Protein AF-0000000087426478 (afdb_homodimer)

Radius of gyration: 27.62 Å; Cα contacts (8 Å, |Δi|>4): 1137; chains: 2; bounding box: 92×74×56 Å

Solvent-accessible surface area (backbone atoms only — not comparable to full-atom values): 37936 Å² total; per-residue (Å²): 139,85,80,77,82,77,89,66,87,79,81,76,72,74,78,74,69,76,79,68,71,66,73,77,70,80,71,76,90,65,69,78,80,51,79,80,67,25,34,33,33,37,32,38,37,57,67,78,36,45,47,64,57,52,42,51,11,50,38,48,40,42,10,75,71,69,31,39,22,38,36,34,39,38,71,60,81,71,55,62,21,60,28,55,73,42,69,84,46,38,80,54,80,41,77,57,48,79,47,27,29,32,27,30,45,33,49,68,56,20,41,63,56,40,37,43,63,66,58,65,39,60,79,56,36,58,63,37,55,70,29,60,64,47,39,49,48,50,63,62,37,83,53,45,47,43,48,32,43,51,47,46,53,46,46,58,58,64,36,58,42,95,85,66,44,57,69,43,58,28,32,34,35,27,52,44,58,38,45,40,44,61,50,56,75,38,37,33,57,53,45,46,69,74,34,88,63,60,68,68,24,54,52,23,46,52,50,42,52,47,58,46,31,70,72,42,23,28,33,30,38,31,21,31,46,38,70,56,38,41,53,49,46,54,50,45,52,50,46,32,36,75,74,63,52,28,65,73,52,34,37,36,37,28,56,38,69,71,83,67,64,54,72,69,52,50,54,49,42,54,53,46,50,74,64,50,57,87,82,38,51,68,63,45,29,36,36,48,28,38,48,50,51,50,53,51,48,53,50,24,49,54,38,46,49,47,48,62,70,73,43,97,52,56,58,40,50,37,41,53,70,96,56,96,65,75,35,45,69,55,37,51,50,49,12,50,52,50,49,30,35,72,72,58,78,32,73,61,32,78,69,59,43,107,140,84,82,75,84,74,88,66,86,78,79,76,71,73,77,74,69,76,78,69,69,68,73,77,70,78,71,72,91,64,71,78,80,50,77,80,68,25,33,32,33,37,31,36,37,55,62,78,36,46,47,62,57,50,41,49,12,51,38,50,41,43,10,74,72,68,31,39,22,37,35,34,40,39,71,60,80,72,55,64,23,58,29,54,73,41,69,82,46,38,80,52,78,41,77,60,47,80,48,24,28,32,29,31,45,33,48,69,56,19,41,61,55,38,38,45,63,66,58,66,40,60,79,56,37,61,62,36,56,70,29,60,64,46,38,50,47,50,65,62,37,85,54,45,47,42,46,32,43,50,46,46,53,46,46,58,58,64,37,58,41,96,85,66,46,58,70,42,59,28,32,34,34,27,51,43,44,49,42,41,44,62,52,58,75,37,38,32,57,53,44,47,71,74,34,88,63,60,68,67,25,54,52,23,46,52,50,41,52,47,58,46,31,73,72,41,23,26,34,29,39,33,22,31,45,38,69,56,40,41,52,50,47,53,50,45,51,50,46,35,36,74,75,62,52,27,66,72,55,33,36,36,37,28,58,37,71,72,83,67,62,54,71,69,51,49,54,47,41,53,54,48,51,74,65,50,57,88,82,39,51,68,62,45,30,35,36,49,27,37,48,49,52,50,52,50,48,52,50,24,48,52,39,46,48,48,49,62,71,73,43,97,54,57,59,41,50,37,40,51,70,96,57,97,64,75,34,43,70,54,37,51,51,50,12,52,51,51,49,30,36,72,72,57,78,33,71,59,32,77,69,60,44,108

Secondary structure (DSSP, 8-state):
----------------------------S-----GGG-SEEEEEESTTS-HHHHHHHHHHHHHHTT--EEEEEESS---HHHHHTPSP--SS-EEEETTEEEEEE-HHHHIIIIIHHHS--SHHHHHHHSSHHHHHHHHTSTTHHHHHHHHHHHHHHH-B-TTSSBS-SEEEEE----BTHHHHHHHHHHHHHH--SSHHHHHHHHHHHHHH-TTTEEEEEEE-SSHHHHHHHHHHHHHHHHHH-PPEEEEEEEEEPPP-S-HHHHHHHHHHHHHS-TT-HHHHHHHHHHHHHHHHHHHHHHHHHHHHHH--S-EEEEE----SS--HHHHHHHHHHHHHHHHTSS---SSTT-/----------------------------S-----GGG-SEEEEEESTTS-HHHHHHHHHHHHHHTT--EEEEEESS---HHHHHTPSP--SS-EEEETTEEEEEE-HHHHIIIIIHHHS---TTHHHHHSSHHHHHHHHTSTTHHHHHHHHHHHHHHH-B-TTSSBS-SEEEEE----BTHHHHHHHHHHHHHH--SSHHHHHHHHHHHHHH-TTTEEEEEEE-SSHHHHHHHHHHHHHHHHHH-PPEEEEEEEEEPPP-S-HHHHHHHHHHHHHS-TT-HHHHHHHHHHHHHHHHHHHHHHHHHHHHHH--S-EEEEE----SS--HHHHHHHHHHHHHHHHTSS---SSTT-

Organism: Persicimonas caeni (NCBI:txid2292766)

Sequence (708 aa):
MCACFHVSQGLNFAPGGPFVLSPVVSSSEANPLSLQDQRFVLFSGKGGVGKTVISSAYALSCARRGERTLLMELNVKDKVSSFFGSSSVGSDIVEVEDNLFAVNVTPDAALEEYGLMILKVKLIYKAVFENRIISSFLRSIPGLNDLLMLGKAYFHATEVATDGSYVWDKVVVDAPATGHGLFFLQIPSVITGFISSGHMYEEAKRIQDLLQDPAKTALNLVTLPEEMPVNETLMMRDELQERMGLATTSIIANGVYPPLFSQEQYDWIDEARDAVAPDSELLGGFLDAASFRGQRVDLQNEYLERLENEVDLPLYYVPYHFTDRVTFPVISKIADQLAAQISGEQEPTALSAQMCACFHVSQGLNFAPGGPFVLSPVVSSSEANPLSLQDQRFVLFSGKGGVGKTVISSAYALSCARRGERTLLMELNVKDKVSSFFGSSSVGSDIVEVEDNLFAVNVTPDAALEEYGLMILKVKLIYKAVFENRIISSFLRSIPGLNDLLMLGKAYFHATEVATDGSYVWDKVVVDAPATGHGLFFLQIPSVITGFISSGHMYEEAKRIQDLLQDPAKTALNLVTLPEEMPVNETLMMRDELQERMGLATTSIIANGVYPPLFSQEQYDWIDEARDAVAPDSELLGGFLDAASFRGQRVDLQNEYLERLENEVDLPLYYVPYHFTDRVTFPVISKIADQLAAQISGEQEPTALSAQ

Structure (mmCIF, N/CA/C/O backbone):
data_AF-0000000087426478-model_v1
#
loop_
_entity.id
_entity.type
_entity.pdbx_description
1 polymer 'ArsA family ATPase'
#
loop_
_atom_site.group_PDB
_atom_site.id
_atom_site.type_symbol
_atom_site.label_atom_id
_atom_site.label_alt_id
_atom_site.label_comp_id
_atom_site.label_asym_id
_atom_site.label_entity_id
_atom_site.label_seq_id
_atom_site.pdbx_PDB_ins_code
_atom_site.Cartn_x
_atom_site.Cartn_y
_atom_site.Cartn_z
_atom_site.occupancy
_atom_site.B_iso_or_equiv
_atom_site.auth_seq_id
_atom_site.auth_comp_id
_atom_site.auth_asym_id
_atom_site.auth_atom_id
_atom_site.pdbx_PDB_model_num
ATOM 1 N N . MET A 1 1 ? -55.094 11.289 20.953 1 19.33 1 MET A N 1
ATOM 2 C CA . MET A 1 1 ? -54.438 10.469 21.969 1 19.33 1 MET A CA 1
ATOM 3 C C . MET A 1 1 ? -53.438 9.523 21.328 1 19.33 1 MET A C 1
ATOM 5 O O . MET A 1 1 ? -53.688 8.914 20.297 1 19.33 1 MET A O 1
ATOM 9 N N . CYS A 1 2 ? -51.938 9.789 21.5 1 19.84 2 CYS A N 1
ATOM 10 C CA . CYS A 1 2 ? -50.562 9.633 21.109 1 19.84 2 CYS A CA 1
ATOM 11 C C . CYS A 1 2 ? -50.062 8.227 21.406 1 19.84 2 CYS A C 1
ATOM 13 O O . CYS A 1 2 ? -49.906 7.855 22.578 1 19.84 2 CYS A O 1
ATOM 15 N N . ALA A 1 3 ? -50.656 7.266 20.75 1 19.83 3 ALA A N 1
ATOM 16 C CA . ALA A 1 3 ? -50.625 5.879 21.203 1 19.83 3 ALA A CA 1
ATOM 17 C C . ALA A 1 3 ? -49.188 5.359 21.266 1 19.83 3 ALA A C 1
ATOM 19 O O . ALA A 1 3 ? -48.438 5.484 20.297 1 19.83 3 ALA A O 1
ATOM 20 N N . CYS A 1 4 ? -48.594 5.031 22.375 1 20.02 4 CYS A N 1
ATOM 21 C CA . CYS A 1 4 ? -47.312 4.699 23.031 1 20.02 4 CYS A CA 1
ATOM 22 C C . CYS A 1 4 ? -46.906 3.258 22.75 1 20.02 4 CYS A C 1
ATOM 24 O O . CYS A 1 4 ? -47.656 2.328 23.062 1 20.02 4 CYS A O 1
ATOM 26 N N . PHE A 1 5 ? -46.406 2.982 21.484 1 20.64 5 PHE A N 1
ATOM 27 C CA . PHE A 1 5 ? -46.062 1.654 21 1 20.64 5 PHE A CA 1
ATOM 28 C C . PHE A 1 5 ? -45.219 0.908 22.031 1 20.64 5 PHE A C 1
ATOM 30 O O . PHE A 1 5 ? -44.188 1.399 22.484 1 20.64 5 PHE A O 1
ATOM 37 N N . HIS A 1 6 ? -45.75 0.123 22.797 1 20.84 6 HIS A N 1
ATOM 38 C CA . HIS A 1 6 ? -45.188 -0.621 23.922 1 20.84 6 HIS A CA 1
ATOM 39 C C . HIS A 1 6 ? -44.281 -1.742 23.438 1 20.84 6 HIS A C 1
ATOM 41 O O . HIS A 1 6 ? -44.688 -2.592 22.641 1 20.84 6 HIS A O 1
ATOM 47 N N . VAL A 1 7 ? -42.938 -1.614 23.359 1 22.2 7 VAL A N 1
ATOM 48 C CA . VAL A 1 7 ? -41.719 -2.414 23.141 1 22.2 7 VAL A CA 1
ATOM 49 C C . VAL A 1 7 ? -41.75 -3.639 24.062 1 22.2 7 VAL A C 1
ATOM 51 O O . VAL A 1 7 ? -41.125 -3.637 25.125 1 22.2 7 VAL A O 1
ATOM 54 N N . SER A 1 8 ? -42.844 -4.25 24.25 1 20.66 8 SER A N 1
ATOM 55 C CA . SER A 1 8 ? -42.938 -5.176 25.375 1 20.66 8 SER A CA 1
ATOM 56 C C . SER A 1 8 ? -42.062 -6.406 25.156 1 20.66 8 SER A C 1
ATOM 58 O O . SER A 1 8 ? -41.312 -6.816 26.047 1 20.66 8 SER A O 1
ATOM 60 N N . GLN A 1 9 ? -42.469 -7.426 24.344 1 22.66 9 GLN A N 1
ATOM 61 C CA . GLN A 1 9 ? -42.281 -8.805 24.781 1 22.66 9 GLN A CA 1
ATOM 62 C C . GLN A 1 9 ? -40.844 -9.258 24.5 1 22.66 9 GLN A C 1
ATOM 64 O O . GLN A 1 9 ? -40.219 -8.828 23.516 1 22.66 9 GLN A O 1
ATOM 69 N N . GLY A 1 10 ? -40.062 -10.031 25.391 1 22.94 10 GLY A N 1
ATOM 70 C CA . GLY A 1 10 ? -38.719 -10.469 25.766 1 22.94 10 GLY A CA 1
ATOM 71 C C . GLY A 1 10 ? -38.156 -11.5 24.797 1 22.94 10 GLY A C 1
ATOM 72 O O . GLY A 1 10 ? -38.688 -12.609 24.688 1 22.94 10 GLY A O 1
ATOM 73 N N . LEU A 1 11 ? -37.938 -11.242 23.562 1 22.27 11 LEU A N 1
ATOM 74 C CA . LEU A 1 11 ? -37.438 -12.25 22.641 1 22.27 11 LEU A CA 1
ATOM 75 C C . LEU A 1 11 ? -36.344 -13.086 23.297 1 22.27 11 LEU A C 1
ATOM 77 O O . LEU A 1 11 ? -35.344 -12.555 23.734 1 22.27 11 LEU A O 1
ATOM 81 N N . ASN A 1 12 ? -36.594 -14.148 23.922 1 21.72 12 ASN A N 1
ATOM 82 C CA . ASN A 1 12 ? -35.75 -15.156 24.578 1 21.72 12 ASN A CA 1
ATOM 83 C C . ASN A 1 12 ? -34.688 -15.711 23.656 1 21.72 12 ASN A C 1
ATOM 85 O O . ASN A 1 12 ? -35 -16.422 22.688 1 21.72 12 ASN A O 1
ATOM 89 N N . PHE A 1 13 ? -33.812 -14.992 23.297 1 22.34 13 PHE A N 1
ATOM 90 C CA . PHE A 1 13 ? -32.688 -15.469 22.531 1 22.34 13 PHE A CA 1
ATOM 91 C C . PHE A 1 13 ? -32.031 -16.656 23.219 1 22.34 13 PHE A C 1
ATOM 93 O O . PHE A 1 13 ? -31.578 -16.547 24.359 1 22.34 13 PHE A O 1
ATOM 100 N N . ALA A 1 14 ? -32.438 -17.875 22.984 1 24.55 14 ALA A N 1
ATOM 101 C CA . ALA A 1 14 ? -31.734 -19.031 23.547 1 24.55 14 ALA A CA 1
ATOM 102 C C . ALA A 1 14 ? -30.219 -18.875 23.422 1 24.55 14 ALA A C 1
ATOM 104 O O . ALA A 1 14 ? -29.719 -18.375 22.406 1 24.55 14 ALA A O 1
ATOM 105 N N . PRO A 1 15 ? -29.391 -19.016 24.453 1 25.98 15 PRO A N 1
ATOM 106 C CA . PRO A 1 15 ? -27.938 -18.906 24.609 1 25.98 15 PRO A CA 1
ATOM 107 C C . PRO A 1 15 ? -27.172 -19.766 23.625 1 25.98 15 PRO A C 1
ATOM 109 O O . PRO A 1 15 ? -27.25 -21 23.672 1 25.98 15 PRO A O 1
ATOM 112 N N . GLY A 1 16 ? -27.406 -19.734 22.391 1 25.06 16 GLY A N 1
ATOM 113 C CA . GLY A 1 16 ? -26.734 -20.75 21.609 1 25.06 16 GLY A CA 1
ATOM 114 C C . GLY A 1 16 ? -25.297 -20.984 22.031 1 25.06 16 GLY A C 1
ATOM 115 O O . GLY A 1 16 ? -24.609 -20.062 22.469 1 25.06 16 GLY A O 1
ATOM 116 N N . GLY A 1 17 ? -24.922 -22.188 22.547 1 26.33 17 GLY A N 1
ATOM 117 C CA . GLY A 1 17 ? -23.688 -22.703 23.125 1 26.33 17 GLY A CA 1
ATOM 118 C C . GLY A 1 17 ? -22.438 -22.25 22.375 1 26.33 17 GLY A C 1
ATOM 119 O O . GLY A 1 17 ? -22.547 -21.734 21.25 1 26.33 17 GLY A O 1
ATOM 120 N N . PRO A 1 18 ? -21.359 -22.141 23.109 1 27.11 18 PRO A N 1
ATOM 121 C CA . PRO A 1 18 ? -20.047 -21.75 22.594 1 27.11 18 PRO A CA 1
ATOM 122 C C . PRO A 1 18 ? -19.688 -22.453 21.297 1 27.11 18 PRO A C 1
ATOM 124 O O . PRO A 1 18 ? -19.969 -23.641 21.125 1 27.11 18 PRO A O 1
ATOM 127 N N . PHE A 1 19 ? -19.922 -21.891 20.25 1 25.75 19 PHE A N 1
ATOM 128 C CA . PHE A 1 19 ? -19.438 -22.625 19.094 1 25.75 19 PHE A CA 1
ATOM 129 C C . PHE A 1 19 ? -18.078 -23.234 19.375 1 25.75 19 PHE A C 1
ATOM 131 O O . PHE A 1 19 ? -17.078 -22.516 19.531 1 25.75 19 PHE A O 1
ATOM 138 N N . VAL A 1 20 ? -18.047 -24.156 20.234 1 25.95 20 VAL A N 1
ATOM 139 C CA . VAL A 1 20 ? -16.812 -24.922 20.422 1 25.95 20 VAL A CA 1
ATOM 140 C C . VAL A 1 20 ? -16.266 -25.359 19.078 1 25.95 20 VAL A C 1
ATOM 142 O O . VAL A 1 20 ? -16.906 -26.125 18.344 1 25.95 20 VAL A O 1
ATOM 145 N N . LEU A 1 21 ? -15.516 -24.422 18.516 1 26.66 21 LEU A N 1
ATOM 146 C CA . LEU A 1 21 ? -14.773 -24.875 17.344 1 26.66 21 LEU A CA 1
ATOM 147 C C . LEU A 1 21 ? -14.164 -26.25 17.578 1 26.66 21 LEU A C 1
ATOM 149 O O . LEU A 1 21 ? -13.578 -26.5 18.641 1 26.66 21 LEU A O 1
ATOM 153 N N . SER A 1 22 ? -14.812 -27.203 17.141 1 27.89 22 SER A N 1
ATOM 154 C CA . SER A 1 22 ? -14.203 -28.531 17.203 1 27.89 22 SER A CA 1
ATOM 155 C C . SER A 1 22 ? -12.695 -28.453 17 1 27.89 22 SER A C 1
ATOM 157 O O . SER A 1 22 ? -12.211 -27.578 16.281 1 27.89 22 SER A O 1
ATOM 159 N N . PRO A 1 23 ? -11.984 -28.953 17.938 1 27.92 23 PRO A N 1
ATOM 160 C CA . PRO A 1 23 ? -10.539 -29.016 17.719 1 27.92 23 PRO A CA 1
ATOM 161 C C . PRO A 1 23 ? -10.172 -29.438 16.297 1 27.92 23 PRO A C 1
ATOM 163 O O . PRO A 1 23 ? -10.766 -30.359 15.75 1 27.92 23 PRO A O 1
ATOM 166 N N . VAL A 1 24 ? -9.906 -28.547 15.492 1 29.12 24 VAL A N 1
ATOM 167 C CA . VAL A 1 24 ? -9.289 -29.031 14.266 1 29.12 24 VAL A CA 1
ATOM 168 C C . VAL A 1 24 ? -8.398 -30.234 14.57 1 29.12 24 VAL A C 1
ATOM 170 O O . VAL A 1 24 ? -7.527 -30.156 15.438 1 29.12 24 VAL A O 1
ATOM 173 N N . VAL A 1 25 ? -8.883 -31.375 14.453 1 28.28 25 VAL A N 1
ATOM 174 C CA . VAL A 1 25 ? -8.148 -32.625 14.477 1 28.28 25 VAL A CA 1
ATOM 175 C C . VAL A 1 25 ? -6.773 -32.438 13.844 1 28.28 25 VAL A C 1
ATOM 177 O O . VAL A 1 25 ? -6.652 -31.812 12.789 1 28.28 25 VAL A O 1
ATOM 180 N N . SER A 1 26 ? -5.676 -32.438 14.609 1 31.12 26 SER A N 1
ATOM 181 C CA . SER A 1 26 ? -4.293 -32.625 14.172 1 31.12 26 SER A CA 1
ATOM 182 C C . SER A 1 26 ? -4.203 -33.594 13 1 31.12 26 SER A C 1
ATOM 184 O O . SER A 1 26 ? -4.398 -34.781 13.156 1 31.12 26 SER A O 1
ATOM 186 N N . SER A 1 27 ? -4.988 -33.469 11.984 1 30.62 27 SER A N 1
ATOM 187 C CA . SER A 1 27 ? -4.828 -34.5 10.961 1 30.62 27 SER A CA 1
ATOM 188 C C . SER A 1 27 ? -3.377 -34.938 10.852 1 30.62 27 SER A C 1
ATOM 190 O O . SER A 1 27 ? -2.457 -34.156 11.109 1 30.62 27 SER A O 1
ATOM 192 N N . SER A 1 28 ? -3.121 -36.281 10.773 1 31.25 28 SER A N 1
ATOM 193 C CA . SER A 1 28 ? -1.991 -37.188 10.617 1 31.25 28 SER A CA 1
ATOM 194 C C . SER A 1 28 ? -0.921 -36.594 9.711 1 31.25 28 SER A C 1
ATOM 196 O O . SER A 1 28 ? -1.139 -35.531 9.086 1 31.25 28 SER A O 1
ATOM 198 N N . GLU A 1 29 ? -0.05 -37.562 9.086 1 33.91 29 GLU A N 1
ATOM 199 C CA . GLU A 1 29 ? 1.194 -37.656 8.328 1 33.91 29 GLU A CA 1
ATOM 200 C C . GLU A 1 29 ? 1.076 -36.969 6.98 1 33.91 29 GLU A C 1
ATOM 202 O O . GLU A 1 29 ? 1.709 -37.375 6.004 1 33.91 29 GLU A O 1
ATOM 207 N N . ALA A 1 30 ? 0.054 -36.188 6.773 1 37.5 30 ALA A N 1
ATOM 208 C CA . ALA A 1 30 ? -0.17 -35.688 5.426 1 37.5 30 ALA A CA 1
ATOM 209 C C . ALA A 1 30 ? 1.008 -34.812 4.965 1 37.5 30 ALA A C 1
ATOM 211 O O . ALA A 1 30 ? 1.554 -34.031 5.742 1 37.5 30 ALA A O 1
ATOM 212 N N . ASN A 1 31 ? 1.762 -35.219 4.023 1 39.78 31 ASN A N 1
ATOM 213 C CA . ASN A 1 31 ? 2.818 -34.469 3.346 1 39.78 31 ASN A CA 1
ATOM 214 C C . ASN A 1 31 ? 2.477 -32.969 3.236 1 39.78 31 ASN A C 1
ATOM 216 O O . ASN A 1 31 ? 1.395 -32.625 2.77 1 39.78 31 ASN A O 1
ATOM 220 N N . PRO A 1 32 ? 2.982 -32.094 4.109 1 46.62 32 PRO A N 1
ATOM 221 C CA . PRO A 1 32 ? 2.68 -30.672 4.023 1 46.62 32 PRO A CA 1
ATOM 222 C C . PRO A 1 32 ? 2.363 -30.219 2.6 1 46.62 32 PRO A C 1
ATOM 224 O O . PRO A 1 32 ? 3.088 -30.562 1.663 1 46.62 32 PRO A O 1
ATOM 227 N N . LEU A 1 33 ? 1.107 -30.156 2.244 1 53.66 33 LEU A N 1
ATOM 228 C CA . LEU A 1 33 ? 0.654 -29.688 0.939 1 53.66 33 LEU A CA 1
ATOM 229 C C . LEU A 1 33 ? 1.519 -28.531 0.447 1 53.66 33 LEU A C 1
ATOM 231 O O . LEU A 1 33 ? 1.812 -27.594 1.204 1 53.66 33 LEU A O 1
ATOM 235 N N . SER A 1 34 ? 2.326 -28.859 -0.586 1 66.38 34 SER A N 1
ATOM 236 C CA . SER A 1 34 ? 3.107 -27.859 -1.303 1 66.38 34 SER A CA 1
ATOM 237 C C . SER A 1 34 ? 2.229 -27.031 -2.242 1 66.38 34 SER A C 1
ATOM 239 O O . SER A 1 34 ? 1.141 -27.469 -2.621 1 66.38 34 SER A O 1
ATOM 241 N N . LEU A 1 35 ? 2.48 -25.797 -2.443 1 81.38 35 LEU A N 1
ATOM 242 C CA . LEU A 1 35 ? 1.822 -24.875 -3.363 1 81.38 35 LEU A CA 1
ATOM 243 C C . LEU A 1 35 ? 1.52 -25.547 -4.691 1 81.38 35 LEU A C 1
ATOM 245 O O . LEU A 1 35 ? 0.56 -25.188 -5.379 1 81.38 35 LEU A O 1
ATOM 249 N N . GLN A 1 36 ? 2.15 -26.656 -4.902 1 82 36 GLN A N 1
ATOM 250 C CA . GLN A 1 36 ? 2.051 -27.297 -6.211 1 82 36 GLN A CA 1
ATOM 251 C C . GLN A 1 36 ? 0.862 -28.25 -6.266 1 82 36 GLN A C 1
ATOM 253 O O . GLN A 1 36 ? 0.411 -28.625 -7.348 1 82 36 GLN A O 1
ATOM 258 N N . ASP A 1 37 ? 0.302 -28.578 -5.176 1 86 37 ASP A N 1
ATOM 259 C CA . ASP A 1 37 ? -0.717 -29.625 -5.129 1 86 37 ASP A CA 1
ATOM 260 C C . ASP A 1 37 ? -2.115 -29.031 -5.309 1 86 37 ASP A C 1
ATOM 262 O O . ASP A 1 37 ? -3.062 -29.75 -5.617 1 86 37 ASP A O 1
ATOM 266 N N . GLN A 1 38 ? -2.195 -27.812 -5.156 1 93.5 38 GLN A N 1
ATOM 267 C CA . GLN A 1 38 ? -3.504 -27.172 -5.215 1 93.5 38 GLN A CA 1
ATOM 268 C C . GLN A 1 38 ? -3.801 -26.656 -6.621 1 93.5 38 GLN A C 1
ATOM 270 O O . GLN A 1 38 ? -2.896 -26.188 -7.32 1 93.5 38 GLN A O 1
ATOM 275 N N . ARG A 1 39 ? -4.996 -26.75 -6.93 1 95.25 39 ARG A N 1
ATOM 276 C CA . ARG A 1 39 ? -5.398 -26.344 -8.273 1 95.25 39 ARG A CA 1
ATOM 277 C C . ARG A 1 39 ? -5.773 -24.875 -8.32 1 95.25 39 ARG A C 1
ATOM 279 O O . ARG A 1 39 ? -5.641 -24.219 -9.359 1 95.25 39 ARG A O 1
ATOM 286 N N . PHE A 1 40 ? -6.312 -24.344 -7.27 1 97 40 PHE A N 1
ATOM 287 C CA . PHE A 1 40 ? -6.715 -22.953 -7.145 1 97 40 PHE A CA 1
ATOM 288 C C . PHE A 1 40 ? -5.711 -22.172 -6.305 1 97 40 PHE A C 1
ATOM 290 O O . PHE A 1 40 ? -5.652 -22.344 -5.086 1 97 40 PHE A O 1
ATOM 297 N N . VAL A 1 41 ? -4.914 -21.344 -6.969 1 97.31 41 VAL A N 1
ATOM 298 C CA . VAL A 1 41 ? -3.785 -20.703 -6.301 1 97.31 41 VAL A CA 1
ATOM 299 C C . VAL A 1 41 ? -3.945 -19.188 -6.348 1 97.31 41 VAL A C 1
ATOM 301 O O . VAL A 1 41 ? -4.008 -18.594 -7.426 1 97.31 41 VAL A O 1
ATOM 304 N N . LEU A 1 42 ? -3.992 -18.594 -5.195 1 95.75 42 LEU A N 1
ATOM 305 C CA . LEU A 1 42 ? -4.168 -17.141 -5.109 1 95.75 42 LEU A CA 1
ATOM 306 C C . LEU A 1 42 ? -2.908 -16.469 -4.566 1 95.75 42 LEU A C 1
ATOM 308 O O . LEU A 1 42 ? -2.283 -16.984 -3.635 1 95.75 42 LEU A O 1
ATOM 312 N N . PHE A 1 43 ? -2.582 -15.359 -5.188 1 94.88 43 PHE A N 1
ATOM 313 C CA . PHE A 1 43 ? -1.511 -14.5 -4.699 1 94.88 43 PHE A CA 1
ATOM 314 C C . PHE A 1 43 ? -2.064 -13.156 -4.234 1 94.88 43 PHE A C 1
ATOM 316 O O . PHE A 1 43 ? -2.725 -12.453 -5.004 1 94.88 43 PHE A O 1
ATOM 323 N N . SER A 1 44 ? -1.834 -12.852 -2.982 1 91.56 44 SER A N 1
ATOM 324 C CA . SER A 1 44 ? -2.291 -11.594 -2.389 1 91.56 44 SER A CA 1
ATOM 325 C C . SER A 1 44 ? -1.149 -10.867 -1.685 1 91.56 44 SER A C 1
ATOM 327 O O . SER A 1 44 ? -0.06 -11.422 -1.523 1 91.56 44 SER A O 1
ATOM 329 N N . GLY A 1 45 ? -1.36 -9.664 -1.367 1 89.12 45 GLY A N 1
ATOM 330 C CA . GLY A 1 45 ? -0.372 -8.82 -0.717 1 89.12 45 GLY A CA 1
ATOM 331 C C . GLY A 1 45 ? -0.627 -7.336 -0.917 1 89.12 45 GLY A C 1
ATOM 332 O O . GLY A 1 45 ? -1.521 -6.953 -1.675 1 89.12 45 GLY A O 1
ATOM 333 N N . LYS A 1 46 ? 0.24 -6.648 -0.272 1 83.69 46 LYS A N 1
ATOM 334 C CA . LYS A 1 46 ? 0.147 -5.195 -0.398 1 83.69 46 LYS A CA 1
ATOM 335 C C . LYS A 1 46 ? 0.339 -4.758 -1.846 1 83.69 46 LYS A C 1
ATOM 337 O O . LYS A 1 46 ? 0.999 -5.445 -2.627 1 83.69 46 LYS A O 1
ATOM 342 N N . GLY A 1 47 ? -0.277 -3.617 -2.139 1 81.06 47 GLY A N 1
ATOM 343 C CA . GLY A 1 47 ? -0.053 -3.072 -3.469 1 81.06 47 GLY A CA 1
ATOM 344 C C . GLY A 1 47 ? 1.402 -2.742 -3.74 1 81.06 47 GLY A C 1
ATOM 345 O O . GLY A 1 47 ? 2.094 -2.199 -2.875 1 81.06 47 GLY A O 1
ATOM 346 N N . GLY A 1 48 ? 1.886 -3.195 -4.883 1 83.44 48 GLY A N 1
ATOM 347 C CA . GLY A 1 48 ? 3.215 -2.809 -5.328 1 83.44 48 GLY A CA 1
ATOM 348 C C . GLY A 1 48 ? 4.293 -3.793 -4.914 1 83.44 48 GLY A C 1
ATOM 349 O O . GLY A 1 48 ? 5.477 -3.568 -5.172 1 83.44 48 GLY A O 1
ATOM 350 N N . VAL A 1 49 ? 3.938 -4.832 -4.363 1 90.31 49 VAL A N 1
ATOM 351 C CA . VAL A 1 49 ? 4.949 -5.738 -3.83 1 90.31 49 VAL A CA 1
ATOM 352 C C . VAL A 1 49 ? 5.383 -6.723 -4.914 1 90.31 49 VAL A C 1
ATOM 354 O O . VAL A 1 49 ? 6.254 -7.562 -4.684 1 90.31 49 VAL A O 1
ATOM 357 N N . GLY A 1 50 ? 4.727 -6.715 -6.07 1 91.31 50 GLY A N 1
ATOM 358 C CA . GLY A 1 50 ? 5.129 -7.566 -7.18 1 91.31 50 GLY A CA 1
ATOM 359 C C . GLY A 1 50 ? 4.246 -8.789 -7.34 1 91.31 50 GLY A C 1
ATOM 360 O O . GLY A 1 50 ? 4.691 -9.82 -7.848 1 91.31 50 GLY A O 1
ATOM 361 N N . LYS A 1 51 ? 3.029 -8.727 -6.934 1 92.06 51 LYS A N 1
ATOM 362 C CA . LYS A 1 51 ? 2.096 -9.844 -7.02 1 92.06 51 LYS A CA 1
ATOM 363 C C . LYS A 1 51 ? 1.968 -10.352 -8.453 1 92.06 51 LYS A C 1
ATOM 365 O O . LYS A 1 51 ? 2 -11.555 -8.695 1 92.06 51 LYS A O 1
ATOM 370 N N . THR A 1 52 ? 1.863 -9.422 -9.367 1 92.25 52 THR A N 1
ATOM 371 C CA . THR A 1 52 ? 1.656 -9.789 -10.758 1 92.25 52 THR A CA 1
ATOM 372 C C . THR A 1 52 ? 2.879 -10.516 -11.32 1 92.25 52 THR A C 1
ATOM 374 O O . THR A 1 52 ? 2.746 -11.492 -12.055 1 92.25 52 THR A O 1
ATOM 377 N N . VAL A 1 53 ? 4.008 -10.039 -10.938 1 93.88 53 VAL A N 1
ATOM 378 C CA . VAL A 1 53 ? 5.246 -10.672 -11.375 1 93.88 53 VAL A CA 1
ATOM 379 C C . VAL A 1 53 ? 5.32 -12.094 -10.812 1 93.88 53 VAL A C 1
ATOM 381 O O . VAL A 1 53 ? 5.578 -13.047 -11.547 1 93.88 53 VAL A O 1
ATOM 384 N N . ILE A 1 54 ? 4.996 -12.234 -9.555 1 96.25 54 ILE A N 1
ATOM 385 C CA . ILE A 1 54 ? 5.137 -13.508 -8.859 1 96.25 54 ILE A CA 1
ATOM 386 C C . ILE A 1 54 ? 4.078 -14.484 -9.359 1 96.25 54 ILE A C 1
ATOM 388 O O . ILE A 1 54 ? 4.379 -15.648 -9.633 1 96.25 54 ILE A O 1
ATOM 392 N N . SER A 1 55 ? 2.85 -14.039 -9.484 1 96.94 55 SER A N 1
ATOM 393 C CA . SER A 1 55 ? 1.786 -14.914 -9.969 1 96.94 55 SER A CA 1
ATOM 394 C C . SER A 1 55 ? 2.055 -15.375 -11.398 1 96.94 55 SER A C 1
ATOM 396 O O . SER A 1 55 ? 1.837 -16.547 -11.727 1 96.94 55 SER A O 1
ATOM 398 N N . SER A 1 56 ? 2.557 -14.469 -12.211 1 96.88 56 SER A N 1
ATOM 399 C CA . SER A 1 56 ? 2.881 -14.812 -13.594 1 96.88 56 SER A CA 1
ATOM 400 C C . SER A 1 56 ? 4.02 -15.82 -13.656 1 96.88 56 SER A C 1
ATOM 402 O O . SER A 1 56 ? 3.965 -16.781 -14.438 1 96.88 56 SER A O 1
ATOM 404 N N . ALA A 1 57 ? 4.988 -15.609 -12.852 1 97.44 57 ALA A N 1
ATOM 405 C CA . ALA A 1 57 ? 6.129 -16.516 -12.82 1 97.44 57 ALA A CA 1
ATOM 406 C C . ALA A 1 57 ? 5.711 -17.906 -12.352 1 97.44 57 ALA A C 1
ATOM 408 O O . ALA A 1 57 ? 6.125 -18.922 -12.922 1 97.44 57 ALA A O 1
ATOM 409 N N . TYR A 1 58 ? 4.906 -17.938 -11.359 1 97.56 58 TYR A N 1
ATOM 410 C CA . TYR A 1 58 ? 4.422 -19.219 -10.867 1 97.56 58 TYR A CA 1
ATOM 411 C C . TYR A 1 58 ? 3.594 -19.938 -11.922 1 97.56 58 TYR A C 1
ATOM 413 O O . TYR A 1 58 ? 3.777 -21.141 -12.156 1 97.56 58 TYR A O 1
ATOM 421 N N . ALA A 1 59 ? 2.713 -19.172 -12.539 1 98.06 59 ALA A N 1
ATOM 422 C CA . ALA A 1 59 ? 1.879 -19.734 -13.594 1 98.06 59 ALA A CA 1
ATOM 423 C C . ALA A 1 59 ? 2.734 -20.312 -14.719 1 98.06 59 ALA A C 1
ATOM 425 O O . ALA A 1 59 ? 2.449 -21.406 -15.227 1 98.06 59 ALA A O 1
ATOM 426 N N . LEU A 1 60 ? 3.729 -19.609 -15.062 1 97.88 60 LEU A N 1
ATOM 427 C CA . LEU A 1 60 ? 4.645 -20.094 -16.094 1 97.88 60 LEU A CA 1
ATOM 428 C C . LEU A 1 60 ? 5.324 -21.375 -15.656 1 97.88 60 LEU A C 1
ATOM 430 O O . LEU A 1 60 ? 5.477 -22.312 -16.453 1 97.88 60 LEU A O 1
ATOM 434 N N . SER A 1 61 ? 5.742 -21.422 -14.445 1 97.31 61 SER A N 1
ATOM 435 C CA . SER A 1 61 ? 6.387 -22.625 -13.938 1 97.31 61 SER A CA 1
ATOM 436 C C . SER A 1 61 ? 5.453 -23.828 -14.008 1 97.31 61 SER A C 1
ATOM 438 O O . SER A 1 61 ? 5.887 -24.938 -14.305 1 97.31 61 SER A O 1
ATOM 440 N N . CYS A 1 62 ? 4.191 -23.656 -13.742 1 97.31 62 CYS A N 1
ATOM 441 C CA . CYS A 1 62 ? 3.195 -24.719 -13.859 1 97.31 62 CYS A CA 1
ATOM 442 C C . CYS A 1 62 ? 3.037 -25.172 -15.312 1 97.31 62 CYS A C 1
ATOM 444 O O . CYS A 1 62 ? 3.039 -26.359 -15.602 1 97.31 62 CYS A O 1
ATOM 446 N N . ALA A 1 63 ? 2.939 -24.188 -16.141 1 97.75 63 ALA A N 1
ATOM 447 C CA . ALA A 1 63 ? 2.783 -24.484 -17.562 1 97.75 63 ALA A CA 1
ATOM 448 C C . ALA A 1 63 ? 3.963 -25.297 -18.094 1 97.75 63 ALA A C 1
ATOM 450 O O . ALA A 1 63 ? 3.779 -26.25 -18.859 1 97.75 63 ALA A O 1
ATOM 451 N N . ARG A 1 64 ? 5.086 -24.969 -17.672 1 96.75 64 ARG A N 1
ATOM 452 C CA . ARG A 1 64 ? 6.309 -25.641 -18.109 1 96.75 64 ARG A CA 1
ATOM 453 C C . ARG A 1 64 ? 6.348 -27.078 -17.625 1 96.75 64 ARG A C 1
ATOM 455 O O . ARG A 1 64 ? 7.039 -27.922 -18.203 1 96.75 64 ARG A O 1
ATOM 462 N N . ARG A 1 65 ? 5.652 -27.344 -16.641 1 95.38 65 ARG A N 1
ATOM 463 C CA . ARG A 1 65 ? 5.559 -28.703 -16.125 1 95.38 65 ARG A CA 1
ATOM 464 C C . ARG A 1 65 ? 4.453 -29.484 -16.828 1 95.38 65 ARG A C 1
ATOM 466 O O . ARG A 1 65 ? 4.121 -30.609 -16.422 1 95.38 65 ARG A O 1
ATOM 473 N N . GLY A 1 66 ? 3.748 -28.828 -17.719 1 96.38 66 GLY A N 1
ATOM 474 C CA . GLY A 1 66 ? 2.742 -29.5 -18.516 1 96.38 66 GLY A CA 1
ATOM 475 C C . GLY A 1 66 ? 1.33 -29.297 -18 1 96.38 66 GLY A C 1
ATOM 476 O O . GLY A 1 66 ? 0.392 -29.938 -18.469 1 96.38 66 GLY A O 1
ATOM 477 N N . GLU A 1 67 ? 1.186 -28.484 -17.078 1 97.31 67 GLU A N 1
ATOM 478 C CA . GLU A 1 67 ? -0.14 -28.203 -16.531 1 97.31 67 GLU A CA 1
ATOM 479 C C . GLU A 1 67 ? -0.839 -27.094 -17.328 1 97.31 67 GLU A C 1
ATOM 481 O O . GLU A 1 67 ? -0.293 -26 -17.5 1 97.31 67 GLU A O 1
ATOM 486 N N . ARG A 1 68 ? -1.991 -27.453 -17.812 1 98.12 68 ARG A N 1
ATOM 487 C CA . ARG A 1 68 ? -2.795 -26.406 -18.438 1 98.12 68 ARG A CA 1
ATOM 488 C C . ARG A 1 68 ? -3.207 -25.344 -17.422 1 98.12 68 ARG A C 1
ATOM 490 O O . ARG A 1 68 ? -4.074 -25.594 -16.578 1 98.12 68 ARG A O 1
ATOM 497 N N . THR A 1 69 ? -2.607 -24.156 -17.562 1 98.25 69 THR A N 1
ATOM 498 C CA . THR A 1 69 ? -2.686 -23.156 -16.5 1 98.25 69 THR A CA 1
ATOM 499 C C . THR A 1 69 ? -3.387 -21.891 -16.969 1 98.25 69 THR A C 1
ATOM 501 O O . THR A 1 69 ? -3.086 -21.391 -18.062 1 98.25 69 THR A O 1
ATOM 504 N N . LEU A 1 70 ? -4.355 -21.422 -16.156 1 98.25 70 LEU A N 1
ATOM 505 C CA . LEU A 1 70 ? -5.02 -20.156 -16.406 1 98.25 70 LEU A CA 1
ATOM 506 C C . LEU A 1 70 ? -4.578 -19.109 -15.391 1 98.25 70 LEU A C 1
ATOM 508 O O . LEU A 1 70 ? -4.77 -19.281 -14.188 1 98.25 70 LEU A O 1
ATOM 512 N N . LEU A 1 71 ? -3.941 -18.078 -15.906 1 97.75 71 LEU A N 1
ATOM 513 C CA . LEU A 1 71 ? -3.566 -16.922 -15.094 1 97.75 71 LEU A CA 1
ATOM 514 C C . LEU A 1 71 ? -4.637 -15.844 -15.156 1 97.75 71 LEU A C 1
ATOM 516 O O . LEU A 1 71 ? -4.957 -15.344 -16.234 1 97.75 71 LEU A O 1
ATOM 520 N N . MET A 1 72 ? -5.152 -15.492 -13.977 1 96.06 72 MET A N 1
ATOM 521 C CA . MET A 1 72 ? -6.238 -14.516 -13.922 1 96.06 72 MET A CA 1
ATOM 522 C C . MET A 1 72 ? -5.785 -13.242 -13.219 1 96.06 72 MET A C 1
ATOM 524 O O . MET A 1 72 ? -5.43 -13.273 -12.039 1 96.06 72 MET A O 1
ATOM 528 N N . GLU A 1 73 ? -5.816 -12.156 -13.93 1 92.06 73 GLU A N 1
ATOM 529 C CA . GLU A 1 73 ? -5.664 -10.836 -13.328 1 92.06 73 GLU A CA 1
ATOM 530 C C . GLU A 1 73 ? -7.02 -10.242 -12.953 1 92.06 73 GLU A C 1
ATOM 532 O O . GLU A 1 73 ? -8 -10.406 -13.68 1 92.06 73 GLU A O 1
ATOM 537 N N . LEU A 1 74 ? -7.008 -9.609 -11.812 1 86 74 LEU A N 1
ATOM 538 C CA . LEU A 1 74 ? -8.281 -9.055 -11.367 1 86 74 LEU A CA 1
ATOM 539 C C . LEU A 1 74 ? -8.219 -7.535 -11.312 1 86 74 LEU A C 1
ATOM 541 O O . LEU A 1 74 ? -7.551 -6.969 -10.445 1 86 74 LEU A O 1
ATOM 545 N N . ASN A 1 75 ? -8.938 -6.855 -12.164 1 67.19 75 ASN A N 1
ATOM 546 C CA . ASN A 1 75 ? -9.242 -5.43 -12.18 1 67.19 75 ASN A CA 1
ATOM 547 C C . ASN A 1 75 ? -7.977 -4.582 -12.172 1 67.19 75 ASN A C 1
ATOM 549 O O . ASN A 1 75 ? -7.855 -3.646 -11.375 1 67.19 75 ASN A O 1
ATOM 553 N N . VAL A 1 76 ? -7.035 -4.973 -12.906 1 64.75 76 VAL A N 1
ATOM 554 C CA . VAL A 1 76 ? -5.793 -4.211 -13.008 1 64.75 76 VAL A CA 1
ATOM 555 C C . VAL A 1 76 ? -5.457 -3.955 -14.477 1 64.75 76 VAL A C 1
ATOM 557 O O . VAL A 1 76 ? -6.059 -4.555 -15.367 1 64.75 76 VAL A O 1
ATOM 560 N N . LYS A 1 77 ? -4.719 -2.943 -14.555 1 71.56 77 LYS A N 1
ATOM 561 C CA . LYS A 1 77 ? -4.141 -2.748 -15.883 1 71.56 77 LYS A CA 1
ATOM 562 C C . LYS A 1 77 ? -3.357 -3.98 -16.328 1 71.56 77 LYS A C 1
ATOM 564 O O . LYS A 1 77 ? -2.646 -4.594 -15.531 1 71.56 77 LYS A O 1
ATOM 569 N N . ASP A 1 78 ? -3.623 -4.305 -17.531 1 81.19 78 ASP A N 1
ATOM 570 C CA . ASP A 1 78 ? -2.951 -5.469 -18.109 1 81.19 78 ASP A CA 1
ATOM 571 C C . ASP A 1 78 ? -1.434 -5.332 -18 1 81.19 78 ASP A C 1
ATOM 573 O O . ASP A 1 78 ? -0.833 -4.492 -18.672 1 81.19 78 ASP A O 1
ATOM 577 N N . LYS A 1 79 ? -0.842 -6.152 -17.219 1 84.12 79 LYS A N 1
ATOM 578 C CA . LYS A 1 79 ? 0.612 -6.215 -17.109 1 84.12 79 LYS A CA 1
ATOM 579 C C . LYS A 1 79 ? 1.151 -7.512 -17.719 1 84.12 79 LYS A C 1
ATOM 581 O O . LYS A 1 79 ? 2.312 -7.578 -18.125 1 84.12 79 LYS A O 1
ATOM 586 N N . VAL A 1 80 ? 0.343 -8.414 -17.766 1 89.69 80 VAL A N 1
ATOM 587 C CA . VAL A 1 80 ? 0.736 -9.766 -18.156 1 89.69 80 VAL A CA 1
ATOM 588 C C . VAL A 1 80 ? 1.179 -9.773 -19.625 1 89.69 80 VAL A C 1
ATOM 590 O O . VAL A 1 80 ? 2.152 -10.445 -19.969 1 89.69 80 VAL A O 1
ATOM 593 N N . SER A 1 81 ? 0.448 -9.008 -20.422 1 89.44 81 SER A N 1
ATOM 594 C CA . SER A 1 81 ? 0.79 -9 -21.828 1 89.44 81 SER A CA 1
ATOM 595 C C . SER A 1 81 ? 2.229 -8.547 -22.047 1 89.44 81 SER A C 1
ATOM 597 O O . SER A 1 81 ? 2.93 -9.078 -22.922 1 89.44 81 SER A O 1
ATOM 599 N N . SER A 1 82 ? 2.639 -7.598 -21.297 1 87.62 82 SER A N 1
ATOM 600 C CA . SER A 1 82 ? 3.992 -7.07 -21.438 1 87.62 82 SER A CA 1
ATOM 601 C C . SER A 1 82 ? 5.035 -8.086 -20.984 1 87.62 82 SER A C 1
ATOM 603 O O . SER A 1 82 ? 6.152 -8.109 -21.5 1 87.62 82 SER A O 1
ATOM 605 N N . PHE A 1 83 ? 4.688 -8.93 -20.078 1 91 83 PHE A N 1
ATOM 606 C CA . PHE A 1 83 ? 5.609 -9.938 -19.562 1 91 83 PHE A CA 1
ATOM 607 C C . PHE A 1 83 ? 5.879 -11.008 -20.609 1 91 83 PHE A C 1
ATOM 609 O O . PHE A 1 83 ? 6.996 -11.516 -20.719 1 91 83 PHE A O 1
ATOM 616 N N . PHE A 1 84 ? 4.891 -11.289 -21.422 1 91.81 84 PHE A N 1
ATOM 617 C CA . PHE A 1 84 ? 4.98 -12.445 -22.297 1 91.81 84 PHE A CA 1
ATOM 618 C C . PHE A 1 84 ? 5.07 -12.008 -23.766 1 91.81 84 PHE A C 1
ATOM 620 O O . PHE A 1 84 ? 5.188 -12.844 -24.656 1 91.81 84 PHE A O 1
ATOM 627 N N . GLY A 1 85 ? 5.074 -10.703 -23.969 1 85.19 85 GLY A N 1
ATOM 628 C CA . GLY A 1 85 ? 5.141 -10.188 -25.328 1 85.19 85 GLY A CA 1
ATOM 629 C C . GLY A 1 85 ? 3.938 -10.562 -26.156 1 85.19 85 GLY A C 1
ATOM 630 O O . GLY A 1 85 ? 4.062 -10.805 -27.359 1 85.19 85 GLY A O 1
ATOM 631 N N . SER A 1 86 ? 2.869 -10.742 -25.516 1 81.62 86 SER A N 1
ATOM 632 C CA . SER A 1 86 ? 1.646 -11.164 -26.203 1 81.62 86 SER A CA 1
ATOM 633 C C . SER A 1 86 ? 0.733 -9.969 -26.484 1 81.62 86 SER A C 1
ATOM 635 O O . SER A 1 86 ? 1.041 -8.844 -26.094 1 81.62 86 SER A O 1
ATOM 637 N N . SER A 1 87 ? -0.315 -10.289 -27.219 1 80.69 87 SER A N 1
ATOM 638 C CA . SER A 1 87 ? -1.367 -9.289 -27.375 1 80.69 87 SER A CA 1
ATOM 639 C C . SER A 1 87 ? -2.021 -8.945 -26.047 1 80.69 87 SER A C 1
ATOM 641 O O . SER A 1 87 ? -1.865 -9.672 -25.062 1 80.69 87 SER A O 1
ATOM 643 N N . SER A 1 88 ? -2.742 -7.945 -26.078 1 84.19 88 SER A N 1
ATOM 644 C CA . SER A 1 88 ? -3.379 -7.445 -24.875 1 84.19 88 SER A CA 1
ATOM 645 C C . SER A 1 88 ? -4.254 -8.516 -24.219 1 84.19 88 SER A C 1
ATOM 647 O O . SER A 1 88 ? -4.953 -9.258 -24.922 1 84.19 88 SER A O 1
ATOM 649 N N . VAL A 1 89 ? -4.066 -8.688 -23 1 83.69 89 VAL A N 1
ATOM 650 C CA . VAL A 1 89 ? -4.887 -9.602 -22.203 1 83.69 89 VAL A CA 1
ATOM 651 C C . VAL A 1 89 ? -6.113 -8.867 -21.672 1 83.69 89 VAL A C 1
ATOM 653 O O . VAL A 1 89 ? -5.988 -7.918 -20.891 1 83.69 89 VAL A O 1
ATOM 656 N N . GLY A 1 90 ? -7.277 -9.172 -22.141 1 86 90 GLY A N 1
ATOM 657 C CA . GLY A 1 90 ? -8.547 -8.586 -21.734 1 86 90 GLY A CA 1
ATOM 658 C C . GLY A 1 90 ? -9.5 -9.609 -21.141 1 86 90 GLY A C 1
ATOM 659 O O . GLY A 1 90 ? -9.086 -10.516 -20.422 1 86 90 GLY A O 1
ATOM 660 N N . SER A 1 91 ? -10.758 -9.461 -21.484 1 85.5 91 SER A N 1
ATOM 661 C CA . SER A 1 91 ? -11.812 -10.281 -20.891 1 85.5 91 SER A CA 1
ATOM 662 C C . SER A 1 91 ? -11.875 -11.656 -21.547 1 85.5 91 SER A C 1
ATOM 664 O O . SER A 1 91 ? -12.5 -12.578 -21 1 85.5 91 SER A O 1
ATOM 666 N N . ASP A 1 92 ? -11.211 -11.758 -22.641 1 88.94 92 ASP A N 1
ATOM 667 C CA . ASP A 1 92 ? -11.156 -13.055 -23.297 1 88.94 92 ASP A CA 1
ATOM 668 C C . ASP A 1 92 ? -9.891 -13.82 -22.906 1 88.94 92 ASP A C 1
ATOM 670 O O . ASP A 1 92 ? -8.82 -13.227 -22.75 1 88.94 92 ASP A O 1
ATOM 674 N N . ILE A 1 93 ? -10.062 -15.102 -22.828 1 93.56 93 ILE A N 1
ATOM 675 C CA . ILE A 1 93 ? -8.922 -15.945 -22.5 1 93.56 93 ILE A CA 1
ATOM 676 C C . ILE A 1 93 ? -8 -16.062 -23.703 1 93.56 93 ILE A C 1
ATOM 678 O O . ILE A 1 93 ? -8.453 -16.375 -24.812 1 93.56 93 ILE A O 1
ATOM 682 N N . VAL A 1 94 ? -6.75 -15.789 -23.5 1 94.75 94 VAL A N 1
ATOM 683 C CA . VAL A 1 94 ? -5.773 -15.883 -24.578 1 94.75 94 VAL A CA 1
ATOM 684 C C . VAL A 1 94 ? -4.582 -16.734 -24.125 1 94.75 94 VAL A C 1
ATOM 686 O O . VAL A 1 94 ? -4.16 -16.656 -22.969 1 94.75 94 VAL A O 1
ATOM 689 N N . GLU A 1 95 ? -4.074 -17.531 -25.078 1 96.12 95 GLU A N 1
ATOM 690 C CA . GLU A 1 95 ? -2.854 -18.266 -24.781 1 96.12 95 GLU A CA 1
ATOM 691 C C . GLU A 1 95 ? -1.62 -17.375 -24.891 1 96.12 95 GLU A C 1
ATOM 693 O O . GLU A 1 95 ? -1.376 -16.781 -25.938 1 96.12 95 GLU A O 1
ATOM 698 N N . VAL A 1 96 ? -0.818 -17.297 -23.875 1 95.75 96 VAL A N 1
ATOM 699 C CA . VAL A 1 96 ? 0.32 -16.375 -23.875 1 95.75 96 VAL A CA 1
ATOM 700 C C . VAL A 1 96 ? 1.619 -17.172 -24 1 95.75 96 VAL A C 1
ATOM 702 O O . VAL A 1 96 ? 2.643 -16.641 -24.438 1 95.75 96 VAL A O 1
ATOM 705 N N . GLU A 1 97 ? 1.696 -18.375 -23.578 1 96.06 97 GLU A N 1
ATOM 706 C CA . GLU A 1 97 ? 2.756 -19.375 -23.719 1 96.06 97 GLU A CA 1
ATOM 707 C C . GLU A 1 97 ? 2.18 -20.781 -23.812 1 96.06 97 GLU A C 1
ATOM 709 O O . GLU A 1 97 ? 0.987 -21 -23.578 1 96.06 97 GLU A O 1
ATOM 714 N N . ASP A 1 98 ? 2.996 -21.656 -24.219 1 96.38 98 ASP A N 1
ATOM 715 C CA . ASP A 1 98 ? 2.533 -23.047 -24.266 1 96.38 98 ASP A CA 1
ATOM 716 C C . ASP A 1 98 ? 1.945 -23.484 -22.938 1 96.38 98 ASP A C 1
ATOM 718 O O . ASP A 1 98 ? 2.611 -23.406 -21.906 1 96.38 98 ASP A O 1
ATOM 722 N N . ASN A 1 99 ? 0.654 -23.844 -22.922 1 97.56 99 ASN A N 1
ATOM 723 C CA . ASN A 1 99 ? -0.087 -24.359 -21.781 1 97.56 99 ASN A CA 1
ATOM 724 C C . ASN A 1 99 ? -0.412 -23.234 -20.781 1 97.56 99 ASN A C 1
ATOM 726 O O . ASN A 1 99 ? -0.868 -23.516 -19.672 1 97.56 99 ASN A O 1
ATOM 730 N N . LEU A 1 100 ? -0.062 -22.016 -21.109 1 98 100 LEU A N 1
ATOM 731 C CA . LEU A 1 100 ? -0.352 -20.891 -20.234 1 98 100 LEU A CA 1
ATOM 732 C C . LEU A 1 100 ? -1.341 -19.922 -20.891 1 98 100 LEU A C 1
ATOM 734 O O . LEU A 1 100 ? -1.066 -19.391 -21.969 1 98 100 LEU A O 1
ATOM 738 N N . PHE A 1 101 ? -2.42 -19.797 -20.234 1 97.56 101 PHE A N 1
ATOM 739 C CA . PHE A 1 101 ? -3.479 -18.906 -20.688 1 97.56 101 PHE A CA 1
ATOM 740 C C . PHE A 1 101 ? -3.695 -17.766 -19.688 1 97.56 101 PHE A C 1
ATOM 742 O O . PHE A 1 101 ? -3.404 -17.906 -18.5 1 97.56 101 PHE A O 1
ATOM 749 N N . ALA A 1 102 ? -4.145 -16.625 -20.203 1 96.44 102 ALA A N 1
ATOM 750 C CA . ALA A 1 102 ? -4.352 -15.477 -19.328 1 96.44 102 ALA A CA 1
ATOM 751 C C . ALA A 1 102 ? -5.684 -14.789 -19.625 1 96.44 102 ALA A C 1
ATOM 753 O O . ALA A 1 102 ? -6.172 -14.844 -20.766 1 96.44 102 ALA A O 1
ATOM 754 N N . VAL A 1 103 ? -6.219 -14.219 -18.594 1 94.25 103 VAL A N 1
ATOM 755 C CA . VAL A 1 103 ? -7.449 -13.445 -18.719 1 94.25 103 VAL A CA 1
ATOM 756 C C . VAL A 1 103 ? -7.465 -12.312 -17.688 1 94.25 103 VAL A C 1
ATOM 758 O O . VAL A 1 103 ? -6.93 -12.469 -16.594 1 94.25 103 VAL A O 1
ATOM 761 N N . ASN A 1 104 ? -7.93 -11.211 -18.062 1 92 104 ASN A N 1
ATOM 762 C CA . ASN A 1 104 ? -8.164 -10.102 -17.156 1 92 104 ASN A CA 1
ATOM 763 C C . ASN A 1 104 ? -9.648 -9.945 -16.828 1 92 104 ASN A C 1
ATOM 765 O O . ASN A 1 104 ? -10.461 -9.688 -17.719 1 92 104 ASN A O 1
ATOM 769 N N . VAL A 1 105 ? -9.945 -10.07 -15.586 1 87.88 105 VAL A N 1
ATOM 770 C CA . VAL A 1 105 ? -11.344 -10.039 -15.164 1 87.88 105 VAL A CA 1
ATOM 771 C C . VAL A 1 105 ? -11.68 -8.672 -14.578 1 87.88 105 VAL A C 1
ATOM 773 O O . VAL A 1 105 ? -11.062 -8.234 -13.602 1 87.88 105 VAL A O 1
ATOM 776 N N . THR A 1 106 ? -12.586 -8.008 -15.18 1 82.19 106 THR A N 1
ATOM 777 C CA . THR A 1 106 ? -13.109 -6.75 -14.672 1 82.19 106 THR A CA 1
ATOM 778 C C . THR A 1 106 ? -14.523 -6.934 -14.117 1 82.19 106 THR A C 1
ATOM 780 O O . THR A 1 106 ? -15.219 -7.879 -14.492 1 82.19 106 THR A O 1
ATOM 783 N N . PRO A 1 107 ? -14.852 -6.055 -13.188 1 74.75 107 PRO A N 1
ATOM 784 C CA . PRO A 1 107 ? -16.203 -6.18 -12.641 1 74.75 107 PRO A CA 1
ATOM 785 C C . PRO A 1 107 ? -17.281 -6.184 -13.727 1 74.75 107 PRO A C 1
ATOM 787 O O . PRO A 1 107 ? -18.234 -6.961 -13.656 1 74.75 107 PRO A O 1
ATOM 790 N N . ASP A 1 108 ? -17.109 -5.363 -14.688 1 71.06 108 ASP A N 1
ATOM 791 C CA . ASP A 1 108 ? -18.094 -5.27 -15.758 1 71.06 108 ASP A CA 1
ATOM 792 C C . ASP A 1 108 ? -18.172 -6.574 -16.547 1 71.06 108 ASP A C 1
ATOM 794 O O . ASP A 1 108 ? -19.266 -7.066 -16.828 1 71.06 108 ASP A O 1
ATOM 798 N N . ALA A 1 109 ? -17.047 -7.078 -16.828 1 73.56 109 ALA A N 1
ATOM 799 C CA . ALA A 1 109 ? -17.016 -8.336 -17.578 1 73.56 109 ALA A CA 1
ATOM 800 C C . ALA A 1 109 ? -17.547 -9.492 -16.734 1 73.56 109 ALA A C 1
ATOM 802 O O . ALA A 1 109 ? -18.219 -10.375 -17.25 1 73.56 109 ALA A O 1
ATOM 803 N N . ALA A 1 110 ? -17.219 -9.422 -15.477 1 73.31 110 ALA A N 1
ATOM 804 C CA . ALA A 1 110 ? -17.672 -10.477 -14.578 1 73.31 110 ALA A CA 1
ATOM 805 C C . ALA A 1 110 ? -19.203 -10.445 -14.422 1 73.31 110 ALA A C 1
ATOM 807 O O . ALA A 1 110 ? -19.844 -11.5 -14.344 1 73.31 110 ALA A O 1
ATOM 808 N N . LEU A 1 111 ? -19.688 -9.258 -14.297 1 69.12 111 LEU A N 1
ATOM 809 C CA . LEU A 1 111 ? -21.125 -9.094 -14.195 1 69.12 111 LEU A CA 1
ATOM 810 C C . LEU A 1 111 ? -21.828 -9.656 -15.43 1 69.12 111 LEU A C 1
ATOM 812 O O . LEU A 1 111 ? -22.844 -10.344 -15.312 1 69.12 111 LEU A O 1
ATOM 816 N N . GLU A 1 112 ? -21.344 -9.328 -16.5 1 67.5 112 GLU A N 1
ATOM 817 C CA . GLU A 1 112 ? -21.938 -9.781 -17.766 1 67.5 112 GLU A CA 1
ATOM 818 C C . GLU A 1 112 ? -21.875 -11.305 -17.875 1 67.5 112 GLU A C 1
ATOM 820 O O . GLU A 1 112 ? -22.859 -11.938 -18.266 1 67.5 112 GLU A O 1
ATOM 825 N N . GLU A 1 113 ? -20.828 -11.844 -17.547 1 66.5 113 GLU A N 1
ATOM 826 C CA . GLU A 1 113 ? -20.625 -13.273 -17.766 1 66.5 113 GLU A CA 1
ATOM 827 C C . GLU A 1 113 ? -21.188 -14.086 -16.594 1 66.5 113 GLU A C 1
ATOM 829 O O . GLU A 1 113 ? -21.875 -15.086 -16.812 1 66.5 113 GLU A O 1
ATOM 834 N N . TYR A 1 114 ? -20.75 -13.672 -15.406 1 59.53 114 TYR A N 1
ATOM 835 C CA . TYR A 1 114 ? -21.109 -14.43 -14.219 1 59.53 114 TYR A CA 1
ATOM 836 C C . TYR A 1 114 ? -22.5 -14.047 -13.727 1 59.53 114 TYR A C 1
ATOM 838 O O . TYR A 1 114 ? -23.219 -14.875 -13.172 1 59.53 114 TYR A O 1
ATOM 846 N N . GLY A 1 115 ? -22.703 -12.75 -13.773 1 56.53 115 GLY A N 1
ATOM 847 C CA . GLY A 1 115 ? -24.062 -12.336 -13.453 1 56.53 115 GLY A CA 1
ATOM 848 C C . GLY A 1 115 ? -25.125 -13.109 -14.227 1 56.53 115 GLY A C 1
ATOM 849 O O . GLY A 1 115 ? -26.141 -13.5 -13.656 1 56.53 115 GLY A O 1
ATOM 850 N N . LEU A 1 116 ? -24.781 -13.375 -15.477 1 51.03 116 LEU A N 1
ATOM 851 C CA . LEU A 1 116 ? -25.672 -14.156 -16.328 1 51.03 116 LEU A CA 1
ATOM 852 C C . LEU A 1 116 ? -25.75 -15.602 -15.852 1 51.03 116 LEU A C 1
ATOM 854 O O . LEU A 1 116 ? -26.812 -16.234 -15.938 1 51.03 116 LEU A O 1
ATOM 858 N N . MET A 1 117 ? -24.672 -15.992 -15.43 1 49.69 117 MET A N 1
ATOM 859 C CA . MET A 1 117 ? -24.594 -17.406 -15.062 1 49.69 117 MET A CA 1
ATOM 860 C C . MET A 1 117 ? -25.266 -17.656 -13.719 1 49.69 117 MET A C 1
ATOM 862 O O . MET A 1 117 ? -26 -18.641 -13.562 1 49.69 117 MET A O 1
ATOM 866 N N . ILE A 1 118 ? -24.891 -16.828 -12.773 1 48.66 118 ILE A N 1
ATOM 867 C CA . ILE A 1 118 ? -25.266 -17.125 -11.398 1 48.66 118 ILE A CA 1
ATOM 868 C C . ILE A 1 118 ? -26.641 -16.531 -11.102 1 48.66 118 ILE A C 1
ATOM 870 O O . ILE A 1 118 ? -27.453 -17.156 -10.422 1 48.66 118 ILE A O 1
ATOM 874 N N . LEU A 1 119 ? -26.766 -15.281 -11.406 1 48.09 119 LEU A N 1
ATOM 875 C CA . LEU A 1 119 ? -28.016 -14.688 -10.977 1 48.09 119 LEU A CA 1
ATOM 876 C C . LEU A 1 119 ? -29.188 -15.18 -11.836 1 48.09 119 LEU A C 1
ATOM 878 O O . LEU A 1 119 ? -30.344 -14.883 -11.547 1 48.09 119 LEU A O 1
ATOM 882 N N . LYS A 1 120 ? -28.984 -16.297 -12.484 1 44.5 120 LYS A N 1
ATOM 883 C CA . LYS A 1 120 ? -30.094 -16.734 -13.336 1 44.5 120 LYS A CA 1
ATOM 884 C C . LYS A 1 120 ? -30.953 -15.539 -13.758 1 44.5 120 LYS A C 1
ATOM 886 O O . LYS A 1 120 ? -32.156 -15.695 -14.023 1 44.5 120 LYS A O 1
ATOM 891 N N . VAL A 1 121 ? -30.594 -14.344 -13.477 1 40.09 121 VAL A N 1
ATOM 892 C CA . VAL A 1 121 ? -31.406 -13.172 -13.797 1 40.09 121 VAL A CA 1
ATOM 893 C C . VAL A 1 121 ? -31.281 -12.852 -15.281 1 40.09 121 VAL A C 1
ATOM 895 O O . VAL A 1 121 ? -30.5 -11.969 -15.664 1 40.09 121 VAL A O 1
ATOM 898 N N . LYS A 1 122 ? -31.281 -13.719 -16.094 1 39.81 122 LYS A N 1
ATOM 899 C CA . LYS A 1 122 ? -31.328 -13.5 -17.547 1 39.81 122 LYS A CA 1
ATOM 900 C C . LYS A 1 122 ? -32.281 -12.359 -17.891 1 39.81 122 LYS A C 1
ATOM 902 O O . LYS A 1 122 ? -32 -11.539 -18.766 1 39.81 122 LYS A O 1
ATOM 907 N N . LEU A 1 123 ? -33.438 -12.5 -17.422 1 38.22 123 LEU A N 1
ATOM 908 C CA . LEU A 1 123 ? -34.5 -11.633 -17.891 1 38.22 123 LEU A CA 1
ATOM 909 C C . LEU A 1 123 ? -34.281 -10.195 -17.406 1 38.22 123 LEU A C 1
ATOM 911 O O . LEU A 1 123 ? -34.625 -9.25 -18.125 1 38.22 123 LEU A O 1
ATOM 915 N N . ILE A 1 124 ? -33.938 -9.938 -16.188 1 38.25 124 ILE A N 1
ATOM 916 C CA . ILE A 1 124 ? -33.906 -8.594 -15.609 1 38.25 124 ILE A CA 1
ATOM 917 C C . ILE A 1 124 ? -32.562 -7.949 -15.883 1 38.25 124 ILE A C 1
ATOM 919 O O . ILE A 1 124 ? -32.344 -6.777 -15.562 1 38.25 124 ILE A O 1
ATOM 923 N N . TYR A 1 125 ? -31.656 -8.641 -16.266 1 43.22 125 TYR A N 1
ATOM 924 C CA . TYR A 1 125 ? -30.281 -8.219 -16.453 1 43.22 125 TYR A CA 1
ATOM 925 C C . TYR A 1 125 ? -30.172 -7.16 -17.547 1 43.22 125 TYR A C 1
ATOM 927 O O . TYR A 1 125 ? -29.5 -6.137 -17.359 1 43.22 125 TYR A O 1
ATOM 935 N N . LYS A 1 126 ? -30.719 -7.637 -18.656 1 43.94 126 LYS A N 1
ATOM 936 C CA . LYS A 1 126 ? -30.656 -6.656 -19.75 1 43.94 126 LYS A CA 1
ATOM 937 C C . LYS A 1 126 ? -31.266 -5.324 -19.312 1 43.94 126 LYS A C 1
ATOM 939 O O . LYS A 1 126 ? -30.719 -4.262 -19.641 1 43.94 126 LYS A O 1
ATOM 944 N N . ALA A 1 127 ? -32.281 -5.402 -18.719 1 41.25 127 ALA A N 1
ATOM 945 C CA . ALA A 1 127 ? -33 -4.188 -18.312 1 41.25 127 ALA A CA 1
ATOM 946 C C . ALA A 1 127 ? -32.25 -3.477 -17.188 1 41.25 127 ALA A C 1
ATOM 948 O O . ALA A 1 127 ? -32.188 -2.244 -17.172 1 41.25 127 ALA A O 1
ATOM 949 N N . VAL A 1 128 ? -31.703 -4.16 -16.297 1 44.81 128 VAL A N 1
ATOM 950 C CA . VAL A 1 128 ? -31.047 -3.582 -15.133 1 44.81 128 VAL A CA 1
ATOM 951 C C . VAL A 1 128 ? -29.656 -3.086 -15.523 1 44.81 128 VAL A C 1
ATOM 953 O O . VAL A 1 128 ? -29.25 -1.995 -15.117 1 44.81 128 VAL A O 1
ATOM 956 N N . PHE A 1 129 ? -29.016 -3.883 -16.281 1 47.34 129 PHE A N 1
ATOM 957 C CA . PHE A 1 129 ? -27.625 -3.547 -16.562 1 47.34 129 PHE A CA 1
ATOM 958 C C . PHE A 1 129 ? -27.531 -2.566 -17.719 1 47.34 129 PHE A C 1
ATOM 960 O O . PHE A 1 129 ? -26.531 -1.871 -17.875 1 47.34 129 PHE A O 1
ATOM 967 N N . GLU A 1 130 ? -28.578 -2.754 -18.562 1 47.12 130 GLU A N 1
ATOM 968 C CA . GLU A 1 130 ? -28.594 -1.73 -19.609 1 47.12 130 GLU A CA 1
ATOM 969 C C . GLU A 1 130 ? -28.922 -0.356 -19.016 1 47.12 130 GLU A C 1
ATOM 971 O O . GLU A 1 130 ? -28.641 0.669 -19.641 1 47.12 130 GLU A O 1
ATOM 976 N N . ASN A 1 131 ? -29.391 -0.484 -17.844 1 43.38 131 ASN A N 1
ATOM 977 C CA . ASN A 1 131 ? -29.672 0.791 -17.188 1 43.38 131 ASN A CA 1
ATOM 978 C C . ASN A 1 131 ? -28.5 1.248 -16.344 1 43.38 131 ASN A C 1
ATOM 980 O O . ASN A 1 131 ? -28.156 0.61 -15.336 1 43.38 131 ASN A O 1
ATOM 984 N N . ARG A 1 132 ? -27.828 2.061 -16.75 1 49.56 132 ARG A N 1
ATOM 985 C CA . ARG A 1 132 ? -26.625 2.658 -16.188 1 49.56 132 ARG A CA 1
ATOM 986 C C . ARG A 1 132 ? -26.812 2.986 -14.711 1 49.56 132 ARG A C 1
ATOM 988 O O . ARG A 1 132 ? -25.875 2.908 -13.93 1 49.56 132 ARG A O 1
ATOM 995 N N . ILE A 1 133 ? -28.062 3.287 -14.477 1 42.81 133 ILE A N 1
ATOM 996 C CA . ILE A 1 133 ? -28.344 3.684 -13.102 1 42.81 133 ILE A CA 1
ATOM 997 C C . ILE A 1 133 ? -28.281 2.463 -12.188 1 42.81 133 ILE A C 1
ATOM 999 O O . ILE A 1 133 ? -27.672 2.518 -11.109 1 42.81 133 ILE A O 1
ATOM 1003 N N . ILE A 1 134 ? -28.875 1.39 -12.703 1 47.56 134 ILE A N 1
ATOM 1004 C CA . ILE A 1 134 ? -28.859 0.195 -11.859 1 47.56 134 ILE A CA 1
ATOM 1005 C C . ILE A 1 134 ? -27.438 -0.351 -11.742 1 47.56 134 ILE A C 1
ATOM 1007 O O . ILE A 1 134 ? -27.016 -0.742 -10.656 1 47.56 134 ILE A O 1
ATOM 1011 N N . SER A 1 135 ? -26.859 -0.346 -12.875 1 48.62 135 SER A N 1
ATOM 1012 C CA . SER A 1 135 ? -25.484 -0.835 -12.859 1 48.62 135 SER A CA 1
ATOM 1013 C C . SER A 1 135 ? -24.609 -0.017 -11.914 1 48.62 135 SER A C 1
ATOM 1015 O O . SER A 1 135 ? -23.797 -0.574 -11.172 1 48.62 135 SER A O 1
ATOM 1017 N N . SER A 1 136 ? -24.844 1.194 -12.016 1 48.59 136 SER A N 1
ATOM 1018 C CA . SER A 1 136 ? -24.094 2.076 -11.125 1 48.59 136 SER A CA 1
ATOM 1019 C C . SER A 1 136 ? -24.453 1.816 -9.6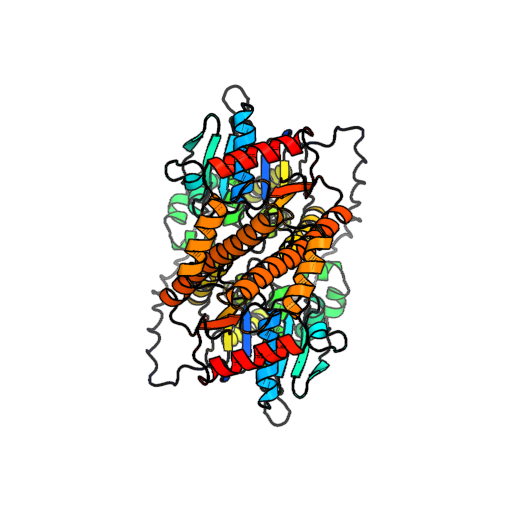64 1 48.59 136 SER A C 1
ATOM 1021 O O . SER A 1 136 ? -23.578 1.842 -8.797 1 48.59 136 SER A O 1
ATOM 1023 N N . PHE A 1 137 ? -25.688 1.535 -9.516 1 45.44 137 PHE A N 1
ATOM 1024 C CA . PHE A 1 137 ? -26.141 1.253 -8.164 1 45.44 137 PHE A CA 1
ATOM 1025 C C . PHE A 1 137 ? -25.5 -0.017 -7.625 1 45.44 137 PHE A C 1
ATOM 1027 O O . PHE A 1 137 ? -25 -0.04 -6.492 1 45.44 137 PHE A O 1
ATOM 1034 N N . LEU A 1 138 ? -25.594 -0.966 -8.469 1 51.25 138 LEU A N 1
ATOM 1035 C CA . LEU A 1 138 ? -25.047 -2.242 -8.016 1 51.25 138 LEU A CA 1
ATOM 1036 C C . LEU A 1 138 ? -23.547 -2.127 -7.73 1 51.25 138 LEU A C 1
ATOM 1038 O O . LEU A 1 138 ? -23.047 -2.697 -6.758 1 51.25 138 LEU A O 1
ATOM 1042 N N . ARG A 1 139 ? -23 -1.318 -8.531 1 53.09 139 ARG A N 1
ATOM 1043 C CA . ARG A 1 139 ? -21.562 -1.131 -8.391 1 53.09 139 ARG A CA 1
ATOM 1044 C C . ARG A 1 139 ? -21.234 -0.399 -7.094 1 53.09 139 ARG A C 1
ATOM 1046 O O . ARG A 1 139 ? -20.109 -0.491 -6.59 1 53.09 139 ARG A O 1
ATOM 1053 N N . SER A 1 140 ? -22.344 0.184 -6.723 1 49.91 140 SER A N 1
ATOM 1054 C CA . SER A 1 140 ? -22.125 0.962 -5.508 1 49.91 140 SER A CA 1
ATOM 1055 C C . SER A 1 140 ? -22.219 0.082 -4.266 1 49.91 140 SER A C 1
ATOM 1057 O O . SER A 1 140 ? -21.844 0.507 -3.168 1 49.91 140 SER A O 1
ATOM 1059 N N . ILE A 1 141 ? -22.766 -1.151 -4.648 1 52.03 141 ILE A N 1
ATOM 1060 C CA . ILE A 1 141 ? -22.844 -2.084 -3.529 1 52.03 141 ILE A CA 1
ATOM 1061 C C . ILE A 1 141 ? -21.438 -2.506 -3.102 1 52.03 141 ILE A C 1
ATOM 1063 O O . ILE A 1 141 ? -20.703 -3.119 -3.877 1 52.03 141 ILE A O 1
ATOM 1067 N N . PRO A 1 142 ? -21.047 -2.111 -1.93 1 52.38 142 PRO A N 1
ATOM 1068 C CA . PRO A 1 142 ? -19.703 -2.48 -1.469 1 52.38 142 PRO A CA 1
ATOM 1069 C C . PRO A 1 142 ? -19.422 -3.979 -1.571 1 52.38 142 PRO A C 1
ATOM 1071 O O . PRO A 1 142 ? -20.234 -4.789 -1.106 1 52.38 142 PRO A O 1
ATOM 1074 N N . GLY A 1 143 ? -18.547 -4.395 -2.279 1 62.94 143 GLY A N 1
ATOM 1075 C CA . GLY A 1 143 ? -18.094 -5.773 -2.309 1 62.94 143 GLY A CA 1
ATOM 1076 C C . GLY A 1 143 ? -18.625 -6.559 -3.484 1 62.94 143 GLY A C 1
ATOM 1077 O O . GLY A 1 143 ? -18.156 -7.66 -3.773 1 62.94 143 GLY A O 1
ATOM 1078 N N . LEU A 1 144 ? -19.672 -6.02 -4.129 1 66.25 144 LEU A N 1
ATOM 1079 C CA . LEU A 1 144 ? -20.281 -6.781 -5.211 1 66.25 144 LEU A CA 1
ATOM 1080 C C . LEU A 1 144 ? -19.281 -7.059 -6.32 1 66.25 144 LEU A C 1
ATOM 1082 O O . LEU A 1 144 ? -19.219 -8.172 -6.844 1 66.25 144 LEU A O 1
ATOM 1086 N N . ASN A 1 145 ? -18.547 -6.078 -6.699 1 71.94 145 ASN A N 1
ATOM 1087 C CA . ASN A 1 145 ? -17.531 -6.262 -7.73 1 71.94 145 ASN A CA 1
ATOM 1088 C C . ASN A 1 145 ? -16.547 -7.359 -7.355 1 71.94 145 ASN A C 1
ATOM 1090 O O . ASN A 1 145 ? -16.188 -8.188 -8.188 1 71.94 145 ASN A O 1
ATOM 1094 N N . ASP A 1 146 ? -16.234 -7.359 -6.152 1 77.12 146 ASP A N 1
ATOM 1095 C CA . ASP A 1 146 ? -15.289 -8.359 -5.656 1 77.12 146 ASP A CA 1
ATOM 1096 C C . ASP A 1 146 ? -15.898 -9.758 -5.707 1 77.12 146 ASP A C 1
ATOM 1098 O O . ASP A 1 146 ? -15.219 -10.719 -6.078 1 77.12 146 ASP A O 1
ATOM 1102 N N . LEU A 1 147 ? -17.156 -9.82 -5.359 1 77.56 147 LEU A N 1
ATOM 1103 C CA . LEU A 1 147 ? -17.828 -11.117 -5.395 1 77.56 147 LEU A CA 1
ATOM 1104 C C . LEU A 1 147 ? -17.906 -11.648 -6.82 1 77.56 147 LEU A C 1
ATOM 1106 O O . LEU A 1 147 ? -17.703 -12.844 -7.051 1 77.56 147 LEU A O 1
ATOM 1110 N N . LEU A 1 148 ? -18.203 -10.758 -7.707 1 79.94 148 LEU A N 1
ATOM 1111 C CA . LEU A 1 148 ? -18.328 -11.164 -9.102 1 79.94 148 LEU A CA 1
ATOM 1112 C C . LEU A 1 148 ? -16.984 -11.664 -9.641 1 79.94 148 LEU A C 1
ATOM 1114 O O . LEU A 1 148 ? -16.938 -12.672 -10.344 1 79.94 148 LEU A O 1
ATOM 1118 N N . MET A 1 149 ? -15.953 -11.008 -9.305 1 86.81 149 MET A N 1
ATOM 1119 C CA . MET A 1 149 ? -14.625 -11.414 -9.766 1 86.81 149 MET A CA 1
ATOM 1120 C C . MET A 1 149 ? -14.211 -12.742 -9.148 1 86.81 149 MET A C 1
ATOM 1122 O O . MET A 1 149 ? -13.68 -13.609 -9.836 1 86.81 149 MET A O 1
ATOM 1126 N N . LEU A 1 150 ? -14.5 -12.859 -7.879 1 87.69 150 LEU A N 1
ATOM 1127 C CA . LEU A 1 150 ? -14.219 -14.125 -7.211 1 87.69 150 LEU A CA 1
ATOM 1128 C C . LEU A 1 150 ? -15.055 -15.25 -7.801 1 87.69 150 LEU A C 1
ATOM 1130 O O . LEU A 1 150 ? -14.586 -16.391 -7.914 1 87.69 150 LEU A O 1
ATOM 1134 N N . GLY A 1 151 ? -16.266 -14.875 -8.094 1 87 151 GLY A N 1
ATOM 1135 C CA . GLY A 1 151 ? -17.141 -15.852 -8.719 1 87 151 GLY A CA 1
ATOM 1136 C C . GLY A 1 151 ? -16.594 -16.375 -10.039 1 87 151 GLY A C 1
ATOM 1137 O O . GLY A 1 151 ? -16.672 -17.578 -10.312 1 87 151 GLY A O 1
ATOM 1138 N N . LYS A 1 152 ? -16.125 -15.531 -10.812 1 88.5 152 LYS A N 1
ATOM 1139 C CA . LYS A 1 152 ? -15.531 -15.938 -12.086 1 88.5 152 LYS A CA 1
ATOM 1140 C C . LYS A 1 152 ? -14.32 -16.828 -11.867 1 88.5 152 LYS A C 1
ATOM 1142 O O . LYS A 1 152 ? -14.133 -17.812 -12.586 1 88.5 152 LYS A O 1
ATOM 1147 N N . ALA A 1 153 ? -13.508 -16.469 -10.945 1 92.5 153 ALA A N 1
ATOM 1148 C CA . ALA A 1 153 ? -12.359 -17.312 -10.609 1 92.5 153 ALA A CA 1
ATOM 1149 C C . ALA A 1 153 ? -12.812 -18.688 -10.148 1 92.5 153 ALA A C 1
ATOM 1151 O O . ALA A 1 153 ? -12.227 -19.703 -10.539 1 92.5 153 ALA A O 1
ATOM 1152 N N . TYR A 1 154 ? -13.812 -18.703 -9.328 1 91.12 154 TYR A N 1
ATOM 1153 C CA . TYR A 1 154 ? -14.398 -19.953 -8.867 1 91.12 154 TYR A CA 1
ATOM 1154 C C . TYR A 1 154 ? -14.867 -20.797 -10.039 1 91.12 154 TYR A C 1
ATOM 1156 O O . TYR A 1 154 ? -14.617 -22.016 -10.086 1 91.12 154 TYR A O 1
ATOM 1164 N N . PHE A 1 155 ? -15.547 -20.172 -10.914 1 89.94 155 PHE A N 1
ATOM 1165 C CA . PHE A 1 155 ? -16.062 -20.859 -12.094 1 89.94 155 PHE A CA 1
ATOM 1166 C C . PHE A 1 155 ? -14.945 -21.578 -12.836 1 89.94 155 PHE A C 1
ATOM 1168 O O . PHE A 1 155 ? -15.039 -22.781 -13.109 1 89.94 155 PHE A O 1
ATOM 1175 N N . HIS A 1 156 ? -13.906 -20.891 -13.102 1 92.88 156 HIS A N 1
ATOM 1176 C CA . HIS A 1 156 ? -12.812 -21.484 -13.867 1 92.88 156 HIS A CA 1
ATOM 1177 C C . HIS A 1 156 ? -12.07 -22.531 -13.055 1 92.88 156 HIS A C 1
ATOM 1179 O O . HIS A 1 156 ? -11.547 -23.5 -13.609 1 92.88 156 HIS A O 1
ATOM 1185 N N . ALA A 1 157 ? -12.07 -22.359 -11.773 1 94.25 157 ALA A N 1
ATOM 1186 C CA . ALA A 1 157 ? -11.398 -23.328 -10.906 1 94.25 157 ALA A CA 1
ATOM 1187 C C . ALA A 1 157 ? -12.188 -24.641 -10.828 1 94.25 157 ALA A C 1
ATOM 1189 O O . ALA A 1 157 ? -11.633 -25.688 -10.5 1 94.25 157 ALA A O 1
ATOM 1190 N N . THR A 1 158 ? -13.523 -24.578 -11.172 1 93.44 158 THR A N 1
ATOM 1191 C CA . THR A 1 158 ? -14.359 -25.75 -10.938 1 93.44 158 THR A CA 1
ATOM 1192 C C . THR A 1 158 ? -14.961 -26.25 -12.25 1 93.44 158 THR A C 1
ATOM 1194 O O . THR A 1 158 ? -15.664 -27.25 -12.266 1 93.44 158 THR A O 1
ATOM 1197 N N . GLU A 1 159 ? -14.68 -25.531 -13.227 1 91.25 159 GLU A N 1
ATOM 1198 C CA . GLU A 1 159 ? -15.281 -25.922 -14.5 1 91.25 159 GLU A CA 1
ATOM 1199 C C . GLU A 1 159 ? -14.727 -27.266 -14.969 1 91.25 159 GLU A C 1
ATOM 1201 O O . GLU A 1 159 ? -13.531 -27.531 -14.836 1 91.25 159 GLU A O 1
ATOM 1206 N N . VAL A 1 160 ? -15.602 -28.062 -15.492 1 92.44 160 VAL A N 1
ATOM 1207 C CA . VAL A 1 160 ? -15.25 -29.422 -15.898 1 92.44 160 VAL A CA 1
ATOM 1208 C C . VAL A 1 160 ? -15.586 -29.625 -17.375 1 92.44 160 VAL A C 1
ATOM 1210 O O . VAL A 1 160 ? -16.578 -29.078 -17.875 1 92.44 160 VAL A O 1
ATOM 1213 N N . ALA A 1 161 ? -14.758 -30.359 -18 1 92.38 161 ALA A N 1
ATOM 1214 C CA . ALA A 1 161 ? -14.977 -30.734 -19.391 1 92.38 161 ALA A CA 1
ATOM 1215 C C . ALA A 1 161 ? -16.016 -31.859 -19.484 1 92.38 161 ALA A C 1
ATOM 1217 O O . ALA A 1 161 ? -16.547 -32.312 -18.469 1 92.38 161 ALA A O 1
ATOM 1218 N N . THR A 1 162 ? -16.328 -32.219 -20.703 1 91.94 162 THR A N 1
ATOM 1219 C CA . THR A 1 162 ? -17.344 -33.219 -20.984 1 91.94 162 THR A CA 1
ATOM 1220 C C . THR A 1 162 ? -16.953 -34.562 -20.391 1 91.94 162 THR A C 1
ATOM 1222 O O . THR A 1 162 ? -17.812 -35.375 -20 1 91.94 162 THR A O 1
ATOM 1225 N N . ASP A 1 163 ? -15.68 -34.781 -20.328 1 93.62 163 ASP A N 1
ATOM 1226 C CA . ASP A 1 163 ? -15.195 -36.062 -19.844 1 93.62 163 ASP A CA 1
ATOM 1227 C C . ASP A 1 163 ? -15.07 -36.062 -18.312 1 93.62 163 ASP A C 1
ATOM 1229 O O . ASP A 1 163 ? -14.609 -37.062 -17.734 1 93.62 163 ASP A O 1
ATOM 1233 N N . GLY A 1 164 ? -15.352 -34.969 -17.703 1 91.69 164 GLY A N 1
ATOM 1234 C CA . GLY A 1 164 ? -15.367 -34.906 -16.25 1 91.69 164 GLY A CA 1
ATOM 1235 C C . GLY A 1 164 ? -14.094 -34.344 -15.656 1 91.69 164 GLY A C 1
ATOM 1236 O O . GLY A 1 164 ? -14.023 -34.062 -14.453 1 91.69 164 GLY A O 1
ATOM 1237 N N . SER A 1 165 ? -13.109 -34.188 -16.5 1 93.06 165 SER A N 1
ATOM 1238 C CA . SER A 1 165 ? -11.867 -33.594 -16.016 1 93.06 165 SER A CA 1
ATOM 1239 C C . SER A 1 165 ? -11.969 -32.094 -15.922 1 93.06 165 SER A C 1
ATOM 1241 O O . SER A 1 165 ? -12.812 -31.469 -16.578 1 93.06 165 SER A O 1
ATOM 1243 N N . TYR A 1 166 ? -11.188 -31.609 -15.141 1 94.06 166 TYR A N 1
ATOM 1244 C CA . TYR A 1 166 ? -11.156 -30.141 -15.055 1 94.06 166 TYR A CA 1
ATOM 1245 C C . TYR A 1 166 ? -10.609 -29.531 -16.344 1 94.06 166 TYR A C 1
ATOM 1247 O O . TYR A 1 166 ? -9.664 -30.047 -16.922 1 94.06 166 TYR A O 1
ATOM 1255 N N . VAL A 1 167 ? -11.211 -28.453 -16.719 1 96.06 167 VAL A N 1
ATOM 1256 C CA . VAL A 1 167 ? -10.758 -27.734 -17.906 1 96.06 167 VAL A CA 1
ATOM 1257 C C . VAL A 1 167 ? -9.336 -27.234 -17.688 1 96.06 167 VAL A C 1
ATOM 1259 O O . VAL A 1 167 ? -8.5 -27.266 -18.594 1 96.06 167 VAL A O 1
ATOM 1262 N N . TRP A 1 168 ? -9.055 -26.766 -16.469 1 97.62 168 TRP A N 1
ATOM 1263 C CA . TRP A 1 168 ? -7.738 -26.266 -16.094 1 97.62 168 TRP A CA 1
ATOM 1264 C C . TRP A 1 168 ? -7.109 -27.141 -15.016 1 97.62 168 TRP A C 1
ATOM 1266 O O . TRP A 1 168 ? -7.785 -27.562 -14.07 1 97.62 168 TRP A O 1
ATOM 1276 N N . ASP A 1 169 ? -5.809 -27.391 -15.242 1 96.94 169 ASP A N 1
ATOM 1277 C CA . ASP A 1 169 ? -5.062 -28.062 -14.188 1 96.94 169 ASP A CA 1
ATOM 1278 C C . ASP A 1 169 ? -4.75 -27.125 -13.031 1 96.94 169 ASP A C 1
ATOM 1280 O O . ASP A 1 169 ? -4.688 -27.531 -11.875 1 96.94 169 ASP A O 1
ATOM 1284 N N . LYS A 1 170 ? -4.492 -25.859 -13.398 1 97.56 170 LYS A N 1
ATOM 1285 C CA . LYS A 1 170 ? -4.172 -24.812 -12.438 1 97.56 170 LYS A CA 1
ATOM 1286 C C . LYS A 1 170 ? -4.895 -23.516 -12.781 1 97.56 170 LYS A C 1
ATOM 1288 O O . LYS A 1 170 ? -4.957 -23.125 -13.953 1 97.56 170 LYS A O 1
ATOM 1293 N N . VAL A 1 171 ? -5.508 -22.922 -11.828 1 98.06 171 VAL A N 1
ATOM 1294 C CA . VAL A 1 171 ? -6.023 -21.562 -11.93 1 98.06 171 VAL A CA 1
ATOM 1295 C C . VAL A 1 171 ? -5.285 -20.641 -10.953 1 98.06 171 VAL A C 1
ATOM 1297 O O . VAL A 1 171 ? -5.402 -20.812 -9.734 1 98.06 171 VAL A O 1
ATOM 1300 N N . VAL A 1 172 ? -4.488 -19.719 -11.5 1 98 172 VAL A N 1
ATOM 1301 C CA . VAL A 1 172 ? -3.668 -18.812 -10.711 1 98 172 VAL A CA 1
ATOM 1302 C C . VAL A 1 172 ? -4.305 -17.422 -10.703 1 98 172 VAL A C 1
ATOM 1304 O O . VAL A 1 172 ? -4.531 -16.828 -11.758 1 98 172 VAL A O 1
ATOM 1307 N N . VAL A 1 173 ? -4.543 -16.922 -9.539 1 96.06 173 VAL A N 1
ATOM 1308 C CA . VAL A 1 173 ? -5.254 -15.648 -9.406 1 96.06 173 VAL A CA 1
ATOM 1309 C C . VAL A 1 173 ? -4.316 -14.586 -8.844 1 96.06 173 VAL A C 1
ATOM 1311 O O . VAL A 1 173 ? -3.771 -14.742 -7.75 1 96.06 173 VAL A O 1
ATOM 1314 N N . ASP A 1 174 ? -4.129 -13.57 -9.594 1 93.88 174 ASP A N 1
ATOM 1315 C CA . ASP A 1 174 ? -3.477 -12.344 -9.141 1 93.88 174 ASP A CA 1
ATOM 1316 C C . ASP A 1 174 ? -4.477 -11.406 -8.469 1 93.88 174 ASP A C 1
ATOM 1318 O O . ASP A 1 174 ? -5.141 -10.617 -9.148 1 93.88 174 ASP A O 1
ATOM 1322 N N . ALA A 1 175 ? -4.5 -11.492 -7.18 1 88.69 175 ALA A N 1
ATOM 1323 C CA . ALA A 1 175 ? -5.516 -10.766 -6.426 1 88.69 175 ALA A CA 1
ATOM 1324 C C . ALA A 1 175 ? -5.258 -9.258 -6.473 1 88.69 175 ALA A C 1
ATOM 1326 O O . ALA A 1 175 ? -4.113 -8.828 -6.617 1 88.69 175 ALA A O 1
ATOM 1327 N N . PRO A 1 176 ? -6.234 -8.43 -6.461 1 78 176 PRO A N 1
ATOM 1328 C CA . PRO A 1 176 ? -6.066 -6.977 -6.512 1 78 176 PRO A CA 1
ATOM 1329 C C . PRO A 1 176 ? -5.305 -6.43 -5.305 1 78 176 PRO A C 1
ATOM 1331 O O . PRO A 1 176 ? -5.254 -7.074 -4.258 1 78 176 PRO A O 1
ATOM 1334 N N . ALA A 1 177 ? -4.562 -5.133 -5.773 1 65.25 177 ALA A N 1
ATOM 1335 C CA . ALA A 1 177 ? -3.881 -4.387 -4.719 1 65.25 177 ALA A CA 1
ATOM 1336 C C . ALA A 1 177 ? -4.883 -3.684 -3.811 1 65.25 177 ALA A C 1
ATOM 1338 O O . ALA A 1 177 ? -5.723 -2.912 -4.281 1 65.25 177 ALA A O 1
ATOM 1339 N N . THR A 1 178 ? -5.812 -4.066 -3.381 1 53.5 178 THR A N 1
ATOM 1340 C CA . THR A 1 178 ? -6.77 -3.199 -2.705 1 53.5 178 THR A CA 1
ATOM 1341 C C . THR A 1 178 ? -6.516 -3.182 -1.201 1 53.5 178 THR A C 1
ATOM 1343 O O . THR A 1 178 ? -5.98 -4.141 -0.645 1 53.5 178 THR A O 1
ATOM 1346 N N . GLY A 1 179 ? -6.008 -1.811 -0.756 1 50.81 179 GLY A N 1
ATOM 1347 C CA . GLY A 1 179 ? -5.863 -1.508 0.659 1 50.81 179 GLY A CA 1
ATOM 1348 C C . GLY A 1 179 ? -6.367 -2.617 1.562 1 50.81 179 GLY A C 1
ATOM 1349 O O . GLY A 1 179 ? -5.93 -2.738 2.709 1 50.81 179 GLY A O 1
ATOM 1350 N N . HIS A 1 180 ? -7.484 -3.424 0.954 1 52.09 180 HIS A N 1
ATOM 1351 C CA . HIS A 1 180 ? -7.992 -4.434 1.876 1 52.09 180 HIS A CA 1
ATOM 1352 C C . HIS A 1 180 ? -8.039 -5.809 1.217 1 52.09 180 HIS A C 1
ATOM 1354 O O . HIS A 1 180 ? -9 -6.559 1.402 1 52.09 180 HIS A O 1
ATOM 1360 N N . GLY A 1 181 ? -6.957 -6.121 0.341 1 56.34 181 GLY A N 1
ATOM 1361 C CA . GLY A 1 181 ? -6.98 -7.488 -0.155 1 56.34 181 GLY A CA 1
ATOM 1362 C C . GLY A 1 181 ? -7.738 -8.438 0.753 1 56.34 181 GLY A C 1
ATOM 1363 O O . GLY A 1 181 ? -8.469 -9.305 0.278 1 56.34 181 GLY A O 1
ATOM 1364 N N . LEU A 1 182 ? -7.77 -8.062 1.927 1 62.44 182 LEU A N 1
ATOM 1365 C CA . LEU A 1 182 ? -8.5 -8.844 2.918 1 62.44 182 LEU A CA 1
ATOM 1366 C C . LEU A 1 182 ? -10 -8.789 2.654 1 62.44 182 LEU A C 1
ATOM 1368 O O . LEU A 1 182 ? -10.688 -9.812 2.727 1 62.44 182 LEU A O 1
ATOM 1372 N N . PHE A 1 183 ? -10.383 -7.641 2.201 1 61.69 183 PHE A N 1
ATOM 1373 C CA . PHE A 1 183 ? -11.805 -7.473 1.966 1 61.69 183 PHE A CA 1
ATOM 1374 C C . PHE A 1 183 ? -12.273 -8.344 0.801 1 61.69 183 PHE A C 1
ATOM 1376 O O . PHE A 1 183 ? -13.312 -8.992 0.881 1 61.69 183 PHE A O 1
ATOM 1383 N N . PHE A 1 184 ? -11.406 -8.398 -0.134 1 72.75 184 PHE A N 1
ATOM 1384 C CA . PHE A 1 184 ? -11.688 -9.195 -1.327 1 72.75 184 PHE A CA 1
ATOM 1385 C C . PHE A 1 184 ? -11.922 -10.656 -0.966 1 72.75 184 PHE A C 1
ATOM 1387 O O . PHE A 1 184 ? -12.906 -11.258 -1.406 1 72.75 184 PHE A O 1
ATOM 1394 N N . LEU A 1 185 ? -11.18 -11.156 -0.132 1 80.62 185 LEU A N 1
ATOM 1395 C CA . LEU A 1 185 ? -11.242 -12.57 0.237 1 80.62 185 LEU A CA 1
ATOM 1396 C C . LEU A 1 185 ? -12.328 -12.805 1.278 1 80.62 185 LEU A C 1
ATOM 1398 O O . LEU A 1 185 ? -12.781 -13.945 1.462 1 80.62 185 LEU A O 1
ATOM 1402 N N . GLN A 1 186 ? -12.789 -11.672 1.873 1 76.69 186 GLN A N 1
ATOM 1403 C CA . GLN A 1 186 ? -13.75 -11.781 2.967 1 76.69 186 GLN A CA 1
ATOM 1404 C C . GLN A 1 186 ? -15.188 -11.68 2.455 1 76.69 186 GLN A C 1
ATOM 1406 O O . GLN A 1 186 ? -16.125 -12.016 3.172 1 76.69 186 GLN A O 1
ATOM 1411 N N . ILE A 1 187 ? -15.328 -11.25 1.339 1 75.19 187 ILE A N 1
ATOM 1412 C CA . ILE A 1 187 ? -16.625 -10.852 0.828 1 75.19 187 ILE A CA 1
ATOM 1413 C C . ILE A 1 187 ? -17.594 -12.031 0.913 1 75.19 187 ILE A C 1
ATOM 1415 O O . ILE A 1 187 ? -18.734 -11.875 1.355 1 75.19 187 ILE A O 1
ATOM 1419 N N . PRO A 1 188 ? -17.219 -13.234 0.541 1 81.81 188 PRO A N 1
ATOM 1420 C CA . PRO A 1 188 ? -18.156 -14.359 0.658 1 81.81 188 PRO A CA 1
ATOM 1421 C C . PRO A 1 188 ? -18.641 -14.57 2.088 1 81.81 188 PRO A C 1
ATOM 1423 O O . PRO A 1 188 ? -19.828 -14.805 2.309 1 81.81 188 PRO A O 1
ATOM 1426 N N . SER A 1 189 ? -17.797 -14.406 3 1 76.12 189 SER A N 1
ATOM 1427 C CA . SER A 1 189 ? -18.156 -14.578 4.406 1 76.12 189 SER A CA 1
ATOM 1428 C C . SER A 1 189 ? -19.078 -13.469 4.883 1 76.12 189 SER A C 1
ATOM 1430 O O . SER A 1 189 ? -19.969 -13.703 5.703 1 76.12 189 SER A O 1
ATOM 1432 N N . VAL A 1 190 ? -18.797 -12.328 4.398 1 68.75 190 VAL A N 1
ATOM 1433 C CA . VAL A 1 190 ? -19.656 -11.203 4.758 1 68.75 190 VAL A CA 1
ATOM 1434 C C . VAL A 1 190 ? -21.078 -11.445 4.238 1 68.75 190 VAL A C 1
ATOM 1436 O O . VAL A 1 190 ? -22.047 -11.25 4.969 1 68.75 190 VAL A O 1
ATOM 1439 N N . ILE A 1 191 ? -21.219 -11.898 3.096 1 71.75 191 ILE A N 1
ATOM 1440 C CA . ILE A 1 191 ? -22.516 -12.148 2.482 1 71.75 191 ILE A CA 1
ATOM 1441 C C . ILE A 1 191 ? -23.234 -13.273 3.225 1 71.75 191 ILE A C 1
ATOM 1443 O O . ILE A 1 191 ? -24.406 -13.148 3.588 1 71.75 191 ILE A O 1
ATOM 1447 N N . THR A 1 192 ? -22.547 -14.312 3.451 1 75.75 192 THR A N 1
ATOM 1448 C CA . THR A 1 192 ? -23.156 -15.453 4.113 1 75.75 192 THR A CA 1
ATOM 1449 C C . THR A 1 192 ? -23.5 -15.117 5.562 1 75.75 192 THR A C 1
ATOM 1451 O O . THR A 1 192 ? -24.344 -15.781 6.176 1 75.75 192 THR A O 1
ATOM 1454 N N . GLY A 1 193 ? -22.859 -14.156 6.074 1 67.5 193 GLY A N 1
ATOM 1455 C CA . GLY A 1 193 ? -23.156 -13.703 7.418 1 67.5 193 GLY A CA 1
ATOM 1456 C C . GLY A 1 193 ? -24.422 -12.867 7.492 1 67.5 193 GLY A C 1
ATOM 1457 O O . GLY A 1 193 ? -25.094 -12.828 8.523 1 67.5 193 GLY A O 1
ATOM 1458 N N . PHE A 1 194 ? -24.734 -12.219 6.391 1 58.81 194 PHE A N 1
ATOM 1459 C CA . PHE A 1 194 ? -25.828 -11.258 6.422 1 58.81 194 PHE A CA 1
ATOM 1460 C C . PHE A 1 194 ? -27.047 -11.805 5.68 1 58.81 194 PHE A C 1
ATOM 1462 O O . PHE A 1 194 ? -28.172 -11.367 5.922 1 58.81 194 PHE A O 1
ATOM 1469 N N . ILE A 1 195 ? -26.75 -12.609 4.738 1 63.03 195 ILE A N 1
ATOM 1470 C CA . ILE A 1 195 ? -27.812 -13.219 3.936 1 63.03 195 ILE A CA 1
ATOM 1471 C C . ILE A 1 195 ? -27.906 -14.711 4.258 1 63.03 195 ILE A C 1
ATOM 1473 O O . ILE A 1 195 ? -26.906 -15.422 4.246 1 63.03 195 ILE A O 1
ATOM 1477 N N . SER A 1 196 ? -29.094 -15.094 4.66 1 66.56 196 SER A N 1
ATOM 1478 C CA . SER A 1 196 ? -29.188 -16.453 5.168 1 66.56 196 SER A CA 1
ATOM 1479 C C . SER A 1 196 ? -29.75 -17.406 4.113 1 66.56 196 SER A C 1
ATOM 1481 O O . SER A 1 196 ? -29.734 -18.625 4.285 1 66.56 196 SER A O 1
ATOM 1483 N N . SER A 1 197 ? -30.297 -16.812 3 1 72.12 197 SER A N 1
ATOM 1484 C CA . SER A 1 197 ? -30.828 -17.703 1.979 1 72.12 197 SER A CA 1
ATOM 1485 C C . SER A 1 197 ? -30.844 -17.031 0.61 1 72.12 197 SER A C 1
ATOM 1487 O O . SER A 1 197 ? -30.484 -15.859 0.485 1 72.12 197 SER A O 1
ATOM 1489 N N . GLY A 1 198 ? -31.031 -17.859 -0.451 1 73 198 GLY A N 1
ATOM 1490 C CA . GLY A 1 198 ? -31.125 -17.344 -1.809 1 73 198 GLY A CA 1
ATOM 1491 C C . GLY A 1 198 ? -29.891 -17.656 -2.643 1 73 198 GLY A C 1
ATOM 1492 O O . GLY A 1 198 ? -28.953 -18.297 -2.164 1 73 198 GLY A O 1
ATOM 1493 N N . HIS A 1 199 ? -30 -17.344 -3.867 1 73.5 199 HIS A N 1
ATOM 1494 C CA . HIS A 1 199 ? -28.969 -17.656 -4.84 1 73.5 199 HIS A CA 1
ATOM 1495 C C . HIS A 1 199 ? -27.641 -17 -4.469 1 73.5 199 HIS A C 1
ATOM 1497 O O . HIS A 1 199 ? -26.578 -17.594 -4.648 1 73.5 199 HIS A O 1
ATOM 1503 N N . MET A 1 200 ? -27.688 -15.836 -3.977 1 72.62 200 MET A N 1
ATOM 1504 C CA . MET A 1 200 ? -26.469 -15.125 -3.594 1 72.62 200 MET A CA 1
ATOM 1505 C C . MET A 1 200 ? -25.766 -15.836 -2.439 1 72.62 200 MET A C 1
ATOM 1507 O O . MET A 1 200 ? -24.547 -15.93 -2.418 1 72.62 200 MET A O 1
ATOM 1511 N N . TYR A 1 201 ? -26.562 -16.234 -1.563 1 75.25 201 TYR A N 1
ATOM 1512 C CA . TYR A 1 201 ? -26.016 -16.984 -0.435 1 75.25 201 TYR A CA 1
ATOM 1513 C C . TYR A 1 201 ? -25.328 -18.266 -0.908 1 75.25 201 TYR A C 1
ATOM 1515 O O . TYR A 1 201 ? -24.203 -18.547 -0.487 1 75.25 201 TYR A O 1
ATOM 1523 N N . GLU A 1 202 ? -26.047 -19 -1.721 1 82.38 202 GLU A N 1
ATOM 1524 C CA . GLU A 1 202 ? -25.5 -20.266 -2.207 1 82.38 202 GLU A CA 1
ATOM 1525 C C . GLU A 1 202 ? -24.188 -20.062 -2.945 1 82.38 202 GLU A C 1
ATOM 1527 O O . GLU A 1 202 ? -23.234 -20.828 -2.754 1 82.38 202 GLU A O 1
ATOM 1532 N N . GLU A 1 203 ? -24.156 -19.016 -3.734 1 81.5 203 GLU A N 1
ATOM 1533 C CA . GLU A 1 203 ? -22.938 -18.719 -4.484 1 81.5 203 GLU A CA 1
ATOM 1534 C C . GLU A 1 203 ? -21.797 -18.328 -3.551 1 81.5 203 GLU A C 1
ATOM 1536 O O . GLU A 1 203 ? -20.688 -18.828 -3.678 1 81.5 203 GLU A O 1
ATOM 1541 N N . ALA A 1 204 ? -22.109 -17.484 -2.668 1 83.25 204 ALA A N 1
ATOM 1542 C CA . ALA A 1 204 ? -21.109 -17.031 -1.707 1 83.25 204 ALA A CA 1
ATOM 1543 C C . ALA A 1 204 ? -20.578 -18.203 -0.884 1 83.25 204 ALA A C 1
ATOM 1545 O O . ALA A 1 204 ? -19.375 -18.281 -0.615 1 83.25 204 ALA A O 1
ATOM 1546 N N . LYS A 1 205 ? -21.484 -19.062 -0.565 1 89.19 205 LYS A N 1
ATOM 1547 C CA . LYS A 1 205 ? -21.109 -20.219 0.247 1 89.19 205 LYS A CA 1
ATOM 1548 C C . LYS A 1 205 ? -20.172 -21.156 -0.528 1 89.19 205 LYS A C 1
ATOM 1550 O O . LYS A 1 205 ? -19.203 -21.672 0.023 1 89.19 205 LYS A O 1
ATOM 1555 N N . ARG A 1 206 ? -20.453 -21.359 -1.765 1 91.19 206 ARG A N 1
ATOM 1556 C CA . ARG A 1 206 ? -19.609 -22.203 -2.607 1 91.19 206 ARG A CA 1
ATOM 1557 C C . ARG A 1 206 ? -18.203 -21.641 -2.725 1 91.19 206 ARG A C 1
ATOM 1559 O O . ARG A 1 206 ? -17.219 -22.375 -2.611 1 91.19 206 ARG A O 1
ATOM 1566 N N . ILE A 1 207 ? -18.141 -20.406 -2.945 1 92.31 207 ILE A N 1
ATOM 1567 C CA . ILE A 1 207 ? -16.844 -19.734 -3.066 1 92.31 207 ILE A CA 1
ATOM 1568 C C . ILE A 1 207 ? -16.078 -19.828 -1.746 1 92.31 207 ILE A C 1
ATOM 1570 O O . ILE A 1 207 ? -14.891 -20.156 -1.731 1 92.31 207 ILE A O 1
ATOM 1574 N N . GLN A 1 208 ? -16.781 -19.578 -0.719 1 91.25 208 GLN A N 1
ATOM 1575 C CA . GLN A 1 208 ? -16.188 -19.656 0.611 1 91.25 208 GLN A CA 1
ATOM 1576 C C . GLN A 1 208 ? -15.641 -21.047 0.892 1 91.25 208 GLN A C 1
ATOM 1578 O O . GLN A 1 208 ? -14.523 -21.188 1.392 1 91.25 208 GLN A O 1
ATOM 1583 N N . ASP A 1 209 ? -16.453 -22.031 0.561 1 94.19 209 ASP A N 1
ATOM 1584 C CA . ASP A 1 209 ? -16.047 -23.422 0.789 1 94.19 209 ASP A CA 1
ATOM 1585 C C . ASP A 1 209 ? -14.781 -23.75 0.011 1 94.19 209 ASP A C 1
ATOM 1587 O O . ASP A 1 209 ? -13.891 -24.438 0.529 1 94.19 209 ASP A O 1
ATOM 1591 N N . LEU A 1 210 ? -14.711 -23.312 -1.168 1 94.69 210 LEU A N 1
ATOM 1592 C CA . LEU A 1 210 ? -13.523 -23.562 -1.976 1 94.69 210 LEU A CA 1
ATOM 1593 C C . LEU A 1 210 ? -12.297 -22.875 -1.374 1 94.69 210 LEU A C 1
ATOM 1595 O O . LEU A 1 210 ? -11.234 -23.5 -1.251 1 94.69 210 LEU A O 1
ATOM 1599 N N . LEU A 1 211 ? -12.438 -21.641 -0.972 1 93.75 211 LEU A N 1
ATOM 1600 C CA . LEU A 1 211 ? -11.344 -20.859 -0.421 1 93.75 211 LEU A CA 1
ATOM 1601 C C . LEU A 1 211 ? -10.82 -21.469 0.87 1 93.75 211 LEU A C 1
ATOM 1603 O O . LEU A 1 211 ? -9.625 -21.391 1.169 1 93.75 211 LEU A O 1
ATOM 1607 N N . GLN A 1 212 ? -11.711 -22.109 1.563 1 93.81 212 GLN A N 1
ATOM 1608 C CA . GLN A 1 212 ? -11.359 -22.609 2.889 1 93.81 212 GLN A CA 1
ATOM 1609 C C . GLN A 1 212 ? -10.805 -24.031 2.811 1 93.81 212 GLN A C 1
ATOM 1611 O O . GLN A 1 212 ? -10.297 -24.562 3.803 1 93.81 212 GLN A O 1
ATOM 1616 N N . ASP A 1 213 ? -10.875 -24.641 1.677 1 93.88 213 ASP A N 1
ATOM 1617 C CA . ASP A 1 213 ? -10.375 -26 1.504 1 93.88 213 ASP A CA 1
ATOM 1618 C C . ASP A 1 213 ? -8.883 -26 1.174 1 93.88 213 ASP A C 1
ATOM 1620 O O . ASP A 1 213 ? -8.492 -25.719 0.039 1 93.88 213 ASP A O 1
ATOM 1624 N N . PRO A 1 214 ? -8.055 -26.375 2.076 1 91.81 214 PRO A N 1
ATOM 1625 C CA . PRO A 1 214 ? -6.605 -26.312 1.849 1 91.81 214 PRO A CA 1
ATOM 1626 C C . PRO A 1 214 ? -6.125 -27.344 0.835 1 91.81 214 PRO A C 1
ATOM 1628 O O . PRO A 1 214 ? -4.996 -27.266 0.347 1 91.81 214 PRO A O 1
ATOM 1631 N N . ALA A 1 215 ? -6.918 -28.312 0.53 1 93 215 ALA A N 1
ATOM 1632 C CA . ALA A 1 215 ? -6.551 -29.297 -0.476 1 93 215 ALA A CA 1
ATOM 1633 C C . ALA A 1 215 ? -6.75 -28.75 -1.886 1 93 215 ALA A C 1
ATOM 1635 O O . ALA A 1 215 ? -6.145 -29.25 -2.842 1 93 215 ALA A O 1
ATOM 1636 N N . LYS A 1 216 ? -7.574 -27.781 -1.975 1 95.12 216 LYS A N 1
ATOM 1637 C CA . LYS A 1 216 ? -7.918 -27.266 -3.297 1 95.12 216 LYS A CA 1
ATOM 1638 C C . LYS A 1 216 ? -7.324 -25.875 -3.512 1 95.12 216 LYS A C 1
ATOM 1640 O O . LYS A 1 216 ? -7.035 -25.484 -4.645 1 95.12 216 LYS A O 1
ATOM 1645 N N . THR A 1 217 ? -7.168 -25.172 -2.422 1 95.88 217 THR A N 1
ATOM 1646 C CA . THR A 1 217 ? -6.797 -23.766 -2.549 1 95.88 217 THR A CA 1
ATOM 1647 C C . THR A 1 217 ? -5.469 -23.484 -1.854 1 95.88 217 THR A C 1
ATOM 1649 O O . THR A 1 217 ? -5.242 -23.953 -0.731 1 95.88 217 THR A O 1
ATOM 1652 N N . ALA A 1 218 ? -4.594 -22.844 -2.58 1 95.88 218 ALA A N 1
ATOM 1653 C CA . ALA A 1 218 ? -3.369 -22.297 -2 1 95.88 218 ALA A CA 1
ATOM 1654 C C . ALA A 1 218 ? -3.422 -20.781 -1.948 1 95.88 218 ALA A C 1
ATOM 1656 O O . ALA A 1 218 ? -3.578 -20.125 -2.979 1 95.88 218 ALA A O 1
ATOM 1657 N N . LEU A 1 219 ? -3.318 -20.266 -0.752 1 94.69 219 LEU A N 1
ATOM 1658 C CA . LEU A 1 219 ? -3.262 -18.828 -0.565 1 94.69 219 LEU A CA 1
ATOM 1659 C C . LEU A 1 219 ? -1.843 -18.375 -0.235 1 94.69 219 LEU A C 1
ATOM 1661 O O . LEU A 1 219 ? -1.311 -18.703 0.825 1 94.69 219 LEU A O 1
ATOM 1665 N N . ASN A 1 220 ? -1.294 -17.578 -1.136 1 95.81 220 ASN A N 1
ATOM 1666 C CA . ASN A 1 220 ? 0.085 -17.125 -0.989 1 95.81 220 ASN A CA 1
ATOM 1667 C C . ASN A 1 220 ? 0.16 -15.602 -0.816 1 95.81 220 ASN A C 1
ATOM 1669 O O . ASN A 1 220 ? -0.498 -14.859 -1.544 1 95.81 220 ASN A O 1
ATOM 1673 N N . LEU A 1 221 ? 0.965 -15.258 0.153 1 94.56 221 LEU A N 1
ATOM 1674 C CA . LEU A 1 221 ? 1.144 -13.828 0.396 1 94.56 221 LEU A CA 1
ATOM 1675 C C . LEU A 1 221 ? 2.496 -13.352 -0.12 1 94.56 221 LEU A C 1
ATOM 1677 O O . LEU A 1 221 ? 3.529 -13.953 0.195 1 94.56 221 LEU A O 1
ATOM 1681 N N . VAL A 1 222 ? 2.391 -12.297 -0.951 1 95.5 222 VAL A N 1
ATOM 1682 C CA . VAL A 1 222 ? 3.605 -11.695 -1.49 1 95.5 222 VAL A CA 1
ATOM 1683 C C . VAL A 1 222 ? 3.955 -10.438 -0.695 1 95.5 222 VAL A C 1
ATOM 1685 O O . VAL A 1 222 ? 3.076 -9.641 -0.371 1 95.5 222 VAL A O 1
ATOM 1688 N N . THR A 1 223 ? 5.277 -10.297 -0.399 1 94.5 223 THR A N 1
ATOM 1689 C CA . THR A 1 223 ? 5.719 -9.148 0.385 1 94.5 223 THR A CA 1
ATOM 1690 C C . THR A 1 223 ? 7.082 -8.656 -0.095 1 94.5 223 THR A C 1
ATOM 1692 O O . THR A 1 223 ? 7.676 -9.25 -0.999 1 94.5 223 THR A O 1
ATOM 1695 N N . LEU A 1 224 ? 7.477 -7.488 0.359 1 94.38 224 LEU A N 1
ATOM 1696 C CA . LEU A 1 224 ? 8.844 -6.984 0.279 1 94.38 224 LEU A CA 1
ATOM 1697 C C . LEU A 1 224 ? 9.5 -6.98 1.655 1 94.38 224 LEU A C 1
ATOM 1699 O O . LEU A 1 224 ? 8.82 -6.84 2.674 1 94.38 224 LEU A O 1
ATOM 1703 N N . PRO A 1 225 ? 10.75 -7.223 1.674 1 94.38 225 PRO A N 1
ATOM 1704 C CA . PRO A 1 225 ? 11.414 -7.188 2.979 1 94.38 225 PRO A CA 1
ATOM 1705 C C . PRO A 1 225 ? 11.578 -5.77 3.52 1 94.38 225 PRO A C 1
ATOM 1707 O O . PRO A 1 225 ? 12.703 -5.316 3.744 1 94.38 225 PRO A O 1
ATOM 1710 N N . GLU A 1 226 ? 10.5 -5.191 3.701 1 89.88 226 GLU A N 1
ATOM 1711 C CA . GLU A 1 226 ? 10.367 -3.836 4.23 1 89.88 226 GLU A CA 1
ATOM 1712 C C . GLU A 1 226 ? 9.344 -3.783 5.363 1 89.88 226 GLU A C 1
ATOM 1714 O O . GLU A 1 226 ? 8.547 -4.711 5.531 1 89.88 226 GLU A O 1
ATOM 1719 N N . GLU A 1 227 ? 9.344 -2.73 6.039 1 84.62 227 GLU A N 1
ATOM 1720 C CA . GLU A 1 227 ? 8.555 -2.643 7.262 1 84.62 227 GLU A CA 1
ATOM 1721 C C . GLU A 1 227 ? 7.066 -2.799 6.973 1 84.62 227 GLU A C 1
ATOM 1723 O O . GLU A 1 227 ? 6.441 -3.766 7.41 1 84.62 227 GLU A O 1
ATOM 1728 N N . MET A 1 228 ? 6.547 -1.956 6.152 1 82.69 228 MET A N 1
ATOM 1729 C CA . MET A 1 228 ? 5.094 -1.933 5.98 1 82.69 228 MET A CA 1
ATOM 1730 C C . MET A 1 228 ? 4.613 -3.174 5.234 1 82.69 228 MET A C 1
ATOM 1732 O O . MET A 1 228 ? 3.631 -3.799 5.633 1 82.69 228 MET A O 1
ATOM 1736 N N . PRO A 1 229 ? 5.281 -3.564 4.184 1 89.06 229 PRO A N 1
ATOM 1737 C CA . PRO A 1 229 ? 4.844 -4.797 3.527 1 89.06 229 PRO A CA 1
ATOM 1738 C C . PRO A 1 229 ? 4.859 -6.004 4.465 1 89.06 229 PRO A C 1
ATOM 1740 O O . PRO A 1 229 ? 3.916 -6.801 4.465 1 89.06 229 PRO A O 1
ATOM 1743 N N . VAL A 1 230 ? 5.855 -6.145 5.289 1 91.81 230 VAL A N 1
ATOM 1744 C CA . VAL A 1 230 ? 5.961 -7.285 6.191 1 91.81 230 VAL A CA 1
ATOM 1745 C C . VAL A 1 230 ? 4.879 -7.191 7.27 1 91.81 230 VAL A C 1
ATOM 1747 O O . VAL A 1 230 ? 4.191 -8.172 7.555 1 91.81 230 VAL A O 1
ATOM 1750 N N . ASN A 1 231 ? 4.703 -6.043 7.859 1 86.25 231 ASN A N 1
ATOM 1751 C CA . ASN A 1 231 ? 3.666 -5.855 8.867 1 86.25 231 ASN A CA 1
ATOM 1752 C C . ASN A 1 231 ? 2.285 -6.211 8.32 1 86.25 231 ASN A C 1
ATOM 1754 O O . ASN A 1 231 ? 1.523 -6.926 8.977 1 86.25 231 ASN A O 1
ATOM 1758 N N . GLU A 1 232 ? 2.061 -5.723 7.164 1 84.5 232 GLU A N 1
ATOM 1759 C CA . GLU A 1 232 ? 0.76 -5.977 6.551 1 84.5 232 GLU A CA 1
ATOM 1760 C C . GLU A 1 232 ? 0.583 -7.457 6.227 1 84.5 232 GLU A C 1
ATOM 1762 O O . GLU A 1 232 ? -0.521 -7.996 6.336 1 84.5 232 GLU A O 1
ATOM 1767 N N . THR A 1 233 ? 1.627 -8.016 5.773 1 90.31 233 THR A N 1
ATOM 1768 C CA . THR A 1 233 ? 1.576 -9.438 5.457 1 90.31 233 THR A CA 1
ATOM 1769 C C . THR A 1 233 ? 1.259 -10.258 6.707 1 90.31 233 THR A C 1
ATOM 1771 O O . THR A 1 233 ? 0.397 -11.133 6.676 1 90.31 233 THR A O 1
ATOM 1774 N N . LEU A 1 234 ? 1.874 -9.953 7.793 1 89.69 234 LEU A N 1
ATOM 1775 C CA . LEU A 1 234 ? 1.656 -10.68 9.039 1 89.69 234 LEU A CA 1
ATOM 1776 C C . LEU A 1 234 ? 0.245 -10.438 9.57 1 89.69 234 LEU A C 1
ATOM 1778 O O . LEU A 1 234 ? -0.42 -11.375 10.016 1 89.69 234 LEU A O 1
ATOM 1782 N N . MET A 1 235 ? -0.193 -9.25 9.469 1 83.38 235 MET A N 1
ATOM 1783 C CA . MET A 1 235 ? -1.554 -8.93 9.891 1 83.38 235 MET A CA 1
ATOM 1784 C C . MET A 1 235 ? -2.576 -9.672 9.031 1 83.38 235 MET A C 1
ATOM 1786 O O . MET A 1 235 ? -3.564 -10.195 9.555 1 83.38 235 MET A O 1
ATOM 1790 N N . MET A 1 236 ? -2.295 -9.641 7.793 1 85.19 236 MET A N 1
ATOM 1791 C CA . MET A 1 236 ? -3.205 -10.312 6.871 1 85.19 236 MET A CA 1
ATOM 1792 C C . MET A 1 236 ? -3.26 -11.812 7.148 1 85.19 236 MET A C 1
ATOM 1794 O O . MET A 1 236 ? -4.34 -12.406 7.168 1 85.19 236 MET A O 1
ATOM 1798 N N . ARG A 1 237 ? -2.16 -12.352 7.277 1 88.69 237 ARG A N 1
ATOM 1799 C CA . ARG A 1 237 ? -2.098 -13.773 7.598 1 88.69 237 ARG A CA 1
ATOM 1800 C C . ARG A 1 237 ? -2.961 -14.102 8.812 1 88.69 237 ARG A C 1
ATOM 1802 O O . ARG A 1 237 ? -3.752 -15.047 8.781 1 88.69 237 ARG A O 1
ATOM 1809 N N . ASP A 1 238 ? -2.834 -13.328 9.852 1 85.75 238 ASP A N 1
ATOM 1810 C CA . ASP A 1 238 ? -3.584 -13.562 11.078 1 85.75 238 ASP A CA 1
ATOM 1811 C C . ASP A 1 238 ? -5.082 -13.367 10.859 1 85.75 238 ASP A C 1
ATOM 1813 O O . ASP A 1 238 ? -5.891 -14.164 11.336 1 85.75 238 ASP A O 1
ATOM 1817 N N . GLU A 1 239 ? -5.418 -12.359 10.141 1 80.12 239 GLU A N 1
ATOM 1818 C CA . GLU A 1 239 ? -6.824 -12.062 9.891 1 80.12 239 GLU A CA 1
ATOM 1819 C C . GLU A 1 239 ? -7.469 -13.148 9.023 1 80.12 239 GLU A C 1
ATOM 1821 O O . GLU A 1 239 ? -8.617 -13.523 9.25 1 80.12 239 GLU A O 1
ATOM 1826 N N . LEU A 1 240 ? -6.723 -13.562 8.031 1 85.06 240 LEU A N 1
ATOM 1827 C CA . LEU A 1 240 ? -7.23 -14.609 7.16 1 85.06 240 LEU A CA 1
ATOM 1828 C C . LEU A 1 240 ? -7.559 -15.867 7.953 1 85.06 240 LEU A C 1
ATOM 1830 O O . LEU A 1 240 ? -8.609 -16.484 7.754 1 85.06 240 LEU A O 1
ATOM 1834 N N . GLN A 1 241 ? -6.758 -16.172 8.805 1 86.19 241 GLN A N 1
ATOM 1835 C CA . GLN A 1 241 ? -6.945 -17.375 9.602 1 86.19 241 GLN A CA 1
ATOM 1836 C C . GLN A 1 241 ? -8.031 -17.172 10.656 1 86.19 241 GLN A C 1
ATOM 1838 O O . GLN A 1 241 ? -8.969 -17.969 10.742 1 86.19 241 GLN A O 1
ATOM 1843 N N . GLU A 1 242 ? -7.98 -16.141 11.383 1 80.44 242 GLU A N 1
ATOM 1844 C CA . GLU A 1 242 ? -8.828 -15.945 12.547 1 80.44 242 GLU A CA 1
ATOM 1845 C C . GLU A 1 242 ? -10.25 -15.562 12.141 1 80.44 242 GLU A C 1
ATOM 1847 O O . GLU A 1 242 ? -11.219 -16.031 12.742 1 80.44 242 GLU A O 1
ATOM 1852 N N . ARG A 1 243 ? -10.32 -14.867 11.117 1 72.38 243 ARG A N 1
ATOM 1853 C CA . ARG A 1 243 ? -11.633 -14.305 10.812 1 72.38 243 ARG A CA 1
ATOM 1854 C C . ARG A 1 243 ? -12.305 -15.07 9.68 1 72.38 243 ARG A C 1
ATOM 1856 O O . ARG A 1 243 ? -13.539 -15.117 9.594 1 72.38 243 ARG A O 1
ATOM 1863 N N . MET A 1 244 ? -11.477 -15.672 8.891 1 80.12 244 MET A N 1
ATOM 1864 C CA . MET A 1 244 ? -12.078 -16.219 7.676 1 80.12 244 MET A CA 1
ATOM 1865 C C . MET A 1 244 ? -11.836 -17.719 7.586 1 80.12 244 MET A C 1
ATOM 1867 O O . MET A 1 244 ? -12.406 -18.406 6.723 1 80.12 244 MET A O 1
ATOM 1871 N N . GLY A 1 245 ? -11.031 -18.141 8.391 1 85.75 245 GLY A N 1
ATOM 1872 C CA . GLY A 1 245 ? -10.711 -19.562 8.336 1 85.75 245 GLY A CA 1
ATOM 1873 C C . GLY A 1 245 ? -9.906 -19.938 7.109 1 85.75 245 GLY A C 1
ATOM 1874 O O . GLY A 1 245 ? -10.016 -21.062 6.621 1 85.75 245 GLY A O 1
ATOM 1875 N N . LEU A 1 246 ? -9.25 -19 6.605 1 89.19 246 LEU A N 1
ATOM 1876 C CA . LEU A 1 246 ? -8.414 -19.25 5.441 1 89.19 246 LEU A CA 1
ATOM 1877 C C . LEU A 1 246 ? -6.969 -19.516 5.855 1 89.19 246 LEU A C 1
ATOM 1879 O O . LEU A 1 246 ? -6.371 -18.719 6.594 1 89.19 246 LEU A O 1
ATOM 1883 N N . ALA A 1 247 ? -6.516 -20.609 5.375 1 89.25 247 ALA A N 1
ATOM 1884 C CA . ALA A 1 247 ? -5.133 -20.938 5.691 1 89.25 247 ALA A CA 1
ATOM 1885 C C . ALA A 1 247 ? -4.176 -20.344 4.656 1 89.25 247 ALA A C 1
ATOM 1887 O O . ALA A 1 247 ? -4.371 -20.531 3.453 1 89.25 247 ALA A O 1
ATOM 1888 N N . THR A 1 248 ? -3.186 -19.703 5.152 1 92.81 248 THR A N 1
ATOM 1889 C CA . THR A 1 248 ? -2.113 -19.234 4.273 1 92.81 248 THR A CA 1
ATOM 1890 C C . THR A 1 248 ? -1.154 -20.375 3.949 1 92.81 248 THR A C 1
ATOM 1892 O O . THR A 1 248 ? -0.767 -21.141 4.836 1 92.81 248 THR A O 1
ATOM 1895 N N . THR A 1 249 ? -0.821 -20.453 2.725 1 94.88 249 THR A N 1
ATOM 1896 C CA . THR A 1 249 ? -0.001 -21.578 2.277 1 94.88 249 THR A CA 1
ATOM 1897 C C . THR A 1 249 ? 1.48 -21.219 2.326 1 94.88 249 THR A C 1
ATOM 1899 O O . THR A 1 249 ? 2.312 -22.047 2.717 1 94.88 249 THR A O 1
ATOM 1902 N N . SER A 1 250 ? 1.816 -20.047 1.912 1 95.56 250 SER A N 1
ATOM 1903 C CA . SER A 1 250 ? 3.213 -19.625 1.886 1 95.56 250 SER A CA 1
ATOM 1904 C C . SER A 1 250 ? 3.33 -18.109 1.829 1 95.56 250 SER A C 1
ATOM 1906 O O . SER A 1 250 ? 2.34 -17.406 1.592 1 95.56 250 SER A O 1
ATOM 1908 N N . ILE A 1 251 ? 4.543 -17.688 2.086 1 96 251 ILE A N 1
ATOM 1909 C CA . ILE A 1 251 ? 4.91 -16.281 1.916 1 96 251 ILE A CA 1
ATOM 1910 C C . ILE A 1 251 ? 6.074 -16.172 0.934 1 96 251 ILE A C 1
ATOM 1912 O O . ILE A 1 251 ? 7.02 -16.953 0.988 1 96 251 ILE A O 1
ATOM 1916 N N . ILE A 1 252 ? 5.938 -15.258 0.029 1 96.69 252 ILE A N 1
ATOM 1917 C CA . ILE A 1 252 ? 7.008 -14.992 -0.925 1 96.69 252 ILE A CA 1
ATOM 1918 C C . ILE A 1 252 ? 7.598 -13.609 -0.664 1 96.69 252 ILE A C 1
ATOM 1920 O O . ILE A 1 252 ? 6.906 -12.594 -0.799 1 96.69 252 ILE A O 1
ATOM 1924 N N . ALA A 1 253 ? 8.875 -13.578 -0.281 1 96.62 253 ALA A N 1
ATOM 1925 C CA . ALA A 1 253 ? 9.609 -12.32 -0.153 1 96.62 253 ALA A CA 1
ATOM 1926 C C . ALA A 1 253 ? 10.242 -11.922 -1.482 1 96.62 253 ALA A C 1
ATOM 1928 O O . ALA A 1 253 ? 11.289 -12.445 -1.862 1 96.62 253 ALA A O 1
ATOM 1929 N N . ASN A 1 254 ? 9.586 -10.961 -2.115 1 95.25 254 ASN A N 1
ATOM 1930 C CA . ASN A 1 254 ? 10.047 -10.477 -3.412 1 95.25 254 ASN A CA 1
ATOM 1931 C C . ASN A 1 254 ? 11.023 -9.312 -3.256 1 95.25 254 ASN A C 1
ATOM 1933 O O . ASN A 1 254 ? 11.039 -8.648 -2.221 1 95.25 254 ASN A O 1
ATOM 1937 N N . GLY A 1 255 ? 11.883 -9.172 -4.262 1 92.19 255 GLY A N 1
ATOM 1938 C CA . GLY A 1 255 ? 12.758 -8.016 -4.32 1 92.19 255 GLY A CA 1
ATOM 1939 C C . GLY A 1 255 ? 13.867 -8.055 -3.283 1 92.19 255 GLY A C 1
ATOM 1940 O O . GLY A 1 255 ? 14.227 -7.02 -2.711 1 92.19 255 GLY A O 1
ATOM 1941 N N . VAL A 1 256 ? 14.336 -9.164 -2.951 1 93.06 256 VAL A N 1
ATOM 1942 C CA . VAL A 1 256 ? 15.406 -9.297 -1.972 1 93.06 256 VAL A CA 1
ATOM 1943 C C . VAL A 1 256 ? 16.734 -8.859 -2.592 1 93.06 256 VAL A C 1
ATOM 1945 O O . VAL A 1 256 ? 17.172 -9.43 -3.6 1 93.06 256 VAL A O 1
ATOM 1948 N N . TYR A 1 257 ? 17.359 -7.867 -1.991 1 87.06 257 TYR A N 1
ATOM 1949 C CA . TYR A 1 257 ? 18.641 -7.375 -2.504 1 87.06 257 TYR A CA 1
ATOM 1950 C C . TYR A 1 257 ? 19.75 -8.367 -2.227 1 87.06 257 TYR A C 1
ATOM 1952 O O . TYR A 1 257 ? 19.922 -8.828 -1.092 1 87.06 257 TYR A O 1
ATOM 1960 N N . PRO A 1 258 ? 20.484 -8.641 -3.244 1 81.56 258 PRO A N 1
ATOM 1961 C CA . PRO A 1 258 ? 21.703 -9.43 -2.969 1 81.56 258 PRO A CA 1
ATOM 1962 C C . PRO A 1 258 ? 22.766 -8.625 -2.221 1 81.56 258 PRO A C 1
ATOM 1964 O O . PRO A 1 258 ? 22.859 -7.406 -2.385 1 81.56 258 PRO A O 1
ATOM 1967 N N . PRO A 1 259 ? 23.578 -9.305 -1.432 1 78.5 259 PRO A N 1
ATOM 1968 C CA . PRO A 1 259 ? 24.672 -8.578 -0.778 1 78.5 259 PRO A CA 1
ATOM 1969 C C . PRO A 1 259 ? 25.75 -8.125 -1.76 1 78.5 259 PRO A C 1
ATOM 1971 O O . PRO A 1 259 ? 26.125 -8.883 -2.654 1 78.5 259 PRO A O 1
ATOM 1974 N N . LEU A 1 260 ? 26.062 -6.863 -1.729 1 81.06 260 LEU A N 1
ATOM 1975 C CA . LEU A 1 260 ? 27.109 -6.352 -2.609 1 81.06 260 LEU A CA 1
ATOM 1976 C C . LEU A 1 260 ? 28.469 -6.391 -1.918 1 81.06 260 LEU A C 1
ATOM 1978 O O . LEU A 1 260 ? 29.5 -6.512 -2.578 1 81.06 260 LEU A O 1
ATOM 1982 N N . PHE A 1 261 ? 28.391 -6.199 -0.56 1 85.25 261 PHE A N 1
ATOM 1983 C CA . PHE A 1 261 ? 29.625 -6.102 0.216 1 85.25 261 PHE A CA 1
ATOM 1984 C C . PHE A 1 261 ? 29.562 -7.004 1.443 1 85.25 261 PHE A C 1
ATOM 1986 O O . PHE A 1 261 ? 28.469 -7.328 1.928 1 85.25 261 PHE A O 1
ATOM 1993 N N . SER A 1 262 ? 30.766 -7.453 1.844 1 85.31 262 SER A N 1
ATOM 1994 C CA . SER A 1 262 ? 30.844 -8.109 3.145 1 85.31 262 SER A CA 1
ATOM 1995 C C . SER A 1 262 ? 30.625 -7.113 4.281 1 85.31 262 SER A C 1
ATOM 1997 O O . SER A 1 262 ? 30.703 -5.902 4.07 1 85.31 262 SER A O 1
ATOM 1999 N N . GLN A 1 263 ? 30.391 -7.609 5.402 1 84.5 263 GLN A N 1
ATOM 2000 C CA . GLN A 1 263 ? 30.188 -6.73 6.551 1 84.5 263 GLN A CA 1
ATOM 2001 C C . GLN A 1 263 ? 31.422 -5.871 6.809 1 84.5 263 GLN A C 1
ATOM 2003 O O . GLN A 1 263 ? 31.297 -4.684 7.121 1 84.5 263 GLN A O 1
ATOM 2008 N N . GLU A 1 264 ? 32.531 -6.516 6.656 1 87.44 264 GLU A N 1
ATOM 2009 C CA . GLU A 1 264 ? 33.781 -5.789 6.848 1 87.44 264 GLU A CA 1
ATOM 2010 C C . GLU A 1 264 ? 33.906 -4.645 5.848 1 87.44 264 GLU A C 1
ATOM 2012 O O . GLU A 1 264 ? 34.375 -3.559 6.199 1 87.44 264 GLU A O 1
ATOM 2017 N N . GLN A 1 265 ? 33.5 -4.891 4.68 1 87.88 265 GLN A N 1
ATOM 2018 C CA . GLN A 1 265 ? 33.562 -3.877 3.633 1 87.88 265 GLN A CA 1
ATOM 2019 C C . GLN A 1 265 ? 32.594 -2.732 3.918 1 87.88 265 GLN A C 1
ATOM 2021 O O . GLN A 1 265 ? 32.906 -1.565 3.688 1 87.88 265 GLN A O 1
ATOM 2026 N N . TYR A 1 266 ? 31.469 -3.012 4.434 1 86.25 266 TYR A N 1
ATOM 2027 C CA . TYR A 1 266 ? 30.5 -1.966 4.773 1 86.25 266 TYR A CA 1
ATOM 2028 C C . TYR A 1 266 ? 31.047 -1.073 5.887 1 86.25 266 TYR A C 1
ATOM 2030 O O . TYR A 1 266 ? 30.875 0.147 5.852 1 86.25 266 TYR A O 1
ATOM 2038 N N . ASP A 1 267 ? 31.688 -1.705 6.824 1 87.5 267 ASP A N 1
ATOM 2039 C CA . ASP A 1 267 ? 32.281 -0.927 7.902 1 87.5 267 ASP A CA 1
ATOM 2040 C C . ASP A 1 267 ? 33.344 0.04 7.363 1 87.5 267 ASP A C 1
ATOM 2042 O O . ASP A 1 267 ? 33.375 1.202 7.773 1 87.5 267 ASP A O 1
ATOM 2046 N N . TRP A 1 268 ? 34.062 -0.529 6.5 1 89.62 268 TRP A N 1
ATOM 2047 C CA . TRP A 1 268 ? 35.062 0.301 5.875 1 89.62 268 TRP A CA 1
ATOM 2048 C C . TRP A 1 268 ? 34.438 1.443 5.086 1 89.62 268 TRP A C 1
ATOM 2050 O O . TRP A 1 268 ? 34.938 2.576 5.129 1 89.62 268 TRP A O 1
ATOM 2060 N N . ILE A 1 269 ? 33.5 1.219 4.355 1 88.69 269 ILE A N 1
ATOM 2061 C CA . ILE A 1 269 ? 32.781 2.203 3.531 1 88.69 269 ILE A CA 1
ATOM 2062 C C . ILE A 1 269 ? 32.25 3.32 4.414 1 88.69 269 ILE A C 1
ATOM 2064 O O . ILE A 1 269 ? 32.375 4.5 4.09 1 88.69 269 ILE A O 1
ATOM 2068 N N . ASP A 1 270 ? 31.688 2.998 5.492 1 86.25 270 ASP A N 1
ATOM 2069 C CA . ASP A 1 270 ? 31.125 3.99 6.398 1 86.25 270 ASP A CA 1
ATOM 2070 C C . ASP A 1 270 ? 32.219 4.895 6.973 1 86.25 270 ASP A C 1
ATOM 2072 O O . ASP A 1 270 ? 32.031 6.109 7.07 1 86.25 270 ASP A O 1
ATOM 2076 N N . GLU A 1 271 ? 33.312 4.23 7.262 1 88.94 271 GLU A N 1
ATOM 2077 C CA . GLU A 1 271 ? 34.438 5 7.77 1 88.94 271 GLU A CA 1
ATOM 2078 C C . GLU A 1 271 ? 34.969 5.941 6.699 1 88.94 271 GLU A C 1
ATOM 2080 O O . GLU A 1 271 ? 35.312 7.098 6.984 1 88.94 271 GLU A O 1
ATOM 2085 N N . ALA A 1 272 ? 35.062 5.457 5.531 1 87.81 272 ALA A N 1
ATOM 2086 C CA . ALA A 1 272 ? 35.562 6.246 4.414 1 87.81 272 ALA A CA 1
ATOM 2087 C C . ALA A 1 272 ? 34.656 7.414 4.09 1 87.81 272 ALA A C 1
ATOM 2089 O O . ALA A 1 272 ? 35.094 8.508 3.754 1 87.81 272 ALA A O 1
ATOM 2090 N N . ARG A 1 273 ? 33.438 7.16 4.172 1 85.38 273 ARG A N 1
ATOM 2091 C CA . ARG A 1 273 ? 32.438 8.195 3.906 1 85.38 273 ARG A CA 1
ATOM 2092 C C . ARG A 1 273 ? 32.594 9.359 4.875 1 85.38 273 ARG A C 1
ATOM 2094 O O . ARG A 1 273 ? 32.5 10.523 4.469 1 85.38 273 ARG A O 1
ATOM 2101 N N . ASP A 1 274 ? 32.812 9.055 6.078 1 84.31 274 ASP A N 1
ATOM 2102 C CA . ASP A 1 274 ? 32.969 10.078 7.105 1 84.31 274 ASP A CA 1
ATOM 2103 C C . ASP A 1 274 ? 34.25 10.867 6.914 1 84.31 274 ASP A C 1
ATOM 2105 O O . ASP A 1 274 ? 34.344 12.031 7.32 1 84.31 274 ASP A O 1
ATOM 2109 N N . ALA A 1 275 ? 35.188 10.211 6.246 1 84 275 ALA A N 1
ATOM 2110 C CA . ALA A 1 275 ? 36.531 10.805 6.117 1 84 275 ALA A CA 1
ATOM 2111 C C . ALA A 1 275 ? 36.656 11.531 4.785 1 84 275 ALA A C 1
ATOM 2113 O O . ALA A 1 275 ? 37.625 12.281 4.582 1 84 275 ALA A O 1
ATOM 2114 N N . VAL A 1 276 ? 35.688 11.266 3.936 1 80.31 276 VAL A N 1
ATOM 2115 C CA . VAL A 1 276 ? 35.875 11.766 2.574 1 80.31 276 VAL A CA 1
ATOM 2116 C C . VAL A 1 276 ? 35.719 13.281 2.559 1 80.31 276 VAL A C 1
ATOM 2118 O O . VAL A 1 276 ? 34.875 13.844 3.227 1 80.31 276 VAL A O 1
ATOM 2121 N N . ALA A 1 277 ? 36.562 13.875 1.79 1 71.75 277 ALA A N 1
ATOM 2122 C CA . ALA A 1 277 ? 36.594 15.336 1.666 1 71.75 277 ALA A CA 1
ATOM 2123 C C . ALA A 1 277 ? 35.344 15.828 0.902 1 71.75 277 ALA A C 1
ATOM 2125 O O . ALA A 1 277 ? 34.906 15.18 -0.047 1 71.75 277 ALA A O 1
ATOM 2126 N N . PRO A 1 278 ? 34.75 16.891 1.352 1 64.94 278 PRO A N 1
ATOM 2127 C CA . PRO A 1 278 ? 33.531 17.438 0.728 1 64.94 278 PRO A CA 1
ATOM 2128 C C . PRO A 1 278 ? 33.688 17.672 -0.773 1 64.94 278 PRO A C 1
ATOM 2130 O O . PRO A 1 278 ? 32.719 17.609 -1.52 1 64.94 278 PRO A O 1
ATOM 2133 N N . ASP A 1 279 ? 34.938 17.844 -1.186 1 66.69 279 ASP A N 1
ATOM 2134 C CA . ASP A 1 279 ? 35.188 18.234 -2.574 1 66.69 279 ASP A CA 1
ATOM 2135 C C . ASP A 1 279 ? 35.281 17 -3.473 1 66.69 279 ASP A C 1
ATOM 2137 O O . ASP A 1 279 ? 35.344 17.109 -4.695 1 66.69 279 ASP A O 1
ATOM 2141 N N . SER A 1 280 ? 35.312 15.898 -2.848 1 75.31 280 SER A N 1
ATOM 2142 C CA . SER A 1 280 ? 35.375 14.688 -3.662 1 75.31 280 SER A CA 1
ATOM 2143 C C . SER A 1 280 ? 34 14.18 -4.016 1 75.31 280 SER A C 1
ATOM 2145 O O . SER A 1 280 ? 33.562 13.148 -3.506 1 75.31 280 SER A O 1
ATOM 2147 N N . GLU A 1 281 ? 33.5 14.828 -4.996 1 76.81 281 GLU A N 1
ATOM 2148 C CA . GLU A 1 281 ? 32.094 14.609 -5.328 1 76.81 281 GLU A CA 1
ATOM 2149 C C . GLU A 1 281 ? 31.844 13.195 -5.84 1 76.81 281 GLU A C 1
ATOM 2151 O O . GLU A 1 281 ? 30.922 12.508 -5.395 1 76.81 281 GLU A O 1
ATOM 2156 N N . LEU A 1 282 ? 32.781 12.797 -6.676 1 81.25 282 LEU A N 1
ATOM 2157 C CA . LEU A 1 282 ? 32.594 11.492 -7.293 1 81.25 282 LEU A CA 1
ATOM 2158 C C . LEU A 1 282 ? 32.781 10.375 -6.273 1 81.25 282 LEU A C 1
ATOM 2160 O O . LEU A 1 282 ? 31.922 9.484 -6.168 1 81.25 282 LEU A O 1
ATOM 2164 N N . LEU A 1 283 ? 33.906 10.453 -5.555 1 83.81 283 LEU A N 1
ATOM 2165 C CA . LEU A 1 283 ? 34.156 9.438 -4.531 1 83.81 283 LEU A CA 1
ATOM 2166 C C . LEU A 1 283 ? 33.062 9.469 -3.463 1 83.81 283 LEU A C 1
ATOM 2168 O O . LEU A 1 283 ? 32.594 8.414 -3.006 1 83.81 283 LEU A O 1
ATOM 2172 N N . GLY A 1 284 ? 32.75 10.625 -3.162 1 84.38 284 GLY A N 1
ATOM 2173 C CA . GLY A 1 284 ? 31.656 10.773 -2.205 1 84.38 284 GLY A CA 1
ATOM 2174 C C . GLY A 1 284 ? 30.359 10.141 -2.672 1 84.38 284 GLY A C 1
ATOM 2175 O O . GLY A 1 284 ? 29.672 9.477 -1.894 1 84.38 284 GLY A O 1
ATOM 2176 N N . GLY A 1 285 ? 30.141 10.297 -3.895 1 84.69 285 GLY A N 1
ATOM 2177 C CA . GLY A 1 285 ? 28.953 9.688 -4.477 1 84.69 285 GLY A CA 1
ATOM 2178 C C . GLY A 1 285 ? 28.969 8.172 -4.414 1 84.69 285 GLY A C 1
ATOM 2179 O O . GLY A 1 285 ? 27.953 7.551 -4.074 1 84.69 285 GLY A O 1
ATOM 2180 N N . PHE A 1 286 ? 30.078 7.621 -4.695 1 87.19 286 PHE A N 1
ATOM 2181 C CA . PHE A 1 286 ? 30.203 6.172 -4.648 1 87.19 286 PHE A CA 1
ATOM 2182 C C . PHE A 1 286 ? 30.031 5.656 -3.225 1 87.19 286 PHE A C 1
ATOM 2184 O O . PHE A 1 286 ? 29.344 4.652 -3.004 1 87.19 286 PHE A O 1
ATOM 2191 N N . LEU A 1 287 ? 30.641 6.379 -2.379 1 87.38 287 LEU A N 1
ATOM 2192 C CA . LEU A 1 287 ? 30.562 5.957 -0.984 1 87.38 287 LEU A CA 1
ATOM 2193 C C . LEU A 1 287 ? 29.125 6.098 -0.466 1 87.38 287 LEU A C 1
ATOM 2195 O O . LEU A 1 287 ? 28.641 5.227 0.25 1 87.38 287 LEU A O 1
ATOM 2199 N N . ASP A 1 288 ? 28.5 7.098 -0.898 1 84.44 288 ASP A N 1
ATOM 2200 C CA . ASP A 1 288 ? 27.109 7.305 -0.499 1 84.44 288 ASP A CA 1
ATOM 2201 C C . ASP A 1 288 ? 26.203 6.219 -1.072 1 84.44 288 ASP A C 1
ATOM 2203 O O . ASP A 1 288 ? 25.328 5.695 -0.373 1 84.44 288 ASP A O 1
ATOM 2207 N N . ALA A 1 289 ? 26.484 5.934 -2.271 1 86.06 289 ALA A N 1
ATOM 2208 C CA . ALA A 1 289 ? 25.688 4.895 -2.918 1 86.06 289 ALA A CA 1
ATOM 2209 C C . ALA A 1 289 ? 25.891 3.545 -2.238 1 86.06 289 ALA A C 1
ATOM 2211 O O . ALA A 1 289 ? 24.922 2.811 -2 1 86.06 289 ALA A O 1
ATOM 2212 N N . ALA A 1 290 ? 27.047 3.268 -1.938 1 87.69 290 ALA A N 1
ATOM 2213 C CA . ALA A 1 290 ? 27.375 1.997 -1.297 1 87.69 290 ALA A CA 1
ATOM 2214 C C . ALA A 1 290 ? 26.781 1.927 0.11 1 87.69 290 ALA A C 1
ATOM 2216 O O . ALA A 1 290 ? 26.219 0.902 0.503 1 87.69 290 ALA A O 1
ATOM 2217 N N . SER A 1 291 ? 26.953 2.998 0.763 1 83.56 291 SER A N 1
ATOM 2218 C CA . SER A 1 291 ? 26.422 3.055 2.119 1 83.56 291 SER A CA 1
ATOM 2219 C C . SER A 1 291 ? 24.906 2.893 2.125 1 83.56 291 SER A C 1
ATOM 2221 O O . SER A 1 291 ? 24.344 2.178 2.967 1 83.56 291 SER A O 1
ATOM 2223 N N . PHE A 1 292 ? 24.297 3.504 1.187 1 82.25 292 PHE A N 1
ATOM 2224 C CA . PHE A 1 292 ? 22.844 3.393 1.07 1 82.25 292 PHE A CA 1
ATOM 2225 C C . PHE A 1 292 ? 22.422 1.943 0.842 1 82.25 292 PHE A C 1
ATOM 2227 O O . PHE A 1 292 ? 21.484 1.454 1.473 1 82.25 292 PHE A O 1
ATOM 2234 N N . ARG A 1 293 ? 23.078 1.353 0.019 1 83.81 293 ARG A N 1
ATOM 2235 C CA . ARG A 1 293 ? 22.781 -0.048 -0.272 1 83.81 293 ARG A CA 1
ATOM 2236 C C . ARG A 1 293 ? 22.969 -0.915 0.969 1 83.81 293 ARG A C 1
ATOM 2238 O O . ARG A 1 293 ? 22.203 -1.843 1.208 1 83.81 293 ARG A O 1
ATOM 2245 N N . GLY A 1 294 ? 24.016 -0.656 1.648 1 83.12 294 GLY A N 1
ATOM 2246 C CA . GLY A 1 294 ? 24.25 -1.389 2.883 1 83.12 294 GLY A CA 1
ATOM 2247 C C . GLY A 1 294 ? 23.141 -1.204 3.9 1 83.12 294 GLY A C 1
ATOM 2248 O O . GLY A 1 294 ? 22.688 -2.172 4.52 1 83.12 294 GLY A O 1
ATOM 2249 N N . GLN A 1 295 ? 22.719 -0.011 4.035 1 80.94 295 GLN A N 1
ATOM 2250 C CA . GLN A 1 295 ? 21.641 0.289 4.953 1 80.94 295 GLN A CA 1
ATOM 2251 C C . GLN A 1 295 ? 20.359 -0.435 4.543 1 80.94 295 GLN A C 1
ATOM 2253 O O . GLN A 1 295 ? 19.625 -0.945 5.395 1 80.94 295 GLN A O 1
ATOM 2258 N N . ARG A 1 296 ? 20.109 -0.5 3.301 1 82.94 296 ARG A N 1
ATOM 2259 C CA . ARG A 1 296 ? 18.938 -1.192 2.793 1 82.94 296 ARG A CA 1
ATOM 2260 C C . ARG A 1 296 ? 19.016 -2.688 3.084 1 82.94 296 ARG A C 1
ATOM 2262 O O . ARG A 1 296 ? 18 -3.311 3.43 1 82.94 296 ARG A O 1
ATOM 2269 N N . VAL A 1 297 ? 20.141 -3.154 2.916 1 86.06 297 VAL A N 1
ATOM 2270 C CA . VAL A 1 297 ? 20.328 -4.582 3.156 1 86.06 297 VAL A CA 1
ATOM 2271 C C . VAL A 1 297 ? 20.141 -4.883 4.641 1 86.06 297 VAL A C 1
ATOM 2273 O O . VAL A 1 297 ? 19.547 -5.902 5.008 1 86.06 297 VAL A O 1
ATOM 2276 N N . ASP A 1 298 ? 20.641 -4.008 5.469 1 85.12 298 ASP A N 1
ATOM 2277 C CA . ASP A 1 298 ? 20.469 -4.191 6.906 1 85.12 298 ASP A CA 1
ATOM 2278 C C . ASP A 1 298 ? 19 -4.207 7.285 1 85.12 298 ASP A C 1
ATOM 2280 O O . ASP A 1 298 ? 18.547 -5.094 8.016 1 85.12 298 ASP A O 1
ATOM 2284 N N . LEU A 1 299 ? 18.328 -3.289 6.777 1 84 299 LEU A N 1
ATOM 2285 C CA . LEU A 1 299 ? 16.891 -3.209 7.055 1 84 299 LEU A CA 1
ATOM 2286 C C . LEU A 1 299 ? 16.172 -4.434 6.512 1 84 299 LEU A C 1
ATOM 2288 O O . LEU A 1 299 ? 15.32 -5.008 7.199 1 84 299 LEU A O 1
ATOM 2292 N N . GLN A 1 300 ? 16.5 -4.742 5.348 1 90.12 300 GLN A N 1
ATOM 2293 C CA . GLN A 1 300 ? 15.93 -5.934 4.727 1 90.12 300 GLN A CA 1
ATOM 2294 C C . GLN A 1 300 ? 16.141 -7.164 5.605 1 90.12 300 GLN A C 1
ATOM 2296 O O . GLN A 1 300 ? 15.219 -7.961 5.797 1 90.12 300 GLN A O 1
ATOM 2301 N N . ASN A 1 301 ? 17.312 -7.316 6.062 1 90 301 ASN A N 1
ATOM 2302 C CA . ASN A 1 301 ? 17.625 -8.484 6.879 1 90 301 ASN A CA 1
ATOM 2303 C C . ASN A 1 301 ? 16.797 -8.523 8.156 1 90 301 ASN A C 1
ATOM 2305 O O . ASN A 1 301 ? 16.391 -9.594 8.609 1 90 301 ASN A O 1
ATOM 2309 N N . GLU A 1 302 ? 16.609 -7.422 8.68 1 90.25 302 GLU A N 1
ATOM 2310 C CA . GLU A 1 302 ? 15.773 -7.332 9.875 1 90.25 302 GLU A CA 1
ATOM 2311 C C . GLU A 1 302 ? 14.367 -7.859 9.609 1 90.25 302 GLU A C 1
ATOM 2313 O O . GLU A 1 302 ? 13.836 -8.641 10.406 1 90.25 302 GLU A O 1
ATOM 2318 N N . TYR A 1 303 ? 13.82 -7.523 8.547 1 92.88 303 TYR A N 1
ATOM 2319 C CA . TYR A 1 303 ? 12.438 -7.891 8.258 1 92.88 303 TYR A CA 1
ATOM 2320 C C . TYR A 1 303 ? 12.352 -9.32 7.734 1 92.88 303 TYR A C 1
ATOM 2322 O O . TYR A 1 303 ? 11.359 -10.008 7.973 1 92.88 303 TYR A O 1
ATOM 2330 N N . LEU A 1 304 ? 13.406 -9.727 7.043 1 94 304 LEU A N 1
ATOM 2331 C CA . LEU A 1 304 ? 13.453 -11.133 6.668 1 94 304 LEU A CA 1
ATOM 2332 C C . LEU A 1 304 ? 13.523 -12.023 7.902 1 94 304 LEU A C 1
ATOM 2334 O O . LEU A 1 304 ? 12.852 -13.055 7.973 1 94 304 LEU A O 1
ATOM 2338 N N . GLU A 1 305 ? 14.297 -11.609 8.852 1 93.69 305 GLU A N 1
ATOM 2339 C CA . GLU A 1 305 ? 14.391 -12.352 10.109 1 93.69 305 GLU A CA 1
ATOM 2340 C C . GLU A 1 305 ? 13.047 -12.383 10.836 1 93.69 305 GLU A C 1
ATOM 2342 O O . GLU A 1 305 ? 12.664 -13.406 11.398 1 93.69 305 GLU A O 1
ATOM 2347 N N . ARG A 1 306 ? 12.438 -11.312 10.805 1 93.88 306 ARG A N 1
ATOM 2348 C CA . ARG A 1 306 ? 11.117 -11.25 11.43 1 93.88 306 ARG A CA 1
ATOM 2349 C C . ARG A 1 306 ? 10.156 -12.234 10.773 1 93.88 306 ARG A C 1
ATOM 2351 O O . ARG A 1 306 ? 9.422 -12.945 11.469 1 93.88 306 ARG A O 1
ATOM 2358 N N . LEU A 1 307 ? 10.164 -12.266 9.477 1 94.25 307 LEU A N 1
ATOM 2359 C CA . LEU A 1 307 ? 9.312 -13.211 8.766 1 94.25 307 LEU A CA 1
ATOM 2360 C C . LEU A 1 307 ? 9.672 -14.648 9.141 1 94.25 307 LEU A C 1
ATOM 2362 O O . LEU A 1 307 ? 8.789 -15.453 9.43 1 94.25 307 LEU A O 1
ATOM 2366 N N . GLU A 1 308 ? 10.891 -14.906 9.172 1 92.88 308 GLU A N 1
ATOM 2367 C CA . GLU A 1 308 ? 11.367 -16.25 9.469 1 92.88 308 GLU A CA 1
ATOM 2368 C C . GLU A 1 308 ? 10.984 -16.672 10.891 1 92.88 308 GLU A C 1
ATOM 2370 O O . GLU A 1 308 ? 10.656 -17.844 11.133 1 92.88 308 GLU A O 1
ATOM 2375 N N . ASN A 1 309 ? 10.953 -15.758 11.766 1 92.81 309 ASN A N 1
ATOM 2376 C CA . ASN A 1 309 ? 10.711 -16.062 13.172 1 92.81 309 ASN A CA 1
ATOM 2377 C C . ASN A 1 309 ? 9.219 -16.094 13.484 1 92.81 309 ASN A C 1
ATOM 2379 O O . ASN A 1 309 ? 8.781 -16.844 14.352 1 92.81 309 ASN A O 1
ATOM 2383 N N . GLU A 1 310 ? 8.5 -15.32 12.828 1 91.81 310 GLU A N 1
ATOM 2384 C CA . GLU A 1 310 ? 7.117 -15.133 13.242 1 91.81 310 GLU A CA 1
ATOM 2385 C C . GLU A 1 310 ? 6.176 -16.031 12.445 1 91.81 310 GLU A C 1
ATOM 2387 O O . GLU A 1 310 ? 5.016 -16.203 12.82 1 91.81 310 GLU A O 1
ATOM 2392 N N . VAL A 1 311 ? 6.664 -16.5 11.383 1 87.38 311 VAL A N 1
ATOM 2393 C CA . VAL A 1 311 ? 5.734 -17.266 10.562 1 87.38 311 VAL A CA 1
ATOM 2394 C C . VAL A 1 311 ? 6.203 -18.719 10.461 1 87.38 311 VAL A C 1
ATOM 2396 O O . VAL A 1 311 ? 7.402 -18.984 10.336 1 87.38 311 VAL A O 1
ATOM 2399 N N . ASP A 1 312 ? 5.262 -19.578 10.688 1 89.06 312 ASP A N 1
ATOM 2400 C CA . ASP A 1 312 ? 5.512 -21 10.508 1 89.06 312 ASP A CA 1
ATOM 2401 C C . ASP A 1 312 ? 4.977 -21.5 9.164 1 89.06 312 ASP A C 1
ATOM 2403 O O . ASP A 1 312 ? 4.09 -22.359 9.117 1 89.06 312 ASP A O 1
ATOM 2407 N N . LEU A 1 313 ? 5.395 -20.891 8.148 1 91.88 313 LEU A N 1
ATOM 2408 C CA . LEU A 1 313 ? 5.02 -21.203 6.77 1 91.88 313 LEU A CA 1
ATOM 2409 C C . LEU A 1 313 ? 6.246 -21.25 5.871 1 91.88 313 LEU A C 1
ATOM 2411 O O . LEU A 1 313 ? 7.27 -20.625 6.176 1 91.88 313 LEU A O 1
ATOM 2415 N N . PRO A 1 314 ? 6.113 -22 4.809 1 93.12 314 PRO A N 1
ATOM 2416 C CA . PRO A 1 314 ? 7.184 -21.906 3.814 1 93.12 314 PRO A CA 1
ATOM 2417 C C . PRO A 1 314 ? 7.418 -20.469 3.35 1 93.12 314 PRO A C 1
ATOM 2419 O O . PRO A 1 314 ? 6.465 -19.734 3.07 1 93.12 314 PRO A O 1
ATOM 2422 N N . LEU A 1 315 ? 8.688 -20.141 3.367 1 94.75 315 LEU A N 1
ATOM 2423 C CA . LEU A 1 315 ? 9.117 -18.828 2.9 1 94.75 315 LEU A CA 1
ATOM 2424 C C . LEU A 1 315 ? 10 -18.953 1.661 1 94.75 315 LEU A C 1
ATOM 2426 O O . LEU A 1 315 ? 11.016 -19.641 1.684 1 94.75 315 LEU A O 1
ATOM 2430 N N . TYR A 1 316 ? 9.555 -18.312 0.575 1 95.19 316 TYR A N 1
ATOM 2431 C CA . TYR A 1 316 ? 10.336 -18.297 -0.659 1 95.19 316 TYR A CA 1
ATOM 2432 C C . TYR A 1 316 ? 10.898 -16.906 -0.931 1 95.19 316 TYR A C 1
ATOM 2434 O O . TYR A 1 316 ? 10.305 -15.898 -0.525 1 95.19 316 TYR A O 1
ATOM 2442 N N . TYR A 1 317 ? 12.039 -16.891 -1.625 1 94.94 317 TYR A N 1
ATOM 2443 C CA . TYR A 1 317 ? 12.742 -15.633 -1.841 1 94.94 317 TYR A CA 1
ATOM 2444 C C . TYR A 1 317 ? 12.977 -15.391 -3.326 1 94.94 317 TYR A C 1
ATOM 2446 O O . TYR A 1 317 ? 13.445 -16.281 -4.043 1 94.94 317 TYR A O 1
ATOM 2454 N N . VAL A 1 318 ? 12.609 -14.234 -3.758 1 94.62 318 VAL A N 1
ATOM 2455 C CA . VAL A 1 318 ? 12.867 -13.805 -5.129 1 94.62 318 VAL A CA 1
ATOM 2456 C C . VAL A 1 318 ? 13.766 -12.578 -5.121 1 94.62 318 VAL A C 1
ATOM 2458 O O . VAL A 1 318 ? 13.414 -11.547 -4.547 1 94.62 318 VAL A O 1
ATOM 2461 N N . PRO A 1 319 ? 14.891 -12.602 -5.738 1 90.5 319 PRO A N 1
ATOM 2462 C CA . PRO A 1 319 ? 15.82 -11.469 -5.73 1 90.5 319 PRO A CA 1
ATOM 2463 C C . PRO A 1 319 ? 15.289 -10.258 -6.5 1 90.5 319 PRO A C 1
ATOM 2465 O O . PRO A 1 319 ? 14.43 -10.414 -7.379 1 90.5 319 PRO A O 1
ATOM 2468 N N . TYR A 1 320 ? 15.82 -9.172 -6.117 1 86.12 320 TYR A N 1
ATOM 2469 C CA . TYR A 1 320 ? 15.547 -7.961 -6.883 1 86.12 320 TYR A CA 1
ATOM 2470 C C . TYR A 1 320 ? 16.172 -8.039 -8.273 1 86.12 320 TYR A C 1
ATOM 2472 O O . TYR A 1 320 ? 17.328 -8.43 -8.422 1 86.12 320 TYR A O 1
ATOM 2480 N N . HIS A 1 321 ? 15.305 -7.781 -9.219 1 78 321 HIS A N 1
ATOM 2481 C CA . HIS A 1 321 ? 15.812 -7.734 -10.586 1 78 321 HIS A CA 1
ATOM 2482 C C . HIS A 1 321 ? 15.984 -6.297 -11.062 1 78 321 HIS A C 1
ATOM 2484 O O . HIS A 1 321 ? 15.016 -5.539 -11.133 1 78 321 HIS A O 1
ATOM 2490 N N . PHE A 1 322 ? 17.141 -5.973 -11.266 1 64.62 322 PHE A N 1
ATOM 2491 C CA . PHE A 1 322 ? 17.547 -4.613 -11.594 1 64.62 322 PHE A CA 1
ATOM 2492 C C . PHE A 1 322 ? 17.25 -4.301 -13.062 1 64.62 322 PHE A C 1
ATOM 2494 O O . PHE A 1 322 ? 18.172 -4.23 -13.883 1 64.62 322 PHE A O 1
ATOM 2501 N N . THR A 1 323 ? 16.016 -4.281 -13.406 1 68.06 323 THR A N 1
ATOM 2502 C CA . THR A 1 323 ? 15.586 -3.924 -14.75 1 68.06 323 THR A CA 1
ATOM 2503 C C . THR A 1 323 ? 14.5 -2.852 -14.711 1 68.06 323 THR A C 1
ATOM 2505 O O . THR A 1 323 ? 13.758 -2.748 -13.727 1 68.06 323 THR A O 1
ATOM 2508 N N . ASP A 1 324 ? 14.555 -2.045 -15.656 1 62.31 324 ASP A N 1
ATOM 2509 C CA . ASP A 1 324 ? 13.578 -0.965 -15.742 1 62.31 324 ASP A CA 1
ATOM 2510 C C . ASP A 1 324 ? 12.172 -1.517 -15.984 1 62.31 324 ASP A C 1
ATOM 2512 O O . ASP A 1 324 ? 11.188 -0.934 -15.523 1 62.31 324 ASP A O 1
ATOM 2516 N N . ARG A 1 325 ? 12.242 -2.629 -16.859 1 72.88 325 ARG A N 1
ATOM 2517 C CA . ARG A 1 325 ? 10.969 -3.256 -17.203 1 72.88 325 ARG A CA 1
ATOM 2518 C C . ARG A 1 325 ? 11.055 -4.773 -17.062 1 72.88 325 ARG A C 1
ATOM 2520 O O . ARG A 1 325 ? 12.062 -5.379 -17.438 1 72.88 325 ARG A O 1
ATOM 2527 N N . VAL A 1 326 ? 9.969 -5.254 -16.5 1 83.62 326 VAL A N 1
ATOM 2528 C CA . VAL A 1 326 ? 9.914 -6.707 -16.391 1 83.62 326 VAL A CA 1
ATOM 2529 C C . VAL A 1 326 ? 9.5 -7.312 -17.734 1 83.62 326 VAL A C 1
ATOM 2531 O O . VAL A 1 326 ? 8.445 -6.984 -18.266 1 83.62 326 VAL A O 1
ATOM 2534 N N . THR A 1 327 ? 10.414 -8.086 -18.297 1 88.94 327 THR A N 1
ATOM 2535 C CA . THR A 1 327 ? 10.18 -8.781 -19.562 1 88.94 327 THR A CA 1
ATOM 2536 C C . THR A 1 327 ? 10.156 -10.297 -19.344 1 88.94 327 THR A C 1
ATOM 2538 O O . THR A 1 327 ? 10.312 -10.766 -18.219 1 88.94 327 THR A O 1
ATOM 2541 N N . PHE A 1 328 ? 9.992 -10.984 -20.469 1 93 328 PHE A N 1
ATOM 2542 C CA . PHE A 1 328 ? 9.844 -12.43 -20.406 1 93 328 PHE A CA 1
ATOM 2543 C C . PHE A 1 328 ? 11.078 -13.078 -19.781 1 93 328 PHE A C 1
ATOM 2545 O O . PHE A 1 328 ? 10.961 -13.969 -18.938 1 93 328 PHE A O 1
ATOM 2552 N N . PRO A 1 329 ? 12.266 -12.609 -20.094 1 92.88 329 PRO A N 1
ATOM 2553 C CA . PRO A 1 329 ? 13.438 -13.258 -19.5 1 92.88 329 PRO A CA 1
ATOM 2554 C C . PRO A 1 329 ? 13.453 -13.156 -17.984 1 92.88 329 PRO A C 1
ATOM 2556 O O . PRO A 1 329 ? 13.867 -14.102 -17.297 1 92.88 329 PRO A O 1
ATOM 2559 N N . VAL A 1 330 ? 13 -12.078 -17.516 1 92.25 330 VAL A N 1
ATOM 2560 C CA . VAL A 1 330 ? 12.961 -11.883 -16.078 1 92.25 330 VAL A CA 1
ATOM 2561 C C . VAL A 1 330 ? 11.914 -12.805 -15.453 1 92.25 330 VAL A C 1
ATOM 2563 O O . VAL A 1 330 ? 12.18 -13.492 -14.469 1 92.25 330 VAL A O 1
ATOM 2566 N N . ILE A 1 331 ? 10.727 -12.883 -16.062 1 95.25 331 ILE A N 1
ATOM 2567 C CA . ILE A 1 331 ? 9.656 -13.75 -15.578 1 95.25 331 ILE A CA 1
ATOM 2568 C C . ILE A 1 331 ? 10.117 -15.203 -15.609 1 95.25 331 ILE A C 1
ATOM 2570 O O . ILE A 1 331 ? 9.875 -15.953 -14.656 1 95.25 331 ILE A O 1
ATOM 2574 N N . SER A 1 332 ? 10.75 -15.5 -16.688 1 95.94 332 SER A N 1
ATOM 2575 C CA . SER A 1 332 ? 11.258 -16.859 -16.859 1 95.94 332 SER A CA 1
ATOM 2576 C C . SER A 1 332 ? 12.25 -17.234 -15.766 1 95.94 332 SER A C 1
ATOM 2578 O O . SER A 1 332 ? 12.164 -18.312 -15.188 1 95.94 332 SER A O 1
ATOM 2580 N N . LYS A 1 333 ? 13.117 -16.344 -15.508 1 94.19 333 LYS A N 1
ATOM 2581 C CA . LYS A 1 333 ? 14.109 -16.578 -14.461 1 94.19 333 LYS A CA 1
ATOM 2582 C C . LYS A 1 333 ? 13.445 -16.734 -13.102 1 94.19 333 LYS A C 1
ATOM 2584 O O . LYS A 1 333 ? 13.797 -17.641 -12.336 1 94.19 333 LYS A O 1
ATOM 2589 N N . ILE A 1 334 ? 12.531 -15.906 -12.789 1 95.12 334 ILE A N 1
ATOM 2590 C CA . ILE A 1 334 ? 11.828 -15.969 -11.516 1 95.12 334 ILE A CA 1
ATOM 2591 C C . ILE A 1 334 ? 11.047 -17.281 -11.43 1 95.12 334 ILE A C 1
ATOM 2593 O O . ILE A 1 334 ? 10.977 -17.891 -10.359 1 95.12 334 ILE A O 1
ATOM 2597 N N . ALA A 1 335 ? 10.438 -17.688 -12.547 1 96.75 335 ALA A N 1
ATOM 2598 C CA . ALA A 1 335 ? 9.703 -18.953 -12.594 1 96.75 335 ALA A CA 1
ATOM 2599 C C . ALA A 1 335 ? 10.602 -20.125 -12.203 1 96.75 335 ALA A C 1
ATOM 2601 O O . ALA A 1 335 ? 10.211 -20.969 -11.398 1 96.75 335 ALA A O 1
ATOM 2602 N N . ASP A 1 336 ? 11.781 -20.078 -12.734 1 95 336 ASP A N 1
ATOM 2603 C CA . ASP A 1 336 ? 12.742 -21.141 -12.453 1 95 336 ASP A CA 1
ATOM 2604 C C . ASP A 1 336 ? 13.164 -21.125 -10.984 1 95 336 ASP A C 1
ATOM 2606 O O . ASP A 1 336 ? 13.242 -22.172 -10.336 1 95 336 ASP A O 1
ATOM 2610 N N . GLN A 1 337 ? 13.406 -20.016 -10.5 1 92.56 337 GLN A N 1
ATOM 2611 C CA . GLN A 1 337 ? 13.844 -19.859 -9.117 1 92.56 337 GLN A CA 1
ATOM 2612 C C . GLN A 1 337 ? 12.758 -20.312 -8.141 1 92.56 337 GLN A C 1
ATOM 2614 O O . GLN A 1 337 ? 13.047 -21.031 -7.18 1 92.56 337 GLN A O 1
ATOM 2619 N N . LEU A 1 338 ? 11.57 -19.891 -8.383 1 93.5 338 LEU A N 1
ATOM 2620 C CA . LEU A 1 338 ? 10.461 -20.281 -7.523 1 93.5 338 LEU A CA 1
ATOM 2621 C C . LEU A 1 338 ? 10.234 -21.797 -7.57 1 93.5 338 LEU A C 1
ATOM 2623 O O . LEU A 1 338 ? 10.039 -22.422 -6.531 1 93.5 338 LEU A O 1
ATOM 2627 N N . ALA A 1 339 ? 10.266 -22.328 -8.805 1 93.75 339 ALA A N 1
ATOM 2628 C CA . ALA A 1 339 ? 10.07 -23.766 -8.961 1 93.75 339 ALA A CA 1
ATOM 2629 C C . ALA A 1 339 ? 11.133 -24.547 -8.188 1 93.75 339 ALA A C 1
ATOM 2631 O O . ALA A 1 339 ? 10.82 -25.547 -7.539 1 93.75 339 ALA A O 1
ATOM 2632 N N . ALA A 1 340 ? 12.336 -24.062 -8.227 1 93.25 340 ALA A N 1
ATOM 2633 C CA . ALA A 1 340 ? 13.438 -24.75 -7.551 1 93.25 340 ALA A CA 1
ATOM 2634 C C . ALA A 1 340 ? 13.258 -24.703 -6.035 1 93.25 340 ALA A C 1
ATOM 2636 O O . ALA A 1 340 ? 13.555 -25.672 -5.344 1 93.25 340 ALA A O 1
ATOM 2637 N N . GLN A 1 341 ? 12.797 -23.609 -5.578 1 93.44 341 GLN A N 1
ATOM 2638 C CA . GLN A 1 341 ? 12.586 -23.469 -4.145 1 93.44 341 GLN A CA 1
ATOM 2639 C C . GLN A 1 341 ? 11.391 -24.312 -3.684 1 93.44 341 GLN A C 1
ATOM 2641 O O . GLN A 1 341 ? 11.469 -24.984 -2.66 1 93.44 341 GLN A O 1
ATOM 2646 N N . ILE A 1 342 ? 10.336 -24.297 -4.461 1 92.12 342 ILE A N 1
ATOM 2647 C CA . ILE A 1 342 ? 9.086 -24.953 -4.086 1 92.12 342 ILE A CA 1
ATOM 2648 C C . ILE A 1 342 ? 9.273 -26.469 -4.129 1 92.12 342 ILE A C 1
ATOM 2650 O O . ILE A 1 342 ? 8.75 -27.188 -3.275 1 92.12 342 ILE A O 1
ATOM 2654 N N . SER A 1 343 ? 10.062 -26.938 -5.062 1 89.38 343 SER A N 1
ATOM 2655 C CA . SER A 1 343 ? 10.281 -28.359 -5.223 1 89.38 343 SER A CA 1
ATOM 2656 C C . SER A 1 343 ? 11.289 -28.891 -4.203 1 89.38 343 SER A C 1
ATOM 2658 O O . SER A 1 343 ? 11.414 -30.094 -4.012 1 89.38 343 SER A O 1
ATOM 2660 N N . GLY A 1 344 ? 12.039 -27.984 -3.602 1 87.38 344 GLY A N 1
ATOM 2661 C CA . GLY A 1 344 ? 13.055 -28.391 -2.643 1 87.38 344 GLY A CA 1
ATOM 2662 C C . GLY A 1 344 ? 14.43 -28.562 -3.266 1 87.38 344 GLY A C 1
ATOM 2663 O O . GLY A 1 344 ? 15.391 -28.906 -2.572 1 87.38 344 GLY A O 1
ATOM 2664 N N . GLU A 1 345 ? 14.484 -28.375 -4.547 1 84.62 345 GLU A N 1
ATOM 2665 C CA . GLU A 1 345 ? 15.781 -28.453 -5.223 1 84.62 345 GLU A CA 1
ATOM 2666 C C . GLU A 1 345 ? 16.75 -27.391 -4.703 1 84.62 345 GLU A C 1
ATOM 2668 O O . GLU A 1 345 ? 17.953 -27.641 -4.617 1 84.62 345 GLU A O 1
ATOM 2673 N N . GLN A 1 346 ? 16.234 -26.266 -4.445 1 85.31 346 GLN A N 1
ATOM 2674 C CA . GLN A 1 346 ? 17 -25.172 -3.867 1 85.31 346 GLN A CA 1
ATOM 2675 C C . GLN A 1 346 ? 16.406 -24.734 -2.529 1 85.31 346 GLN A C 1
ATOM 2677 O O . GLN A 1 346 ? 15.203 -24.516 -2.418 1 85.31 346 GLN A O 1
ATOM 2682 N N . GLU A 1 347 ? 17.312 -24.703 -1.624 1 80.69 347 GLU A N 1
ATOM 2683 C CA . GLU A 1 347 ? 16.859 -24.234 -0.321 1 80.69 347 GLU A CA 1
ATOM 2684 C C . GLU A 1 347 ? 16.484 -22.75 -0.369 1 80.69 347 GLU A C 1
ATOM 2686 O O . GLU A 1 347 ? 17.266 -21.938 -0.881 1 80.69 347 GLU A O 1
ATOM 2691 N N . PRO A 1 348 ? 15.328 -22.469 0.08 1 77.94 348 PRO A N 1
ATOM 2692 C CA . PRO A 1 348 ? 14.938 -21.047 0.087 1 77.94 348 PRO A CA 1
ATOM 2693 C C . PRO A 1 348 ? 15.742 -20.219 1.076 1 77.94 348 PRO A C 1
ATOM 2695 O O . PRO A 1 348 ? 15.727 -20.484 2.279 1 77.94 348 PRO A O 1
ATOM 2698 N N . THR A 1 349 ? 16.641 -19.359 0.594 1 73.5 349 THR A N 1
ATOM 2699 C CA . THR A 1 349 ? 17.406 -18.453 1.44 1 73.5 349 THR A CA 1
ATOM 2700 C C . THR A 1 349 ? 17.422 -17.047 0.849 1 73.5 349 THR A C 1
ATOM 2702 O O . THR A 1 349 ? 17.188 -16.875 -0.351 1 73.5 349 THR A O 1
ATOM 2705 N N . ALA A 1 350 ? 17.5 -16.188 1.802 1 66.25 350 ALA A N 1
ATOM 2706 C CA . ALA A 1 350 ? 17.641 -14.812 1.327 1 66.25 350 ALA A CA 1
ATOM 2707 C C . ALA A 1 350 ? 18.844 -14.672 0.407 1 66.25 350 ALA A C 1
ATOM 2709 O O . ALA A 1 350 ? 18.844 -13.836 -0.503 1 66.25 350 ALA A O 1
ATOM 2710 N N . LEU A 1 351 ? 19.812 -15.5 0.705 1 54.84 351 LEU A N 1
ATOM 2711 C CA . LEU A 1 351 ? 21.078 -15.477 -0.028 1 54.84 351 LEU A CA 1
ATOM 2712 C C . LEU A 1 351 ? 20.953 -16.203 -1.359 1 54.84 351 LEU A C 1
ATOM 2714 O O . LEU A 1 351 ? 21.625 -15.867 -2.328 1 54.84 351 LEU A O 1
ATOM 2718 N N . SER A 1 352 ? 20.203 -17.328 -1.327 1 44.84 352 SER A N 1
ATOM 2719 C CA . SER A 1 352 ? 20.188 -18.156 -2.525 1 44.84 352 SER A CA 1
ATOM 2720 C C . SER A 1 352 ? 19.5 -17.453 -3.686 1 44.84 352 SER A C 1
ATOM 2722 O O . SER A 1 352 ? 19.438 -17.984 -4.793 1 44.84 352 SER A O 1
ATOM 2724 N N . ALA A 1 353 ? 18.891 -16.359 -3.52 1 41.06 353 ALA A N 1
ATOM 2725 C CA . ALA A 1 353 ? 18.422 -15.477 -4.594 1 41.06 353 ALA A CA 1
ATOM 2726 C C . ALA A 1 353 ? 19.594 -15.023 -5.469 1 41.06 353 ALA A C 1
ATOM 2728 O O . ALA A 1 353 ? 19.422 -14.172 -6.344 1 41.06 353 ALA A O 1
ATOM 2729 N N . GLN A 1 354 ? 20.766 -15.406 -5.301 1 39.44 354 GLN A N 1
ATOM 2730 C CA . GLN A 1 354 ? 21.906 -15.117 -6.168 1 39.44 354 GLN A CA 1
ATOM 2731 C C . GLN A 1 354 ? 21.922 -16.047 -7.375 1 39.44 354 GLN A C 1
ATOM 2733 O O . GLN A 1 354 ? 21.688 -17.25 -7.242 1 39.44 354 GLN A O 1
ATOM 2738 N N . MET B 1 1 ? -53.531 -24.203 0.072 1 18.59 1 MET B N 1
ATOM 2739 C CA . MET B 1 1 ? -53.438 -23.219 -1.013 1 18.59 1 MET B CA 1
ATOM 2740 C C . MET B 1 1 ? -52.5 -22.078 -0.631 1 18.59 1 MET B C 1
ATOM 2742 O O . MET B 1 1 ? -52.594 -21.547 0.48 1 18.59 1 MET B O 1
ATOM 2746 N N . CYS B 1 2 ? -51.125 -21.984 -1.259 1 19.19 2 CYS B N 1
ATOM 2747 C CA . CYS B 1 2 ? -49.75 -21.484 -1.417 1 19.19 2 CYS B CA 1
ATOM 2748 C C . CYS B 1 2 ? -49.75 -20.031 -1.85 1 19.19 2 CYS B C 1
ATOM 2750 O O . CYS B 1 2 ? -50.156 -19.703 -2.973 1 19.19 2 CYS B O 1
ATOM 2752 N N . ALA B 1 3 ? -50.25 -19.203 -0.98 1 19.75 3 ALA B N 1
ATOM 2753 C CA . ALA B 1 3 ? -50.656 -17.875 -1.433 1 19.75 3 ALA B CA 1
ATOM 2754 C C . ALA B 1 3 ? -49.5 -17.094 -2.031 1 19.75 3 ALA B C 1
ATOM 2756 O O . ALA B 1 3 ? -48.438 -16.953 -1.394 1 19.75 3 ALA B O 1
ATOM 2757 N N . CYS B 1 4 ? -49.375 -16.812 -3.309 1 19.92 4 CYS B N 1
ATOM 2758 C CA . CYS B 1 4 ? -48.5 -16.359 -4.371 1 19.92 4 CYS B CA 1
ATOM 2759 C C . CYS B 1 4 ? -48.312 -14.844 -4.32 1 19.92 4 CYS B C 1
ATOM 2761 O O . CYS B 1 4 ? -49.281 -14.094 -4.383 1 19.92 4 CYS B O 1
ATOM 2763 N N . PHE B 1 5 ? -47.406 -14.375 -3.346 1 20.67 5 PHE B N 1
ATOM 2764 C CA . PHE B 1 5 ? -47.094 -12.969 -3.125 1 20.67 5 PHE B CA 1
ATOM 2765 C C . PHE B 1 5 ? -46.938 -12.234 -4.453 1 20.67 5 PHE B C 1
ATOM 2767 O O . PHE B 1 5 ? -46.062 -12.562 -5.246 1 20.67 5 PHE B O 1
ATOM 2774 N N . HIS B 1 6 ? -47.906 -11.703 -4.941 1 20.92 6 HIS B N 1
ATOM 2775 C CA . HIS B 1 6 ? -48 -11.008 -6.223 1 20.92 6 HIS B CA 1
ATOM 2776 C C . HIS B 1 6 ? -47.281 -9.664 -6.172 1 20.92 6 HIS B C 1
ATOM 2778 O O . HIS B 1 6 ? -47.594 -8.828 -5.324 1 20.92 6 HIS B O 1
ATOM 2784 N N . VAL B 1 7 ? -46.031 -9.492 -6.633 1 22.39 7 VAL B N 1
ATOM 2785 C CA . VAL B 1 7 ? -45.094 -8.422 -6.938 1 22.39 7 VAL B CA 1
ATOM 2786 C C . VAL B 1 7 ? -45.75 -7.371 -7.816 1 22.39 7 VAL B C 1
ATOM 2788 O O . VAL B 1 7 ? -45.5 -7.285 -9.016 1 22.39 7 VAL B O 1
ATOM 2791 N N . SER B 1 8 ? -46.969 -7.066 -7.637 1 20.94 8 SER B N 1
ATOM 2792 C CA . SER B 1 8 ? -47.656 -6.305 -8.68 1 20.94 8 SER B CA 1
ATOM 2793 C C . SER B 1 8 ? -47.125 -4.875 -8.758 1 20.94 8 SER B C 1
ATOM 2795 O O . SER B 1 8 ? -46.875 -4.355 -9.852 1 20.94 8 SER B O 1
ATOM 2797 N N . GLN B 1 9 ? -47.469 -3.955 -7.824 1 23 9 GLN B N 1
ATOM 2798 C CA . GLN B 1 9 ? -47.781 -2.605 -8.273 1 23 9 GLN B CA 1
ATOM 2799 C C . GLN B 1 9 ? -46.5 -1.809 -8.57 1 23 9 GLN B C 1
ATOM 2801 O O . GLN B 1 9 ? -45.469 -2.012 -7.93 1 23 9 GLN B O 1
ATOM 2806 N N . GLY B 1 10 ? -46.375 -0.92 -9.641 1 22.73 10 GLY B N 1
ATOM 2807 C CA . GLY B 1 10 ? -45.438 -0.181 -10.461 1 22.73 10 GLY B CA 1
ATOM 2808 C C . GLY B 1 10 ? -44.781 0.991 -9.742 1 22.73 10 GLY B C 1
ATOM 2809 O O . GLY B 1 10 ? -45.5 1.929 -9.336 1 22.73 10 GLY B O 1
ATOM 2810 N N . LEU B 1 11 ? -44.062 0.844 -8.781 1 22.52 11 LEU B N 1
ATOM 2811 C CA . LEU B 1 11 ? -43.438 1.973 -8.078 1 22.52 11 LEU B CA 1
ATOM 2812 C C . LEU B 1 11 ? -42.969 3.033 -9.062 1 22.52 11 LEU B C 1
ATOM 2814 O O . LEU B 1 11 ? -42.125 2.756 -9.922 1 22.52 11 LEU B O 1
ATOM 2818 N N . ASN B 1 12 ? -43.719 3.926 -9.469 1 21.73 12 ASN B N 1
ATOM 2819 C CA . ASN B 1 12 ? -43.531 5.07 -10.344 1 21.73 12 ASN B CA 1
ATOM 2820 C C . ASN B 1 12 ? -42.344 5.93 -9.883 1 21.73 12 ASN B C 1
ATOM 2822 O O . ASN B 1 12 ? -42.438 6.578 -8.836 1 21.73 12 ASN B O 1
ATOM 2826 N N . PHE B 1 13 ? -41.25 5.496 -9.969 1 22.33 13 PHE B N 1
ATOM 2827 C CA . PHE B 1 13 ? -40.062 6.289 -9.719 1 22.33 13 PHE B CA 1
ATOM 2828 C C . PHE B 1 13 ? -40.094 7.582 -10.531 1 22.33 13 PHE B C 1
ATOM 2830 O O . PHE B 1 13 ? -40.125 7.547 -11.758 1 22.33 13 PHE B O 1
ATOM 2837 N N . ALA B 1 14 ? -40.656 8.641 -10.078 1 24.23 14 ALA B N 1
ATOM 2838 C CA . ALA B 1 14 ? -40.531 9.906 -10.805 1 24.23 14 ALA B CA 1
ATOM 2839 C C . ALA B 1 14 ? -39.125 10.148 -11.273 1 24.23 14 ALA B C 1
ATOM 2841 O O . ALA B 1 14 ? -38.156 9.812 -10.562 1 24.23 14 ALA B O 1
ATOM 2842 N N . PRO B 1 15 ? -38.812 10.453 -12.523 1 25.86 15 PRO B N 1
ATOM 2843 C CA . PRO B 1 15 ? -37.531 10.703 -13.195 1 25.86 15 PRO B CA 1
ATOM 2844 C C . PRO B 1 15 ? -36.688 11.75 -12.477 1 25.86 15 PRO B C 1
ATOM 2846 O O . PRO B 1 15 ? -37.094 12.914 -12.375 1 25.86 15 PRO B O 1
ATOM 2849 N N . GLY B 1 16 ? -36.406 11.633 -11.289 1 25.34 16 GLY B N 1
ATOM 2850 C CA . GLY B 1 16 ? -35.75 12.789 -10.703 1 25.34 16 GLY B CA 1
ATOM 2851 C C . GLY B 1 16 ? -34.719 13.43 -11.633 1 25.34 16 GLY B C 1
ATOM 2852 O O . GLY B 1 16 ? -34.062 12.734 -12.414 1 25.34 16 GLY B O 1
ATOM 2853 N N . GLY B 1 17 ? -34.906 14.664 -12.102 1 26.14 17 GLY B N 1
ATOM 2854 C CA . GLY B 1 17 ? -34.188 15.477 -13.055 1 26.14 17 GLY B CA 1
ATOM 2855 C C . GLY B 1 17 ? -32.656 15.359 -12.883 1 26.14 17 GLY B C 1
ATOM 2856 O O . GLY B 1 17 ? -32.188 14.844 -11.875 1 26.14 17 GLY B O 1
ATOM 2857 N N . PRO B 1 18 ? -31.984 15.57 -13.977 1 26.84 18 PRO B N 1
ATOM 2858 C CA . PRO B 1 18 ? -30.516 15.539 -14.031 1 26.84 18 PRO B CA 1
ATOM 2859 C C . PRO B 1 18 ? -29.859 16.281 -12.875 1 26.84 18 PRO B C 1
ATOM 2861 O O . PRO B 1 18 ? -30.375 17.328 -12.438 1 26.84 18 PRO B O 1
ATOM 2864 N N . PHE B 1 19 ? -29.484 15.633 -11.945 1 26.77 19 PHE B N 1
ATOM 2865 C CA . PHE B 1 19 ? -28.75 16.391 -10.945 1 26.77 19 PHE B CA 1
ATOM 2866 C C . PHE B 1 19 ? -27.844 17.422 -11.617 1 26.77 19 PHE B C 1
ATOM 2868 O O . PHE B 1 19 ? -26.891 17.047 -12.312 1 26.77 19 PHE B O 1
ATOM 2875 N N . VAL B 1 20 ? -28.406 18.438 -12.156 1 26.19 20 VAL B N 1
ATOM 2876 C CA . VAL B 1 20 ? -27.594 19.531 -12.68 1 26.19 20 VAL B CA 1
ATOM 2877 C C . VAL B 1 20 ? -26.562 19.953 -11.633 1 26.19 20 VAL B C 1
ATOM 2879 O O . VAL B 1 20 ? -26.938 20.406 -10.547 1 26.19 20 VAL B O 1
ATOM 2882 N N . LEU B 1 21 ? -25.5 19.188 -11.641 1 28.5 21 LEU B N 1
ATOM 2883 C CA . LEU B 1 21 ? -24.391 19.734 -10.891 1 28.5 21 LEU B CA 1
ATOM 2884 C C . LEU B 1 21 ? -24.281 21.25 -11.109 1 28.5 21 LEU B C 1
ATOM 2886 O O . LEU B 1 21 ? -24.312 21.719 -12.25 1 28.5 21 LEU B O 1
ATOM 2890 N N . SER B 1 22 ? -24.906 21.922 -10.305 1 26.91 22 SER B N 1
ATOM 2891 C CA . SER B 1 22 ? -24.703 23.375 -10.438 1 26.91 22 SER B CA 1
ATOM 2892 C C . SER B 1 22 ? -23.281 23.688 -10.883 1 26.91 22 SER B C 1
ATOM 2894 O O . SER B 1 22 ? -22.344 22.953 -10.523 1 26.91 22 SER B O 1
ATOM 2896 N N . PRO B 1 23 ? -23.141 24.312 -11.938 1 27.44 23 PRO B N 1
ATOM 2897 C CA . PRO B 1 23 ? -21.797 24.75 -12.359 1 27.44 23 PRO B CA 1
ATOM 2898 C C . PRO B 1 23 ? -20.938 25.219 -11.195 1 27.44 23 PRO B C 1
ATOM 2900 O O . PRO B 1 23 ? -21.422 25.891 -10.289 1 27.44 23 PRO B O 1
ATOM 2903 N N . VAL B 1 24 ? -20.016 24.469 -10.789 1 31.23 24 VAL B N 1
ATOM 2904 C CA . VAL B 1 24 ? -18.984 24.984 -9.883 1 31.23 24 VAL B CA 1
ATOM 2905 C C . VAL B 1 24 ? -18.672 26.438 -10.234 1 31.23 24 VAL B C 1
ATOM 2907 O O . VAL B 1 24 ? -18.344 26.734 -11.391 1 31.23 24 VAL B O 1
ATOM 2910 N N . VAL B 1 25 ? -19.359 27.359 -9.641 1 29.89 25 VAL B N 1
ATOM 2911 C CA . VAL B 1 25 ? -19 28.766 -9.719 1 29.89 25 VAL B CA 1
ATOM 2912 C C . VAL B 1 25 ? -17.484 28.922 -9.789 1 29.89 25 VAL B C 1
ATOM 2914 O O . VAL B 1 25 ? -16.75 28.25 -9.047 1 29.89 25 VAL B O 1
ATOM 2917 N N . SER B 1 26 ? -16.938 29.203 -10.945 1 31.22 26 SER B N 1
ATOM 2918 C CA . SER B 1 26 ? -15.594 29.734 -11.117 1 31.22 26 SER B CA 1
ATOM 2919 C C . SER B 1 26 ? -15.234 30.703 -9.992 1 31.22 26 SER B C 1
ATOM 2921 O O . SER B 1 26 ? -15.781 31.797 -9.922 1 31.22 26 SER B O 1
ATOM 2923 N N . SER B 1 27 ? -15.391 30.328 -8.742 1 30.42 27 SER B N 1
ATOM 2924 C CA . SER B 1 27 ? -15.07 31.297 -7.711 1 30.42 27 SER B CA 1
ATOM 2925 C C . SER B 1 27 ? -13.914 32.219 -8.148 1 30.42 27 SER B C 1
ATOM 2927 O O . SER B 1 27 ? -12.984 31.75 -8.812 1 30.42 27 SER B O 1
ATOM 2929 N N . SER B 1 28 ? -14.086 33.531 -8.133 1 31.2 28 SER B N 1
ATOM 2930 C CA . SER B 1 28 ? -13.281 34.719 -8.328 1 31.2 28 SER B CA 1
ATOM 2931 C C . SER B 1 28 ? -11.852 34.531 -7.848 1 31.2 28 SER B C 1
ATOM 2933 O O . SER B 1 28 ? -11.547 33.5 -7.207 1 31.2 28 SER B O 1
ATOM 2935 N N . GLU B 1 29 ? -11.07 35.719 -7.621 1 34.28 29 GLU B N 1
ATOM 2936 C CA . GLU B 1 29 ? -9.703 36.125 -7.324 1 34.28 29 GLU B CA 1
ATOM 2937 C C . GLU B 1 29 ? -9.219 35.531 -6.004 1 34.28 29 GLU B C 1
ATOM 2939 O O . GLU B 1 29 ? -8.508 36.188 -5.242 1 34.28 29 GLU B O 1
ATOM 2944 N N . ALA B 1 30 ? -9.945 34.594 -5.434 1 37.31 30 ALA B N 1
ATOM 2945 C CA . ALA B 1 30 ? -9.586 34.125 -4.098 1 37.31 30 ALA B CA 1
ATOM 2946 C C . ALA B 1 30 ? -8.164 33.562 -4.07 1 37.31 30 ALA B C 1
ATOM 2948 O O . ALA B 1 30 ? -7.75 32.875 -4.996 1 37.31 30 ALA B O 1
ATOM 2949 N N . ASN B 1 31 ? -7.242 34.188 -3.434 1 40.09 31 ASN B N 1
ATOM 2950 C CA . ASN B 1 31 ? -5.887 33.719 -3.148 1 40.09 31 ASN B CA 1
ATOM 2951 C C . ASN B 1 31 ? -5.832 32.219 -2.938 1 40.09 31 ASN B C 1
ATOM 2953 O O . ASN B 1 31 ? -6.578 31.672 -2.125 1 40.09 31 ASN B O 1
ATOM 2957 N N . PRO B 1 32 ? -5.484 31.406 -3.947 1 46.53 32 PRO B N 1
ATOM 2958 C CA . PRO B 1 32 ? -5.422 29.953 -3.789 1 46.53 32 PRO B CA 1
ATOM 2959 C C . PRO B 1 32 ? -5.141 29.531 -2.348 1 46.53 32 PRO B C 1
ATOM 2961 O O . PRO B 1 32 ? -4.25 30.078 -1.701 1 46.53 32 PRO B O 1
ATOM 2964 N N . LEU B 1 33 ? -6.156 29.203 -1.583 1 53.53 33 LEU B N 1
ATOM 2965 C CA . LEU B 1 33 ? -6.035 28.719 -0.21 1 53.53 33 LEU B CA 1
ATOM 2966 C C . LEU B 1 33 ? -4.828 27.797 -0.059 1 53.53 33 LEU B C 1
ATOM 2968 O O . LEU B 1 33 ? -4.609 26.922 -0.892 1 53.53 33 LEU B O 1
ATOM 2972 N N . SER B 1 34 ? -3.822 28.328 0.654 1 66.31 34 SER B N 1
ATOM 2973 C CA . SER B 1 34 ? -2.65 27.547 1.043 1 66.31 34 SER B CA 1
ATOM 2974 C C . SER B 1 34 ? -2.973 26.609 2.189 1 66.31 34 SER B C 1
ATOM 2976 O O . SER B 1 34 ? -3.945 26.812 2.92 1 66.31 34 SER B O 1
ATOM 2978 N N . LEU B 1 35 ? -2.408 25.438 2.242 1 81.44 35 LEU B N 1
ATOM 2979 C CA . LEU B 1 35 ? -2.514 24.438 3.295 1 81.44 35 LEU B CA 1
ATOM 2980 C C . LEU B 1 35 ? -2.494 25.094 4.672 1 81.44 35 LEU B C 1
ATOM 2982 O O . LEU B 1 35 ? -3.074 24.562 5.625 1 81.44 35 LEU B O 1
ATOM 2986 N N . GLN B 1 36 ? -2.068 26.312 4.699 1 81.75 36 GLN B N 1
ATOM 2987 C CA . GLN B 1 36 ? -1.857 26.953 5.988 1 81.75 36 GLN B CA 1
ATOM 2988 C C . GLN B 1 36 ? -3.131 27.641 6.473 1 81.75 36 GLN B C 1
ATOM 2990 O O . GLN B 1 36 ? -3.26 27.953 7.656 1 81.75 36 GLN B O 1
ATOM 2995 N N . ASP B 1 37 ? -4.086 27.797 5.645 1 85.75 37 ASP B N 1
ATOM 2996 C CA . ASP B 1 37 ? -5.258 28.594 5.984 1 85.75 37 ASP B CA 1
ATOM 2997 C C . ASP B 1 37 ? -6.352 27.734 6.602 1 85.75 37 ASP B C 1
ATOM 2999 O O . ASP B 1 37 ? -7.273 28.25 7.242 1 85.75 37 ASP B O 1
ATOM 3003 N N . GLN B 1 38 ? -6.223 26.531 6.445 1 93.44 38 GLN B N 1
ATOM 3004 C CA . GLN B 1 38 ? -7.266 25.625 6.918 1 93.44 38 GLN B CA 1
ATOM 3005 C C . GLN B 1 38 ? -6.953 25.109 8.32 1 93.44 38 GLN B C 1
ATOM 3007 O O . GLN B 1 38 ? -5.793 24.875 8.656 1 93.44 38 GLN B O 1
ATOM 3012 N N . ARG B 1 39 ? -7.969 24.953 9.023 1 95.19 39 ARG B N 1
ATOM 3013 C CA . ARG B 1 39 ? -7.797 24.531 10.406 1 95.19 39 ARG B CA 1
ATOM 3014 C C . ARG B 1 39 ? -7.812 23 10.516 1 95.19 39 ARG B C 1
ATOM 3016 O O . ARG B 1 39 ? -7.203 22.438 11.422 1 95.19 39 ARG B O 1
ATOM 3023 N N . PHE B 1 40 ? -8.547 22.344 9.688 1 96.94 40 PHE B N 1
ATOM 3024 C CA . PHE B 1 40 ? -8.656 20.891 9.648 1 96.94 40 PHE B CA 1
ATOM 3025 C C . PHE B 1 40 ? -7.852 20.312 8.492 1 96.94 40 PHE B C 1
ATOM 3027 O O . PHE B 1 40 ? -8.242 20.453 7.332 1 96.94 40 PHE B O 1
ATOM 3034 N N . VAL B 1 41 ? -6.727 19.703 8.828 1 97.25 41 VAL B N 1
ATOM 3035 C CA . VAL B 1 41 ? -5.777 19.297 7.793 1 97.25 41 VAL B CA 1
ATOM 3036 C C . VAL B 1 41 ? -5.586 17.781 7.832 1 97.25 41 VAL B C 1
ATOM 3038 O O . VAL B 1 41 ? -5.152 17.234 8.852 1 97.25 41 VAL B O 1
ATOM 3041 N N . LEU B 1 42 ? -5.891 17.141 6.734 1 95.62 42 LEU B N 1
ATOM 3042 C CA . LEU B 1 42 ? -5.77 15.688 6.656 1 95.62 42 LEU B CA 1
ATOM 3043 C C . LEU B 1 42 ? -4.652 15.289 5.699 1 95.62 42 LEU B C 1
ATOM 3045 O O . LEU B 1 42 ? -4.5 15.883 4.633 1 95.62 42 LEU B O 1
ATOM 3049 N N . PHE B 1 43 ? -3.906 14.289 6.133 1 94.81 43 PHE B N 1
ATOM 3050 C CA . PHE B 1 43 ? -2.902 13.656 5.285 1 94.81 43 PHE B CA 1
ATOM 3051 C C . PHE B 1 43 ? -3.277 12.211 4.984 1 94.81 43 PHE B C 1
ATOM 3053 O O . PHE B 1 43 ? -3.477 11.414 5.902 1 94.81 43 PHE B O 1
ATOM 3060 N N . SER B 1 44 ? -3.416 11.914 3.727 1 91.5 44 SER B N 1
ATOM 3061 C CA . SER B 1 44 ? -3.766 10.57 3.275 1 91.5 44 SER B CA 1
ATOM 3062 C C . SER B 1 44 ? -2.799 10.078 2.203 1 91.5 44 SER B C 1
ATOM 3064 O O . SER B 1 44 ? -1.968 10.844 1.711 1 91.5 44 SER B O 1
ATOM 3066 N N . GLY B 1 45 ? -2.852 8.844 1.913 1 89.06 45 GLY B N 1
ATOM 3067 C CA . GLY B 1 45 ? -1.983 8.203 0.936 1 89.06 45 GLY B CA 1
ATOM 3068 C C . GLY B 1 45 ? -1.832 6.711 1.157 1 89.06 45 GLY B C 1
ATOM 3069 O O . GLY B 1 45 ? -2.316 6.172 2.156 1 89.06 45 GLY B O 1
ATOM 3070 N N . LYS B 1 46 ? -1.097 6.203 0.226 1 83.75 46 LYS B N 1
ATOM 3071 C CA . LYS B 1 46 ? -0.826 4.77 0.321 1 83.75 46 LYS B CA 1
ATOM 3072 C C . LYS B 1 46 ? -0.072 4.438 1.604 1 83.75 46 LYS B C 1
ATOM 3074 O O . LYS B 1 46 ? 0.647 5.281 2.145 1 83.75 46 LYS B O 1
ATOM 3079 N N . GLY B 1 47 ? -0.301 3.201 2.055 1 81.12 47 GLY B N 1
ATOM 3080 C CA . GLY B 1 47 ? 0.468 2.768 3.211 1 81.12 47 GLY B CA 1
ATOM 3081 C C . GLY B 1 47 ? 1.965 2.764 2.965 1 81.12 47 GLY B C 1
ATOM 3082 O O . GLY B 1 47 ? 2.422 2.35 1.896 1 81.12 47 GLY B O 1
ATOM 3083 N N . GLY B 1 48 ? 2.699 3.359 3.902 1 83.38 48 GLY B N 1
ATOM 3084 C CA . GLY B 1 48 ? 4.152 3.283 3.857 1 83.38 48 GLY B CA 1
ATOM 3085 C C . GLY B 1 48 ? 4.789 4.461 3.146 1 83.38 48 GLY B C 1
ATOM 3086 O O . GLY B 1 48 ? 6.012 4.512 2.992 1 83.38 48 GLY B O 1
ATOM 3087 N N . VAL B 1 49 ? 4.059 5.363 2.773 1 90.31 49 VAL B N 1
ATOM 3088 C CA . VAL B 1 49 ? 4.613 6.449 1.97 1 90.31 49 VAL B CA 1
ATOM 3089 C C . VAL B 1 49 ? 5.164 7.539 2.885 1 90.31 49 VAL B C 1
ATOM 3091 O O . VAL B 1 49 ? 5.715 8.539 2.41 1 90.31 49 VAL B O 1
ATOM 3094 N N . GLY B 1 50 ? 4.949 7.441 4.191 1 91.31 50 GLY B N 1
ATOM 3095 C CA . GLY B 1 50 ? 5.508 8.398 5.137 1 91.31 50 GLY B CA 1
ATOM 3096 C C . GLY B 1 50 ? 4.492 9.414 5.629 1 91.31 50 GLY B C 1
ATOM 3097 O O . GLY B 1 50 ? 4.852 10.539 5.984 1 91.31 50 GLY B O 1
ATOM 3098 N N . LYS B 1 51 ? 3.238 9.07 5.648 1 92.06 51 LYS B N 1
ATOM 3099 C CA . LYS B 1 51 ? 2.172 9.969 6.082 1 92.06 51 LYS B CA 1
ATOM 3100 C C . LYS B 1 51 ? 2.428 10.484 7.496 1 92.06 51 LYS B C 1
ATOM 3102 O O . LYS B 1 51 ? 2.281 11.68 7.758 1 92.06 51 LYS B O 1
ATOM 3107 N N . THR B 1 52 ? 2.842 9.594 8.359 1 92.25 52 THR B N 1
ATOM 3108 C CA . THR B 1 52 ? 3.041 9.961 9.758 1 92.25 52 THR B CA 1
ATOM 3109 C C . THR B 1 52 ? 4.195 10.945 9.898 1 92.25 52 THR B C 1
ATOM 3111 O O . THR B 1 52 ? 4.113 11.898 10.68 1 92.25 52 THR B O 1
ATOM 3114 N N . VAL B 1 53 ? 5.203 10.719 9.141 1 93.94 53 VAL B N 1
ATOM 3115 C CA . VAL B 1 53 ? 6.348 11.625 9.164 1 93.94 53 VAL B CA 1
ATOM 3116 C C . VAL B 1 53 ? 5.93 13 8.656 1 93.94 53 VAL B C 1
ATOM 3118 O O . VAL B 1 53 ? 6.207 14.016 9.305 1 93.94 53 VAL B O 1
ATOM 3121 N N . ILE B 1 54 ? 5.188 13.023 7.594 1 96.25 54 ILE B N 1
ATOM 3122 C CA . ILE B 1 54 ? 4.809 14.266 6.941 1 96.25 54 ILE B CA 1
ATOM 3123 C C . ILE B 1 54 ? 3.791 15.016 7.805 1 96.25 54 ILE B C 1
ATOM 3125 O O . ILE B 1 54 ? 3.906 16.219 8 1 96.25 54 ILE B O 1
ATOM 3129 N N . SER B 1 55 ? 2.795 14.32 8.305 1 96.88 55 SER B N 1
ATOM 3130 C CA . SER B 1 55 ? 1.795 14.961 9.156 1 96.88 55 SER B CA 1
ATOM 3131 C C . SER B 1 55 ? 2.422 15.523 10.422 1 96.88 55 SER B C 1
ATOM 3133 O O . SER B 1 55 ? 2.082 16.625 10.852 1 96.88 55 SER B O 1
ATOM 3135 N N . SER B 1 56 ? 3.35 14.773 10.992 1 96.88 56 SER B N 1
ATOM 3136 C CA . SER B 1 56 ? 4.039 15.234 12.195 1 96.88 56 SER B CA 1
ATOM 3137 C C . SER B 1 56 ? 4.887 16.469 11.906 1 96.88 56 SER B C 1
ATOM 3139 O O . SER B 1 56 ? 4.891 17.422 12.695 1 96.88 56 SER B O 1
ATOM 3141 N N . ALA B 1 57 ? 5.562 16.422 10.82 1 97.38 57 ALA B N 1
ATOM 3142 C CA . ALA B 1 57 ? 6.402 17.547 10.438 1 97.38 57 ALA B CA 1
ATOM 3143 C C . ALA B 1 57 ? 5.559 18.797 10.188 1 97.38 57 ALA B C 1
ATOM 3145 O O . ALA B 1 57 ? 5.922 19.891 10.625 1 97.38 57 ALA B O 1
ATOM 3146 N N . TYR B 1 58 ? 4.484 18.625 9.539 1 97.56 58 TYR B N 1
ATOM 3147 C CA . TYR B 1 58 ? 3.6 19.75 9.273 1 97.56 58 TYR B CA 1
ATOM 3148 C C . TYR B 1 58 ? 3.035 20.312 10.578 1 97.56 58 TYR B C 1
ATOM 3150 O O . TYR B 1 58 ? 3.016 21.531 10.773 1 97.56 58 TYR B O 1
ATOM 3158 N N . ALA B 1 59 ? 2.598 19.406 11.43 1 98 59 ALA B N 1
ATOM 3159 C CA . ALA B 1 59 ? 2.064 19.828 12.727 1 98 59 ALA B CA 1
ATOM 3160 C C . ALA B 1 59 ? 3.1 20.625 13.516 1 98 59 ALA B C 1
ATOM 3162 O O . ALA B 1 59 ? 2.773 21.641 14.125 1 98 59 ALA B O 1
ATOM 3163 N N . LEU B 1 60 ? 4.289 20.156 13.484 1 97.88 60 LEU B N 1
ATOM 3164 C CA . LEU B 1 60 ? 5.375 20.859 14.164 1 97.88 60 LEU B CA 1
ATOM 3165 C C . LEU B 1 60 ? 5.574 22.25 13.57 1 97.88 60 LEU B C 1
ATOM 3167 O O . LEU B 1 60 ? 5.781 23.219 14.305 1 97.88 60 LEU B O 1
ATOM 3171 N N . SER B 1 61 ? 5.547 22.328 12.297 1 97.25 61 SER B N 1
ATOM 3172 C CA . SER B 1 61 ? 5.707 23.625 11.633 1 97.25 61 SER B CA 1
ATOM 3173 C C . SER B 1 61 ? 4.617 24.609 12.062 1 97.25 61 SER B C 1
ATOM 3175 O O . SER B 1 61 ? 4.879 25.797 12.242 1 97.25 61 SER B O 1
ATOM 3177 N N . CYS B 1 62 ? 3.406 24.156 12.227 1 97.25 62 CYS B N 1
ATOM 3178 C CA . CYS B 1 62 ? 2.305 24.984 12.711 1 97.25 62 CYS B CA 1
ATOM 3179 C C . CYS B 1 62 ? 2.549 25.438 14.141 1 97.25 62 CYS B C 1
ATOM 3181 O O . CYS B 1 62 ? 2.391 26.609 14.461 1 97.25 62 CYS B O 1
ATOM 3183 N N . ALA B 1 63 ? 2.955 24.5 14.93 1 97.69 63 ALA B N 1
ATOM 3184 C CA . ALA B 1 63 ? 3.225 24.797 16.328 1 97.69 63 ALA B CA 1
ATOM 3185 C C . ALA B 1 63 ? 4.309 25.875 16.469 1 97.69 63 ALA B C 1
ATOM 3187 O O . ALA B 1 63 ? 4.195 26.781 17.281 1 97.69 63 ALA B O 1
ATOM 3188 N N . ARG B 1 64 ? 5.266 25.781 15.688 1 96.62 64 ARG B N 1
ATOM 3189 C CA . ARG B 1 64 ? 6.391 26.703 15.711 1 96.62 64 ARG B CA 1
ATOM 3190 C C . ARG B 1 64 ? 5.953 28.109 15.289 1 96.62 64 ARG B C 1
ATOM 3192 O O . ARG B 1 64 ? 6.602 29.094 15.633 1 96.62 64 ARG B O 1
ATOM 3199 N N . ARG B 1 65 ? 4.93 28.172 14.602 1 95.25 65 ARG B N 1
ATOM 3200 C CA . ARG B 1 65 ? 4.383 29.469 14.195 1 95.25 65 ARG B CA 1
ATOM 3201 C C . ARG B 1 65 ? 3.438 30.016 15.258 1 95.25 65 ARG B C 1
ATOM 3203 O O . ARG B 1 65 ? 2.762 31.031 15.039 1 95.25 65 ARG B O 1
ATOM 3210 N N . GLY B 1 66 ? 3.229 29.266 16.297 1 96.25 66 GLY B N 1
ATOM 3211 C CA . GLY B 1 66 ? 2.434 29.734 17.422 1 96.25 66 GLY B CA 1
ATOM 3212 C C . GLY B 1 66 ? 1.009 29.219 17.406 1 96.25 66 GLY B C 1
ATOM 3213 O O . GLY B 1 66 ? 0.167 29.672 18.188 1 96.25 66 GLY B O 1
ATOM 3214 N N . GLU B 1 67 ? 0.74 28.344 16.547 1 97.19 67 GLU B N 1
ATOM 3215 C CA . GLU B 1 67 ? -0.598 27.766 16.484 1 97.19 67 GLU B CA 1
ATOM 3216 C C . GLU B 1 67 ? -0.737 26.562 17.422 1 97.19 67 GLU B C 1
ATOM 3218 O O . GLU B 1 67 ? 0.055 25.625 17.359 1 97.19 67 GLU B O 1
ATOM 3223 N N . ARG B 1 68 ? -1.706 26.688 18.281 1 98.06 68 ARG B N 1
ATOM 3224 C CA . ARG B 1 68 ? -2.008 25.516 19.094 1 98.06 68 ARG B CA 1
ATOM 3225 C C . ARG B 1 68 ? -2.502 24.359 18.234 1 98.06 68 ARG B C 1
ATOM 3227 O O . ARG B 1 68 ? -3.633 24.375 17.75 1 98.06 68 ARG B O 1
ATOM 3234 N N . THR B 1 69 ? -1.651 23.328 18.125 1 98.19 69 THR B N 1
ATOM 3235 C CA . THR B 1 69 ? -1.869 22.312 17.109 1 98.19 69 THR B CA 1
ATOM 3236 C C . THR B 1 69 ? -2.08 20.938 17.75 1 98.19 69 THR B C 1
ATOM 3238 O O . THR B 1 69 ? -1.333 20.547 18.641 1 98.19 69 THR B O 1
ATOM 3241 N N . LEU B 1 70 ? -3.143 20.25 17.281 1 98.19 70 LEU B N 1
ATOM 3242 C CA . LEU B 1 70 ? -3.395 18.875 17.688 1 98.19 70 LEU B CA 1
ATOM 3243 C C . LEU B 1 70 ? -3.105 17.906 16.547 1 98.19 70 LEU B C 1
ATOM 3245 O O . LEU B 1 70 ? -3.725 18 15.484 1 98.19 70 LEU B O 1
ATOM 3249 N N . LEU B 1 71 ? -2.133 17.062 16.781 1 97.69 71 LEU B N 1
ATOM 3250 C CA . LEU B 1 71 ? -1.815 15.984 15.844 1 97.69 71 LEU B CA 1
ATOM 3251 C C . LEU B 1 71 ? -2.545 14.703 16.234 1 97.69 71 LEU B C 1
ATOM 3253 O O . LEU B 1 71 ? -2.367 14.188 17.328 1 97.69 71 LEU B O 1
ATOM 3257 N N . MET B 1 72 ? -3.34 14.203 15.273 1 96 72 MET B N 1
ATOM 3258 C CA . MET B 1 72 ? -4.145 13.016 15.547 1 96 72 MET B CA 1
ATOM 3259 C C . MET B 1 72 ? -3.699 11.844 14.688 1 96 72 MET B C 1
ATOM 3261 O O . MET B 1 72 ? -3.775 11.898 13.461 1 96 72 MET B O 1
ATOM 3265 N N . GLU B 1 73 ? -3.252 10.797 15.328 1 92.06 73 GLU B N 1
ATOM 3266 C CA . GLU B 1 73 ? -3.029 9.523 14.664 1 92.06 73 GLU B CA 1
ATOM 3267 C C . GLU B 1 73 ? -4.273 8.641 14.734 1 92.06 73 GLU B C 1
ATOM 3269 O O . GLU B 1 73 ? -4.961 8.609 15.75 1 92.06 73 GLU B O 1
ATOM 3274 N N . LEU B 1 74 ? -4.523 8.008 13.625 1 85.81 74 LEU B N 1
ATOM 3275 C CA . LEU B 1 74 ? -5.719 7.172 13.617 1 85.81 74 LEU B CA 1
ATOM 3276 C C . LEU B 1 74 ? -5.352 5.699 13.477 1 85.81 74 LEU B C 1
ATOM 3278 O O . LEU B 1 74 ? -4.918 5.262 12.406 1 85.81 74 LEU B O 1
ATOM 3282 N N . ASN B 1 75 ? -5.574 4.91 14.508 1 67.06 75 ASN B N 1
ATOM 3283 C CA . ASN B 1 75 ? -5.539 3.451 14.555 1 67.06 75 ASN B CA 1
ATOM 3284 C C . ASN B 1 75 ? -4.195 2.904 14.094 1 67.06 75 ASN B C 1
ATOM 3286 O O . ASN B 1 75 ? -4.145 1.993 13.266 1 67.06 75 ASN B O 1
ATOM 3290 N N . VAL B 1 76 ? -3.17 3.525 14.492 1 64.06 76 VAL B N 1
ATOM 3291 C CA . VAL B 1 76 ? -1.835 3.055 14.133 1 64.06 76 VAL B CA 1
ATOM 3292 C C . VAL B 1 76 ? -0.984 2.922 15.398 1 64.06 76 VAL B C 1
ATOM 3294 O O . VAL B 1 76 ? -1.362 3.412 16.469 1 64.06 76 VAL B O 1
ATOM 3297 N N . LYS B 1 77 ? -0.061 2.082 15.188 1 71.69 77 LYS B N 1
ATOM 3298 C CA . LYS B 1 77 ? 0.954 2.059 16.234 1 71.69 77 LYS B CA 1
ATOM 3299 C C . LYS B 1 77 ? 1.558 3.443 16.453 1 71.69 77 LYS B C 1
ATOM 3301 O O . LYS B 1 77 ? 1.812 4.172 15.484 1 71.69 77 LYS B O 1
ATOM 3306 N N . ASP B 1 78 ? 1.646 3.74 17.672 1 81.5 78 ASP B N 1
ATOM 3307 C CA . ASP B 1 78 ? 2.211 5.035 18.047 1 81.5 78 ASP B CA 1
ATOM 3308 C C . ASP B 1 78 ? 3.596 5.227 17.438 1 81.5 78 ASP B C 1
ATOM 3310 O O . ASP B 1 78 ? 4.555 4.566 17.844 1 81.5 78 ASP B O 1
ATOM 3314 N N . LYS B 1 79 ? 3.707 6.121 16.531 1 84.12 79 LYS B N 1
ATOM 3315 C CA . LYS B 1 79 ? 4.992 6.492 15.938 1 84.12 79 LYS B CA 1
ATOM 3316 C C . LYS B 1 79 ? 5.41 7.891 16.375 1 84.12 79 LYS B C 1
ATOM 3318 O O . LYS B 1 79 ? 6.602 8.211 16.391 1 84.12 79 LYS B O 1
ATOM 3323 N N . VAL B 1 80 ? 4.484 8.602 16.734 1 89.75 80 VAL B N 1
ATOM 3324 C CA . VAL B 1 80 ? 4.684 10.016 17.016 1 89.75 80 VAL B CA 1
ATOM 3325 C C . VAL B 1 80 ? 5.578 10.172 18.25 1 89.75 80 VAL B C 1
ATOM 3327 O O . VAL B 1 80 ? 6.449 11.047 18.281 1 89.75 80 VAL B O 1
ATOM 3330 N N . SER B 1 81 ? 5.34 9.297 19.219 1 89.44 81 SER B N 1
ATOM 3331 C CA . SER B 1 81 ? 6.133 9.406 20.438 1 89.44 81 SER B CA 1
ATOM 3332 C C . SER B 1 81 ? 7.621 9.281 20.156 1 89.44 81 SER B C 1
ATOM 3334 O O . SER B 1 81 ? 8.438 9.977 20.75 1 89.44 81 SER B O 1
ATOM 3336 N N . SER B 1 82 ? 7.945 8.414 19.25 1 87.62 82 SER B N 1
ATOM 3337 C CA . SER B 1 82 ? 9.344 8.195 18.922 1 87.62 82 SER B CA 1
ATOM 3338 C C . SER B 1 82 ? 9.93 9.398 18.172 1 87.62 82 SER B C 1
ATOM 3340 O O . SER B 1 82 ? 11.125 9.68 18.297 1 87.62 82 SER B O 1
ATOM 3342 N N . PHE B 1 83 ? 9.133 10.117 17.469 1 90.94 83 PHE B N 1
ATOM 3343 C CA . PHE B 1 83 ? 9.586 11.281 16.719 1 90.94 83 PHE B CA 1
ATOM 3344 C C . PHE B 1 83 ? 9.961 12.422 17.656 1 90.94 83 PHE B C 1
ATOM 3346 O O . PHE B 1 83 ? 10.914 13.156 17.406 1 90.94 83 PHE B O 1
ATOM 3353 N N . PHE B 1 84 ? 9.266 12.508 18.766 1 91.69 84 PHE B N 1
ATOM 3354 C CA . PHE B 1 84 ? 9.398 13.688 19.609 1 91.69 84 PHE B CA 1
ATOM 3355 C C . PHE B 1 84 ? 10.062 13.336 20.938 1 91.69 84 PHE B C 1
ATOM 3357 O O . PHE B 1 84 ? 10.297 14.211 21.781 1 91.69 84 PHE B O 1
ATOM 3364 N N . GLY B 1 85 ? 10.414 12.07 21.078 1 85.12 85 GLY B N 1
ATOM 3365 C CA . GLY B 1 85 ? 11.047 11.633 22.312 1 85.12 85 GLY B CA 1
ATOM 3366 C C . GLY B 1 85 ? 10.141 11.773 23.531 1 85.12 85 GLY B C 1
ATOM 3367 O O . GLY B 1 85 ? 10.609 12.086 24.625 1 85.12 85 GLY B O 1
ATOM 3368 N N . SER B 1 86 ? 8.906 11.68 23.281 1 81.5 86 SER B N 1
ATOM 3369 C CA . SER B 1 86 ? 7.926 11.852 24.344 1 81.5 86 SER B CA 1
ATOM 3370 C C . SER B 1 86 ? 7.434 10.508 24.875 1 81.5 86 SER B C 1
ATOM 3372 O O . SER B 1 86 ? 7.828 9.461 24.359 1 81.5 86 SER B O 1
ATOM 3374 N N . SER B 1 87 ? 6.648 10.625 25.938 1 80.62 87 SER B N 1
ATOM 3375 C CA . SER B 1 87 ? 5.953 9.43 26.406 1 80.62 87 SER B CA 1
ATOM 3376 C C . SER B 1 87 ? 4.98 8.906 25.359 1 80.62 87 SER B C 1
ATOM 3378 O O . SER B 1 87 ? 4.641 9.617 24.406 1 80.62 87 SER B O 1
ATOM 3380 N N . SER B 1 88 ? 4.535 7.777 25.578 1 84.38 88 SER B N 1
ATOM 3381 C CA . SER B 1 88 ? 3.652 7.109 24.625 1 84.38 88 SER B CA 1
ATOM 3382 C C . SER B 1 88 ? 2.404 7.941 24.344 1 84.38 88 SER B C 1
ATOM 3384 O O . SER B 1 88 ? 1.838 8.547 25.266 1 84.38 88 SER B O 1
ATOM 3386 N N . VAL B 1 89 ? 2.131 8.102 23.156 1 83.75 89 VAL B N 1
ATOM 3387 C CA . VAL B 1 89 ? 0.92 8.789 22.719 1 83.75 89 VAL B CA 1
ATOM 3388 C C . VAL B 1 89 ? -0.229 7.793 22.594 1 83.75 89 VAL B C 1
ATOM 3390 O O . VAL B 1 89 ? -0.176 6.867 21.781 1 83.75 89 VAL B O 1
ATOM 3393 N N . GLY B 1 90 ? -1.197 7.859 23.438 1 85.75 90 GLY B N 1
ATOM 3394 C CA . GLY B 1 90 ? -2.377 7.008 23.453 1 85.75 90 GLY B CA 1
ATOM 3395 C C . GLY B 1 90 ? -3.67 7.773 23.25 1 85.75 90 GLY B C 1
ATOM 3396 O O . GLY B 1 90 ? -3.723 8.719 22.469 1 85.75 90 GLY B O 1
ATOM 3397 N N . SER B 1 91 ? -4.688 7.395 24 1 85.19 91 SER B N 1
ATOM 3398 C CA . SER B 1 91 ? -6.027 7.945 23.812 1 85.19 91 SER B CA 1
ATOM 3399 C C . SER B 1 91 ? -6.16 9.297 24.516 1 85.19 91 SER B C 1
ATOM 3401 O O . SER B 1 91 ? -7.109 10.039 24.25 1 85.19 91 SER B O 1
ATOM 3403 N N . ASP B 1 92 ? -5.199 9.586 25.328 1 88.81 92 ASP B N 1
ATOM 3404 C CA . ASP B 1 92 ? -5.203 10.891 25.984 1 88.81 92 ASP B CA 1
ATOM 3405 C C . ASP B 1 92 ? -4.344 11.891 25.203 1 88.81 92 ASP B C 1
ATOM 3407 O O . ASP B 1 92 ? -3.287 11.531 24.688 1 88.81 92 ASP B O 1
ATOM 3411 N N . ILE B 1 93 ? -4.801 13.094 25.234 1 93.5 93 ILE B N 1
ATOM 3412 C CA . ILE B 1 93 ? -4.043 14.148 24.578 1 93.5 93 ILE B CA 1
ATOM 3413 C C . ILE B 1 93 ? -2.816 14.5 25.422 1 93.5 93 ILE B C 1
ATOM 3415 O O . ILE B 1 93 ? -2.928 14.758 26.625 1 93.5 93 ILE B O 1
ATOM 3419 N N . VAL B 1 94 ? -1.683 14.508 24.797 1 94.69 94 VAL B N 1
ATOM 3420 C CA . VAL B 1 94 ? -0.441 14.844 25.484 1 94.69 94 VAL B CA 1
ATOM 3421 C C . VAL B 1 94 ? 0.317 15.906 24.688 1 94.69 94 VAL B C 1
ATOM 3423 O O . VAL B 1 94 ? 0.331 15.883 23.453 1 94.69 94 VAL B O 1
ATOM 3426 N N . GLU B 1 95 ? 0.948 16.828 25.453 1 96.06 95 GLU B N 1
ATOM 3427 C CA . GLU B 1 95 ? 1.808 17.797 24.781 1 96.06 95 GLU B CA 1
ATOM 3428 C C . GLU B 1 95 ? 3.168 17.203 24.453 1 96.06 95 GLU B C 1
ATOM 3430 O O . GLU B 1 95 ? 3.871 16.703 25.328 1 96.06 95 GLU B O 1
ATOM 3435 N N . VAL B 1 96 ? 3.58 17.25 23.219 1 95.62 96 VAL B N 1
ATOM 3436 C CA . VAL B 1 96 ? 4.82 16.594 22.812 1 95.62 96 VAL B CA 1
ATOM 3437 C C . VAL B 1 96 ? 5.879 17.656 22.5 1 95.62 96 VAL B C 1
ATOM 3439 O O . VAL B 1 96 ? 7.078 17.375 22.562 1 95.62 96 VAL B O 1
ATOM 3442 N N . GLU B 1 97 ? 5.551 18.828 22.125 1 96.06 97 GLU B N 1
ATOM 3443 C CA . GLU B 1 97 ? 6.355 20.031 21.938 1 96.06 97 GLU B CA 1
ATOM 3444 C C . GLU B 1 97 ? 5.562 21.297 22.281 1 96.06 97 GLU B C 1
ATOM 3446 O O . GLU B 1 97 ? 4.344 21.234 22.469 1 96.06 97 GLU B O 1
ATOM 3451 N N . ASP B 1 98 ? 6.258 22.344 22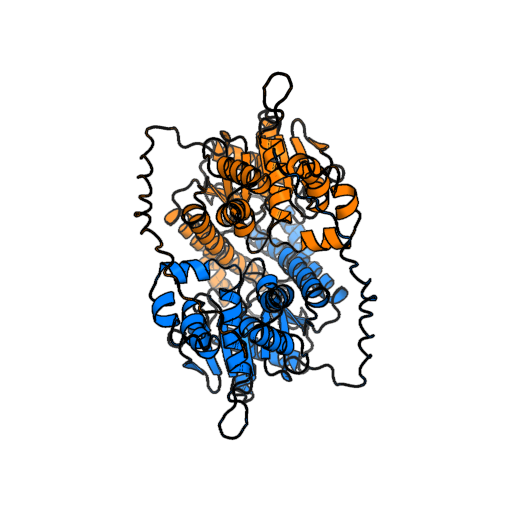.406 1 96.38 98 ASP B N 1
ATOM 3452 C CA . ASP B 1 98 ? 5.559 23.594 22.672 1 96.38 98 ASP B CA 1
ATOM 3453 C C . ASP B 1 98 ? 4.473 23.844 21.641 1 96.38 98 ASP B C 1
ATOM 3455 O O . ASP B 1 98 ? 4.75 23.859 20.438 1 96.38 98 ASP B O 1
ATOM 3459 N N . ASN B 1 99 ? 3.213 23.922 22.078 1 97.5 99 ASN B N 1
ATOM 3460 C CA . ASN B 1 99 ? 2.037 24.219 21.266 1 97.5 99 ASN B CA 1
ATOM 3461 C C . ASN B 1 99 ? 1.641 23.031 20.406 1 97.5 99 ASN B C 1
ATOM 3463 O O . ASN B 1 99 ? 0.778 23.156 19.531 1 97.5 99 ASN B O 1
ATOM 3467 N N . LEU B 1 100 ? 2.336 21.922 20.531 1 97.94 100 LEU B N 1
ATOM 3468 C CA . LEU B 1 100 ? 2.014 20.719 19.766 1 97.94 100 LEU B CA 1
ATOM 3469 C C . LEU B 1 100 ? 1.532 19.609 20.672 1 97.94 100 LEU B C 1
ATOM 3471 O O . LEU B 1 100 ? 2.262 19.172 21.578 1 97.94 100 LEU B O 1
ATOM 3475 N N . PHE B 1 101 ? 0.346 19.219 20.422 1 97.56 101 PHE B N 1
ATOM 3476 C CA . PHE B 1 101 ? -0.281 18.141 21.172 1 97.56 101 PHE B CA 1
ATOM 3477 C C . PHE B 1 101 ? -0.569 16.953 20.25 1 97.56 101 PHE B C 1
ATOM 3479 O O . PHE B 1 101 ? -0.728 17.109 19.047 1 97.56 101 PHE B O 1
ATOM 3486 N N . ALA B 1 102 ? -0.574 15.758 20.844 1 96.38 102 ALA B N 1
ATOM 3487 C CA . ALA B 1 102 ? -0.806 14.555 20.062 1 96.38 102 ALA B CA 1
ATOM 3488 C C . ALA B 1 102 ? -1.779 13.609 20.766 1 96.38 102 ALA B C 1
ATOM 3490 O O . ALA B 1 102 ? -1.865 13.602 21.984 1 96.38 102 ALA B O 1
ATOM 3491 N N . VAL B 1 103 ? -2.496 12.898 19.938 1 94.12 103 VAL B N 1
ATOM 3492 C CA . VAL B 1 103 ? -3.41 11.883 20.438 1 94.12 103 VAL B CA 1
ATOM 3493 C C . VAL B 1 103 ? -3.527 1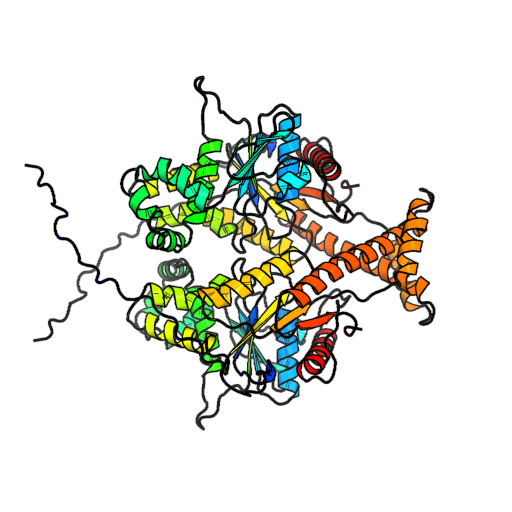0.742 19.438 1 94.12 103 VAL B C 1
ATOM 3495 O O . VAL B 1 103 ? -3.439 10.961 18.234 1 94.12 103 VAL B O 1
ATOM 3498 N N . ASN B 1 104 ? -3.6 9.578 19.906 1 91.81 104 ASN B N 1
ATOM 3499 C CA . ASN B 1 104 ? -3.885 8.406 19.078 1 91.81 104 ASN B CA 1
ATOM 3500 C C . ASN B 1 104 ? -5.32 7.93 19.266 1 91.81 104 ASN B C 1
ATOM 3502 O O . ASN B 1 104 ? -5.715 7.539 20.359 1 91.81 104 ASN B O 1
ATOM 3506 N N . VAL B 1 105 ? -6.035 7.938 18.188 1 87.75 105 VAL B N 1
ATOM 3507 C CA . VAL B 1 105 ? -7.449 7.594 18.266 1 87.75 105 VAL B CA 1
ATOM 3508 C C . VAL B 1 105 ? -7.656 6.164 17.766 1 87.75 105 VAL B C 1
ATOM 3510 O O . VAL B 1 105 ? -7.328 5.844 16.625 1 87.75 105 VAL B O 1
ATOM 3513 N N . THR B 1 106 ? -8.141 5.34 18.625 1 81.94 106 THR B N 1
ATOM 3514 C CA . THR B 1 106 ? -8.523 3.979 18.266 1 81.94 106 THR B CA 1
ATOM 3515 C C . THR B 1 106 ? -10.039 3.834 18.234 1 81.94 106 THR B C 1
ATOM 3517 O O . THR B 1 106 ? -10.766 4.613 18.859 1 81.94 106 THR B O 1
ATOM 3520 N N . PRO B 1 107 ? -10.477 2.873 17.422 1 74.38 107 PRO B N 1
ATOM 3521 C CA . PRO B 1 107 ? -11.93 2.684 17.375 1 74.38 107 PRO B CA 1
ATOM 3522 C C . PRO B 1 107 ? -12.547 2.492 18.75 1 74.38 107 PRO B C 1
ATOM 3524 O O . PRO B 1 107 ? -13.617 3.035 19.031 1 74.38 107 PRO B O 1
ATOM 3527 N N . ASP B 1 108 ? -11.891 1.761 19.578 1 70.69 108 ASP B N 1
ATOM 3528 C CA . ASP B 1 108 ? -12.414 1.495 20.906 1 70.69 108 ASP B CA 1
ATOM 3529 C C . ASP B 1 108 ? -12.508 2.779 21.734 1 70.69 108 ASP B C 1
ATOM 3531 O O . ASP B 1 108 ? -13.523 3.037 22.375 1 70.69 108 ASP B O 1
ATOM 3535 N N . ALA B 1 109 ? -11.5 3.533 21.625 1 73.06 109 ALA B N 1
ATOM 3536 C CA . ALA B 1 109 ? -11.484 4.793 22.359 1 73.06 109 ALA B CA 1
ATOM 3537 C C . ALA B 1 109 ? -12.508 5.773 21.797 1 73.06 109 ALA B C 1
ATOM 3539 O O . ALA B 1 109 ? -13.156 6.512 22.547 1 73.06 109 ALA B O 1
ATOM 3540 N N . ALA B 1 110 ? -12.602 5.73 20.5 1 72.56 110 ALA B N 1
ATOM 3541 C CA . ALA B 1 110 ? -13.547 6.625 19.844 1 72.56 110 ALA B CA 1
ATOM 3542 C C . ALA B 1 110 ? -14.984 6.266 20.203 1 72.56 110 ALA B C 1
ATOM 3544 O O . ALA B 1 110 ? -15.828 7.148 20.375 1 72.56 110 ALA B O 1
ATOM 3545 N N . LEU B 1 111 ? -15.227 5 20.203 1 68.75 111 LEU B N 1
ATOM 3546 C CA . LEU B 1 111 ? -16.547 4.527 20.578 1 68.75 111 LEU B CA 1
ATOM 3547 C C . LEU B 1 111 ? -16.906 4.969 22 1 68.75 111 LEU B C 1
ATOM 3549 O O . LEU B 1 111 ? -18.031 5.418 22.25 1 68.75 111 LEU B O 1
ATOM 3553 N N . GLU B 1 112 ? -16.031 4.797 22.844 1 67.06 112 GLU B N 1
ATOM 3554 C CA . GLU B 1 112 ? -16.25 5.156 24.234 1 67.06 112 GLU B CA 1
ATOM 3555 C C . GLU B 1 112 ? -16.5 6.656 24.391 1 67.06 112 GLU B C 1
ATOM 3557 O O . GLU B 1 112 ? -17.406 7.074 25.109 1 67.06 112 GLU B O 1
ATOM 3562 N N . GLU B 1 113 ? -15.742 7.391 23.75 1 66.19 113 GLU B N 1
ATOM 3563 C CA . GLU B 1 113 ? -15.797 8.836 23.922 1 66.19 113 GLU B CA 1
ATOM 3564 C C . GLU B 1 113 ? -16.875 9.469 23.047 1 66.19 113 GLU B C 1
ATOM 3566 O O . GLU B 1 113 ? -17.656 10.297 23.516 1 66.19 113 GLU B O 1
ATOM 3571 N N . TYR B 1 114 ? -16.766 9.117 21.766 1 59.44 114 TYR B N 1
ATOM 3572 C CA . TYR B 1 114 ? -17.656 9.734 20.797 1 59.44 114 TYR B CA 1
ATOM 3573 C C . TYR B 1 114 ? -19.016 9.031 20.781 1 59.44 114 TYR B C 1
ATOM 3575 O O . TYR B 1 114 ? -20.047 9.664 20.531 1 59.44 114 TYR B O 1
ATOM 3583 N N . GLY B 1 115 ? -18.922 7.727 20.844 1 56.31 115 GLY B N 1
ATOM 3584 C CA . GLY B 1 115 ? -20.188 7.012 20.984 1 56.31 115 GLY B CA 1
ATOM 3585 C C . GLY B 1 115 ? -21.078 7.562 22.078 1 56.31 115 GLY B C 1
ATOM 3586 O O . GLY B 1 115 ? -22.281 7.703 21.891 1 56.31 115 GLY B O 1
ATOM 3587 N N . LEU B 1 116 ? -20.406 7.965 23.172 1 50.81 116 LEU B N 1
ATOM 3588 C CA . LEU B 1 116 ? -21.125 8.562 24.297 1 50.81 116 LEU B CA 1
ATOM 3589 C C . LEU B 1 116 ? -21.656 9.938 23.922 1 50.81 116 LEU B C 1
ATOM 3591 O O . LEU B 1 116 ? -22.734 10.328 24.391 1 50.81 116 LEU B O 1
ATOM 3595 N N . MET B 1 117 ? -20.891 10.531 23.172 1 48.81 117 MET B N 1
ATOM 3596 C CA . MET B 1 117 ? -21.234 11.906 22.859 1 48.81 117 MET B CA 1
ATOM 3597 C C . MET B 1 117 ? -22.359 11.961 21.812 1 48.81 117 MET B C 1
ATOM 3599 O O . MET B 1 117 ? -23.297 12.75 21.953 1 48.81 117 MET B O 1
ATOM 3603 N N . ILE B 1 118 ? -22.141 11.219 20.766 1 48.34 118 ILE B N 1
ATOM 3604 C CA . ILE B 1 118 ? -23.016 11.375 19.609 1 48.34 118 ILE B CA 1
ATOM 3605 C C . ILE B 1 118 ? -24.25 10.492 19.766 1 48.34 118 ILE B C 1
ATOM 3607 O O . ILE B 1 118 ? -25.359 10.891 19.406 1 48.34 118 ILE B O 1
ATOM 3611 N N . LEU B 1 119 ? -23.984 9.242 20.047 1 47.75 119 LEU B N 1
ATOM 3612 C CA . LEU B 1 119 ? -25.156 8.367 20.031 1 47.75 119 LEU B CA 1
ATOM 3613 C C . LEU B 1 119 ? -26.031 8.617 21.266 1 47.75 119 LEU B C 1
ATOM 3615 O O . LEU B 1 119 ? -27.125 8.055 21.375 1 47.75 119 LEU B O 1
ATOM 3619 N N . LYS B 1 120 ? -25.906 9.82 21.859 1 45.19 120 LYS B N 1
ATOM 3620 C CA . LYS B 1 120 ? -26.734 10.016 23.031 1 45.19 120 LYS B CA 1
ATOM 3621 C C . LYS B 1 120 ? -27.141 8.68 23.656 1 45.19 120 LYS B C 1
ATOM 3623 O O . LYS B 1 120 ? -28.188 8.578 24.281 1 45.19 120 LYS B O 1
ATOM 3628 N N . VAL B 1 121 ? -26.656 7.559 23.203 1 39.94 121 VAL B N 1
ATOM 3629 C CA . VAL B 1 121 ? -27.031 6.25 23.719 1 39.94 121 VAL B CA 1
ATOM 3630 C C . VAL B 1 121 ? -26.375 6.016 25.078 1 39.94 121 VAL B C 1
ATOM 3632 O O . VAL B 1 121 ? -25.359 5.32 25.172 1 39.94 121 VAL B O 1
ATOM 3635 N N . LYS B 1 122 ? -26.328 6.871 25.922 1 39.44 122 LYS B N 1
ATOM 3636 C CA . LYS B 1 122 ? -25.875 6.711 27.297 1 39.44 122 LYS B CA 1
ATOM 3637 C C . LYS B 1 122 ? -26.391 5.406 27.906 1 39.44 122 LYS B C 1
ATOM 3639 O O . LYS B 1 122 ? -25.672 4.719 28.625 1 39.44 122 LYS B O 1
ATOM 3644 N N . LEU B 1 123 ? -27.609 5.246 27.828 1 37.91 123 LEU B N 1
ATOM 3645 C CA . LEU B 1 123 ? -28.266 4.184 28.594 1 37.91 123 LEU B CA 1
ATOM 3646 C C . LEU B 1 123 ? -27.875 2.812 28.047 1 37.91 123 LEU B C 1
ATOM 3648 O O . LEU B 1 123 ? -27.75 1.853 28.812 1 37.91 123 LEU B O 1
ATOM 3652 N N . ILE B 1 124 ? -27.922 2.553 26.766 1 38 124 ILE B N 1
ATOM 3653 C CA . ILE B 1 124 ? -27.766 1.221 26.188 1 38 124 ILE B CA 1
ATOM 3654 C C . ILE B 1 124 ? -26.297 0.915 25.969 1 38 124 ILE B C 1
ATOM 3656 O O . ILE B 1 124 ? -25.938 -0.183 25.531 1 38 124 ILE B O 1
ATOM 3660 N N . TYR B 1 125 ? -25.484 1.805 26.047 1 42.81 125 TYR B N 1
ATOM 3661 C CA . TYR B 1 125 ? -24.062 1.72 25.734 1 42.81 125 TYR B CA 1
ATOM 3662 C C . TYR B 1 125 ? -23.359 0.766 26.688 1 42.81 125 TYR B C 1
ATOM 3664 O O . TYR B 1 125 ? -22.578 -0.088 26.25 1 42.81 125 TYR B O 1
ATOM 3672 N N . LYS B 1 126 ? -23.594 1.161 27.953 1 43.66 126 LYS B N 1
ATOM 3673 C CA . LYS B 1 126 ? -22.953 0.259 28.922 1 43.66 126 LYS B CA 1
ATOM 3674 C C . LYS B 1 126 ? -23.344 -1.191 28.641 1 43.66 126 LYS B C 1
ATOM 3676 O O . LYS B 1 126 ? -22.516 -2.092 28.734 1 43.66 126 LYS B O 1
ATOM 3681 N N . ALA B 1 127 ? -24.5 -1.341 28.422 1 41.06 127 ALA B N 1
ATOM 3682 C CA . ALA B 1 127 ? -25 -2.697 28.234 1 41.06 127 ALA B CA 1
ATOM 3683 C C . ALA B 1 127 ? -24.531 -3.271 26.891 1 41.06 127 ALA B C 1
ATOM 3685 O O . ALA B 1 127 ? -24.203 -4.457 26.797 1 41.06 127 ALA B O 1
ATOM 3686 N N . VAL B 1 128 ? -24.5 -2.529 25.922 1 44.53 128 VAL B N 1
ATOM 3687 C CA . VAL B 1 128 ? -24.141 -2.988 24.578 1 44.53 128 VAL B CA 1
ATOM 3688 C C . VAL B 1 128 ? -22.625 -3.145 24.469 1 44.53 128 VAL B C 1
ATOM 3690 O O . VAL B 1 128 ? -22.141 -4.133 23.922 1 44.53 128 VAL B O 1
ATOM 3693 N N . PHE B 1 129 ? -21.969 -2.184 24.984 1 47.22 129 PHE B N 1
ATOM 3694 C CA . PHE B 1 129 ? -20.531 -2.191 24.797 1 47.22 129 PHE B CA 1
ATOM 3695 C C . PHE B 1 129 ? -19.844 -3.078 25.828 1 47.22 129 PHE B C 1
ATOM 3697 O O . PHE B 1 129 ? -18.719 -3.529 25.609 1 47.22 129 PHE B O 1
ATOM 3704 N N . GLU B 1 130 ? -20.578 -3.098 26.953 1 47 130 GLU B N 1
ATOM 3705 C CA . GLU B 1 130 ? -20.031 -4.059 27.922 1 47 130 GLU B CA 1
ATOM 3706 C C . GLU B 1 130 ? -20.219 -5.492 27.422 1 47 130 GLU B C 1
ATOM 3708 O O . GLU B 1 130 ? -19.531 -6.406 27.891 1 47 130 GLU B O 1
ATOM 3713 N N . ASN B 1 131 ? -21.078 -5.516 26.484 1 43.38 131 ASN B N 1
ATOM 3714 C CA . ASN B 1 131 ? -21.266 -6.844 25.922 1 43.38 131 ASN B CA 1
ATOM 3715 C C . ASN B 1 131 ? -20.375 -7.07 24.703 1 43.38 131 ASN B C 1
ATOM 3717 O O . ASN B 1 131 ? -20.547 -6.422 23.672 1 43.38 131 ASN B O 1
ATOM 3721 N N . ARG B 1 132 ? -19.453 -7.699 24.828 1 50.28 132 ARG B N 1
ATOM 3722 C CA . ARG B 1 132 ? -18.406 -8.039 23.875 1 50.28 132 ARG B CA 1
ATOM 3723 C C . ARG B 1 132 ? -19 -8.461 22.531 1 50.28 132 ARG B C 1
ATOM 3725 O O . ARG B 1 132 ? -18.406 -8.203 21.484 1 50.28 132 ARG B O 1
ATOM 3732 N N . ILE B 1 133 ? -20.156 -9.039 22.734 1 42.59 133 ILE B N 1
ATOM 3733 C CA . ILE B 1 133 ? -20.797 -9.539 21.531 1 42.59 133 ILE B CA 1
ATOM 3734 C C . ILE B 1 133 ? -21.297 -8.375 20.688 1 42.59 133 ILE B C 1
ATOM 3736 O O . ILE B 1 133 ? -21.094 -8.336 19.469 1 42.59 133 ILE B O 1
ATOM 3740 N N . ILE B 1 134 ? -21.906 -7.441 21.391 1 47.5 134 ILE B N 1
ATOM 3741 C CA . ILE B 1 134 ? -22.438 -6.309 20.641 1 47.5 134 ILE B CA 1
ATOM 3742 C C . ILE B 1 134 ? -21.297 -5.469 20.078 1 47.5 134 ILE B C 1
ATOM 3744 O O . ILE B 1 134 ? -21.359 -5.031 18.938 1 47.5 134 ILE B O 1
ATOM 3748 N N . SER B 1 135 ? -20.391 -5.293 20.953 1 48.72 135 SER B N 1
ATOM 3749 C CA . SER B 1 135 ? -19.25 -4.508 20.5 1 48.72 135 SER B CA 1
ATOM 3750 C C . SER B 1 135 ? -18.578 -5.145 19.297 1 48.72 135 SER B C 1
ATOM 3752 O O . SER B 1 135 ? -18.203 -4.453 18.344 1 48.72 135 SER B O 1
ATOM 3754 N N . SER B 1 136 ? -18.484 -6.367 19.422 1 48.31 136 SER B N 1
ATOM 3755 C CA . SER B 1 136 ? -17.891 -7.094 18.312 1 48.31 136 SER B CA 1
ATOM 3756 C C . SER B 1 136 ? -18.766 -6.98 17.062 1 48.31 136 SER B C 1
ATOM 3758 O O . SER B 1 136 ? -18.234 -6.852 15.945 1 48.31 136 SER B O 1
ATOM 3760 N N . PHE B 1 137 ? -20 -6.988 17.359 1 45.5 137 PHE B N 1
ATOM 3761 C CA . PHE B 1 137 ? -20.938 -6.871 16.234 1 45.5 137 PHE B CA 1
ATOM 3762 C C . PHE B 1 137 ? -20.797 -5.516 15.562 1 45.5 137 PHE B C 1
ATOM 3764 O O . PHE B 1 137 ? -20.734 -5.434 14.328 1 45.5 137 PHE B O 1
ATOM 3771 N N . LEU B 1 138 ? -20.828 -4.57 16.422 1 50.94 138 LEU B N 1
ATOM 37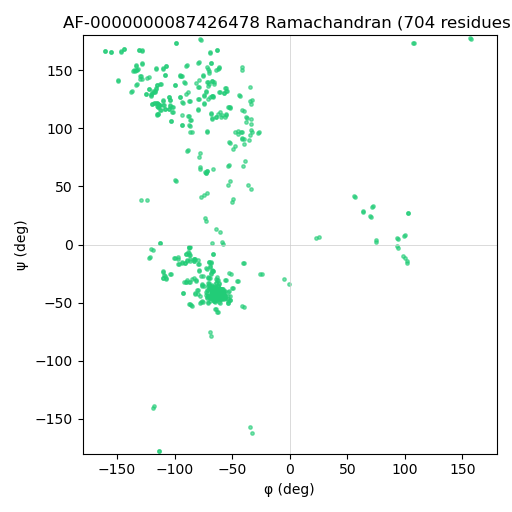72 C CA . LEU B 1 138 ? -20.766 -3.227 15.852 1 50.94 138 LEU B CA 1
ATOM 3773 C C . LEU B 1 138 ? -19.453 -3.018 15.086 1 50.94 138 LEU B C 1
ATOM 3775 O O . LEU B 1 138 ? -19.453 -2.393 14.023 1 50.94 138 LEU B O 1
ATOM 3779 N N . ARG B 1 139 ? -18.516 -3.65 15.625 1 52.94 139 ARG B N 1
ATOM 3780 C CA . ARG B 1 139 ? -17.203 -3.516 15.008 1 52.94 139 ARG B CA 1
ATOM 3781 C C . ARG B 1 139 ? -17.156 -4.211 13.656 1 52.94 139 ARG B C 1
ATOM 3783 O O . ARG B 1 139 ? -16.312 -3.896 12.812 1 52.94 139 ARG B O 1
ATOM 3790 N N . SER B 1 140 ? -18.172 -5.047 13.648 1 49.66 140 SER B N 1
ATOM 3791 C CA . SER B 1 140 ? -18.203 -5.805 12.406 1 49.66 140 SER B CA 1
ATOM 3792 C C . SER B 1 140 ? -18.891 -5.02 11.297 1 49.66 140 SER B C 1
ATOM 3794 O O . SER B 1 140 ? -18.812 -5.395 10.125 1 49.66 140 SER B O 1
ATOM 3796 N N . ILE B 1 141 ? -19.531 -3.93 11.883 1 51.97 141 ILE B N 1
ATOM 3797 C CA . ILE B 1 141 ? -20.188 -3.086 10.891 1 51.97 141 ILE B CA 1
ATOM 3798 C C . ILE B 1 141 ? -19.141 -2.391 10.031 1 51.97 141 ILE B C 1
ATOM 3800 O O . ILE B 1 141 ? -18.344 -1.6 10.531 1 51.97 141 ILE B O 1
ATOM 3804 N N . PRO B 1 142 ? -19.078 -2.746 8.773 1 52.03 142 PRO B N 1
ATOM 3805 C CA . PRO B 1 142 ? -18.078 -2.115 7.906 1 52.03 142 PRO B CA 1
ATOM 3806 C C . PRO B 1 142 ? -18.125 -0.589 7.965 1 52.03 142 PRO B C 1
ATOM 3808 O O . PRO B 1 142 ? -19.203 0.005 7.832 1 52.03 142 PRO B O 1
ATOM 3811 N N . GLY B 1 143 ? -17.188 0.039 8.352 1 62.84 143 GLY B N 1
ATOM 3812 C CA . GLY B 1 143 ? -17.047 1.485 8.273 1 62.84 143 GLY B CA 1
ATOM 3813 C C . GLY B 1 143 ? -17.328 2.18 9.594 1 62.84 143 GLY B C 1
ATOM 3814 O O . GLY B 1 143 ? -17.031 3.367 9.75 1 62.84 143 GLY B O 1
ATOM 3815 N N . LEU B 1 144 ? -17.938 1.451 10.539 1 65.94 144 LEU B N 1
ATOM 3816 C CA . LEU B 1 144 ? -18.297 2.105 11.789 1 65.94 144 LEU B CA 1
ATOM 3817 C C . LEU B 1 144 ? -17.062 2.637 12.5 1 65.94 144 LEU B C 1
ATOM 3819 O O . LEU B 1 144 ? -17.062 3.758 13.016 1 65.94 144 LEU B O 1
ATOM 3823 N N . ASN B 1 145 ? -16.047 1.855 12.562 1 71.62 145 ASN B N 1
ATOM 3824 C CA . ASN B 1 145 ? -14.812 2.293 13.195 1 71.62 145 ASN B CA 1
ATOM 3825 C C . ASN B 1 145 ? -14.273 3.564 12.555 1 71.62 145 ASN B C 1
ATOM 3827 O O . ASN B 1 145 ? -13.836 4.48 13.25 1 71.62 145 ASN B O 1
ATOM 3831 N N . ASP B 1 146 ? -14.375 3.592 11.312 1 76.81 146 ASP B N 1
ATOM 3832 C CA . ASP B 1 146 ? -13.898 4.75 10.57 1 76.81 146 ASP B CA 1
ATOM 3833 C C . ASP B 1 146 ? -14.742 5.988 10.875 1 76.81 146 ASP B C 1
ATOM 3835 O O . ASP B 1 146 ? -14.203 7.086 11.031 1 76.81 146 ASP B O 1
ATOM 3839 N N . LEU B 1 147 ? -16.016 5.777 10.984 1 77.38 147 LEU B N 1
ATOM 3840 C CA . LEU B 1 147 ? -16.906 6.891 11.289 1 77.38 147 LEU B CA 1
ATOM 3841 C C . LEU B 1 147 ? -16.625 7.449 12.68 1 77.38 147 LEU B C 1
ATOM 3843 O O . LEU B 1 147 ? -16.609 8.664 12.875 1 77.38 147 LEU B O 1
ATOM 3847 N N . LEU B 1 148 ? -16.391 6.543 13.578 1 79.69 148 LEU B N 1
ATOM 3848 C CA . LEU B 1 148 ? -16.125 6.961 14.945 1 79.69 148 LEU B CA 1
ATOM 3849 C C . LEU B 1 148 ? -14.82 7.758 15.023 1 79.69 148 LEU B C 1
ATOM 3851 O O . LEU B 1 148 ? -14.75 8.781 15.711 1 79.69 148 LEU B O 1
ATOM 3855 N N . MET B 1 149 ? -13.852 7.336 14.328 1 86.56 149 MET B N 1
ATOM 3856 C CA . MET B 1 149 ? -12.562 8.023 14.336 1 86.56 149 MET B CA 1
ATOM 3857 C C . MET B 1 149 ? -12.68 9.391 13.656 1 86.56 149 MET B C 1
ATOM 3859 O O . MET B 1 149 ? -12.141 10.383 14.156 1 86.56 149 MET B O 1
ATOM 3863 N N . LEU B 1 150 ? -13.398 9.391 12.57 1 87.5 150 LEU B N 1
ATOM 3864 C CA . LEU B 1 150 ? -13.633 10.664 11.891 1 87.5 150 LEU B CA 1
ATOM 3865 C C . LEU B 1 150 ? -14.445 11.602 12.773 1 87.5 150 LEU B C 1
ATOM 3867 O O . LEU B 1 150 ? -14.227 12.82 12.766 1 87.5 150 LEU B O 1
ATOM 3871 N N . GLY B 1 151 ? -15.375 10.992 13.438 1 86.75 151 GLY B N 1
ATOM 3872 C CA . GLY B 1 151 ? -16.172 11.781 14.359 1 86.75 151 GLY B CA 1
ATOM 3873 C C . GLY B 1 151 ? -15.352 12.461 15.445 1 86.75 151 GLY B C 1
ATOM 3874 O O . GLY B 1 151 ? -15.586 13.625 15.773 1 86.75 151 GLY B O 1
ATOM 3875 N N . LYS B 1 152 ? -14.477 11.766 15.977 1 88.25 152 LYS B N 1
ATOM 3876 C CA . LYS B 1 152 ? -13.594 12.336 16.984 1 88.25 152 LYS B CA 1
ATOM 3877 C C . LYS B 1 152 ? -12.742 13.461 16.406 1 88.25 152 LYS B C 1
ATOM 3879 O O . LYS B 1 152 ? -12.547 14.492 17.062 1 88.25 152 LYS B O 1
ATOM 3884 N N . ALA B 1 153 ? -12.227 13.25 15.266 1 92.25 153 ALA B N 1
ATOM 3885 C CA . ALA B 1 153 ? -11.469 14.305 14.594 1 92.25 153 ALA B CA 1
ATOM 3886 C C . ALA B 1 153 ? -12.328 15.539 14.359 1 92.25 153 ALA B C 1
ATOM 3888 O O . ALA B 1 153 ? -11.875 16.672 14.57 1 92.25 153 ALA B O 1
ATOM 3889 N N . TYR B 1 154 ? -13.531 15.305 13.93 1 90.81 154 TYR B N 1
ATOM 3890 C CA . TYR B 1 154 ? -14.484 16.391 13.734 1 90.81 154 TYR B CA 1
ATOM 3891 C C . TYR B 1 154 ? -14.711 17.156 15.023 1 90.81 154 TYR B C 1
ATOM 3893 O O . TYR B 1 154 ? -14.727 18.391 15.023 1 90.81 154 TYR B O 1
ATOM 3901 N N . PHE B 1 155 ? -14.906 16.438 16.062 1 89.81 155 PHE B N 1
ATOM 3902 C CA . PHE B 1 155 ? -15.133 17.047 17.375 1 89.81 155 PHE B CA 1
ATOM 3903 C C . PHE B 1 155 ? -14.016 18.016 17.719 1 89.81 155 PHE B C 1
ATOM 3905 O O . PHE B 1 155 ? -14.266 19.172 18.062 1 89.81 155 PHE B O 1
ATOM 3912 N N . HIS B 1 156 ? -12.812 17.562 17.594 1 92.75 156 HIS B N 1
ATOM 3913 C CA . HIS B 1 156 ? -11.68 18.406 17.969 1 92.75 156 HIS B CA 1
ATOM 3914 C C . HIS B 1 156 ? -11.5 19.547 16.984 1 92.75 156 HIS B C 1
ATOM 3916 O O . HIS B 1 156 ? -11.039 20.625 17.375 1 92.75 156 HIS B O 1
ATOM 3922 N N . ALA B 1 157 ? -11.883 19.344 15.781 1 94.06 157 ALA B N 1
ATOM 3923 C CA . ALA 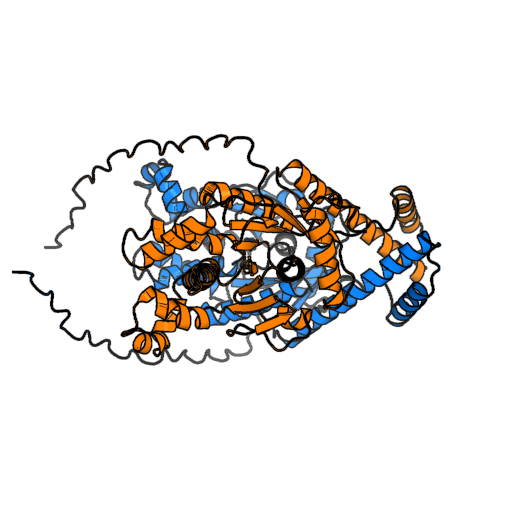B 1 157 ? -11.773 20.391 14.773 1 94.06 157 ALA B CA 1
ATOM 3924 C C . ALA B 1 157 ? -12.797 21.5 15.008 1 94.06 157 ALA B C 1
ATOM 3926 O O . ALA B 1 157 ? -12.625 22.625 14.555 1 94.06 157 ALA B O 1
ATOM 3927 N N . THR B 1 158 ? -13.906 21.156 15.773 1 93.19 158 THR B N 1
ATOM 3928 C CA . THR B 1 158 ? -15.008 22.109 15.883 1 93.19 158 THR B CA 1
ATOM 3929 C C . THR B 1 158 ? -15.219 22.531 17.344 1 93.19 158 THR B C 1
ATOM 3931 O O . THR B 1 158 ? -16.078 23.359 17.625 1 93.19 158 THR B O 1
ATOM 3934 N N . GLU B 1 159 ? -14.477 21.906 18.141 1 91.06 159 GLU B N 1
ATOM 3935 C CA . GLU B 1 159 ? -14.68 22.219 19.562 1 91.06 159 GLU B CA 1
ATOM 3936 C C . GLU B 1 159 ? -14.297 23.656 19.875 1 91.06 159 GLU B C 1
ATOM 3938 O O . GLU B 1 159 ? -13.305 24.172 19.344 1 91.06 159 GLU B O 1
ATOM 3943 N N . VAL B 1 160 ? -15.094 24.281 20.672 1 92.25 160 VAL B N 1
ATOM 3944 C CA . VAL B 1 160 ? -14.922 25.688 20.984 1 92.25 160 VAL B CA 1
ATOM 3945 C C . VAL B 1 160 ? -14.773 25.875 22.5 1 92.25 160 VAL B C 1
ATOM 3947 O O . VAL B 1 160 ? -15.391 25.141 23.281 1 92.25 160 VAL B O 1
ATOM 3950 N N . ALA B 1 161 ? -13.969 26.797 22.844 1 92.19 161 ALA B N 1
ATOM 3951 C CA . ALA B 1 161 ? -13.797 27.188 24.234 1 92.19 161 ALA B CA 1
ATOM 3952 C C . ALA B 1 161 ? -14.953 28.062 24.719 1 92.19 161 ALA B C 1
ATOM 3954 O O . ALA B 1 161 ? -15.891 28.328 23.953 1 92.19 161 ALA B O 1
ATOM 3955 N N . THR B 1 162 ? -14.914 28.391 25.984 1 91.81 162 THR B N 1
ATOM 3956 C CA . THR B 1 162 ? -15.977 29.156 26.609 1 91.81 162 THR B CA 1
ATOM 3957 C C . THR B 1 162 ? -16.094 30.531 25.984 1 91.81 162 THR B C 1
ATOM 3959 O O . THR B 1 162 ? -17.188 31.109 25.922 1 91.81 162 THR B O 1
ATOM 3962 N N . ASP B 1 163 ? -15.008 31.016 25.484 1 93.44 163 ASP B N 1
ATOM 3963 C CA . ASP B 1 163 ? -15.008 32.344 24.906 1 93.44 163 ASP B CA 1
ATOM 3964 C C . ASP B 1 163 ? -15.406 32.312 23.438 1 93.44 163 ASP B C 1
ATOM 3966 O O . ASP B 1 163 ? -15.391 33.344 22.766 1 93.44 163 ASP B O 1
ATOM 3970 N N . GLY B 1 164 ? -15.617 31.156 22.922 1 91.56 164 GLY B N 1
ATOM 3971 C CA . GLY B 1 164 ? -16.109 31.047 21.547 1 91.56 164 GLY B CA 1
ATOM 3972 C C . GLY B 1 164 ? -15.008 30.734 20.547 1 91.56 164 GLY B C 1
ATOM 3973 O O . GLY B 1 164 ? -15.281 30.453 19.391 1 91.56 164 GLY B O 1
ATOM 3974 N N . SER B 1 165 ? -13.797 30.844 21 1 93 165 SER B N 1
ATOM 3975 C CA . SER B 1 165 ? -12.68 30.516 20.109 1 93 165 SER B CA 1
ATOM 3976 C C . SER B 1 165 ? -12.484 29.016 20 1 93 165 SER B C 1
ATOM 3978 O O . SER B 1 165 ? -12.906 28.266 20.891 1 93 165 SER B O 1
ATOM 3980 N N . TYR B 1 166 ? -11.922 28.672 19 1 93.88 166 TYR B N 1
ATOM 3981 C CA . TYR B 1 166 ? -11.609 27.25 18.844 1 93.88 166 TYR B CA 1
ATOM 3982 C C . TYR B 1 166 ? -10.555 26.828 19.859 1 93.88 166 TYR B C 1
ATOM 3984 O O . TYR B 1 166 ? -9.594 27.562 20.109 1 93.88 166 TYR B O 1
ATOM 3992 N N . VAL B 1 167 ? -10.742 25.672 20.375 1 96 167 VAL B N 1
ATOM 3993 C CA . VAL B 1 167 ? -9.773 25.109 21.312 1 96 167 VAL B CA 1
ATOM 3994 C C . VAL B 1 167 ? -8.43 24.906 20.594 1 96 167 VAL B C 1
ATOM 3996 O O . VAL B 1 167 ? -7.375 25.156 21.188 1 96 167 VAL B O 1
ATOM 3999 N N . TRP B 1 168 ? -8.492 24.469 19.359 1 97.56 168 TRP B N 1
ATOM 4000 C CA . TRP B 1 168 ? -7.305 24.25 18.547 1 97.56 168 TRP B CA 1
ATOM 4001 C C . TRP B 1 168 ? -7.277 25.203 17.344 1 97.56 168 TRP B C 1
ATOM 4003 O O . TRP B 1 168 ? -8.305 25.422 16.703 1 97.56 168 TRP B O 1
ATOM 4013 N N . ASP B 1 169 ? -6.066 25.719 17.125 1 96.88 169 ASP B N 1
ATOM 4014 C CA . ASP B 1 169 ? -5.879 26.5 15.906 1 96.88 169 ASP B CA 1
ATOM 4015 C C . ASP B 1 169 ? -5.773 25.609 14.68 1 96.88 169 ASP B C 1
ATOM 4017 O O . ASP B 1 169 ? -6.195 25.984 13.586 1 96.88 169 ASP B O 1
ATOM 4021 N N . LYS B 1 170 ? -5.148 24.453 14.891 1 97.56 170 LYS B N 1
ATOM 4022 C CA . LYS B 1 170 ? -4.953 23.453 13.844 1 97.56 170 LYS B CA 1
ATOM 4023 C C . LYS B 1 170 ? -5.215 22.047 14.359 1 97.56 170 LYS B C 1
ATOM 4025 O O . LYS B 1 170 ? -4.797 21.703 15.469 1 97.56 170 LYS B O 1
ATOM 4030 N N . VAL B 1 171 ? -5.977 21.297 13.648 1 98 171 VAL B N 1
ATOM 4031 C CA . VAL B 1 171 ? -6.121 19.859 13.867 1 98 171 VAL B CA 1
ATOM 4032 C C . VAL B 1 171 ? -5.57 19.094 12.664 1 98 171 VAL B C 1
ATOM 4034 O O . VAL B 1 171 ? -6.121 19.172 11.562 1 98 171 VAL B O 1
ATOM 4037 N N . VAL B 1 172 ? -4.465 18.391 12.883 1 98 172 VAL B N 1
ATOM 4038 C CA . VAL B 1 172 ? -3.779 17.641 11.836 1 98 172 VAL B CA 1
ATOM 4039 C C . VAL B 1 172 ? -4.066 16.156 11.984 1 98 172 VAL B C 1
ATOM 4041 O O . VAL B 1 172 ? -3.793 15.562 13.039 1 98 172 VAL B O 1
ATOM 4044 N N . VAL B 1 173 ? -4.566 15.562 10.938 1 95.94 173 VAL B N 1
ATOM 4045 C CA . VAL B 1 173 ? -4.996 14.172 11.008 1 95.94 173 VAL B CA 1
ATOM 4046 C C . VAL B 1 173 ? -4.098 13.305 10.125 1 95.94 173 VAL B C 1
ATOM 4048 O O . VAL B 1 173 ? -3.992 13.539 8.922 1 95.94 173 VAL B O 1
ATOM 4051 N N . ASP B 1 174 ? -3.457 12.367 10.742 1 93.81 174 ASP B N 1
ATOM 4052 C CA . ASP B 1 174 ? -2.748 11.297 10.047 1 93.81 174 ASP B CA 1
ATOM 4053 C C . ASP B 1 174 ? -3.691 10.141 9.727 1 93.81 174 ASP B C 1
ATOM 4055 O O . ASP B 1 174 ? -3.912 9.258 10.555 1 93.81 174 ASP B O 1
ATOM 4059 N N . ALA B 1 175 ? -4.16 10.188 8.5 1 88.56 175 ALA B N 1
ATOM 4060 C CA . ALA B 1 175 ? -5.188 9.227 8.102 1 88.56 175 ALA B CA 1
ATOM 4061 C C . ALA B 1 175 ? -4.613 7.816 8 1 88.56 175 ALA B C 1
ATOM 4063 O O . ALA B 1 175 ? -3.422 7.645 7.73 1 88.56 175 ALA B O 1
ATOM 4064 N N . PRO B 1 176 ? -5.336 6.809 8.25 1 78 176 PRO B N 1
ATOM 4065 C CA . PRO B 1 176 ? -4.852 5.43 8.18 1 78 176 PRO B CA 1
ATOM 4066 C C . PRO B 1 176 ? -4.441 5.016 6.77 1 78 176 PRO B C 1
ATOM 4068 O O . PRO B 1 176 ? -4.883 5.629 5.789 1 78 176 PRO B O 1
ATOM 4071 N N . ALA B 1 177 ? -3.342 3.969 6.699 1 66.75 177 ALA B N 1
ATOM 4072 C CA . ALA B 1 177 ? -2.857 3.418 5.438 1 66.75 177 ALA B CA 1
ATOM 4073 C C . ALA B 1 177 ? -3.928 2.566 4.762 1 66.75 177 ALA B C 1
ATOM 4075 O O . ALA B 1 177 ? -3.818 2.246 3.576 1 66.75 177 ALA B O 1
ATOM 4076 N N . THR B 1 178 ? -5.07 2.461 5.32 1 53.41 178 THR B N 1
ATOM 4077 C CA . THR B 1 178 ? -5.969 1.376 4.938 1 53.41 178 THR B CA 1
ATOM 4078 C C . THR B 1 178 ? -6.238 1.401 3.436 1 53.41 178 THR B C 1
ATOM 4080 O O . THR B 1 178 ? -6.152 2.455 2.801 1 53.41 178 THR B O 1
ATOM 4083 N N . GLY B 1 179 ? -5.594 0.219 2.625 1 51.03 179 GLY B N 1
ATOM 4084 C CA . GLY B 1 179 ? -5.898 -0.043 1.227 1 51.03 179 GLY B CA 1
ATOM 4085 C C . GLY B 1 179 ? -6.91 0.927 0.643 1 51.03 179 GLY B C 1
ATOM 4086 O O . GLY B 1 179 ? -6.906 1.183 -0.563 1 51.03 179 GLY B O 1
ATOM 4087 N N . HIS B 1 180 ? -7.938 1.384 1.621 1 51.84 180 HIS B N 1
ATOM 4088 C CA . HIS B 1 180 ? -8.938 2.234 0.979 1 51.84 180 HIS B CA 1
ATOM 4089 C C . HIS B 1 180 ? -9.039 3.586 1.678 1 51.84 180 HIS B C 1
ATOM 4091 O O . HIS B 1 180 ? -10.141 4.098 1.893 1 51.84 180 HIS B O 1
ATOM 4097 N N . GLY B 1 181 ? -7.793 4.156 2.127 1 55.91 181 GLY B N 1
ATOM 4098 C CA . GLY B 1 181 ? -7.945 5.508 2.641 1 55.91 181 GLY B CA 1
ATOM 4099 C C . GLY B 1 181 ? -9.141 6.234 2.062 1 55.91 181 GLY B C 1
ATOM 4100 O O . GLY B 1 181 ? -9.844 6.957 2.777 1 55.91 181 GLY B O 1
ATOM 4101 N N . LEU B 1 182 ? -9.469 5.797 0.931 1 61.81 182 LEU B N 1
ATOM 4102 C CA . LEU B 1 182 ? -10.641 6.363 0.265 1 61.81 182 LEU B CA 1
ATOM 4103 C C . LEU B 1 182 ? -11.922 5.992 1.009 1 61.81 182 LEU B C 1
ATOM 4105 O O . LEU B 1 182 ? -12.797 6.84 1.201 1 61.81 182 LEU B O 1
ATOM 4109 N N . PHE B 1 183 ? -11.859 4.801 1.536 1 61.09 183 PHE B N 1
ATOM 4110 C CA . PHE B 1 183 ? -13.055 4.34 2.223 1 61.09 183 PHE B CA 1
ATOM 4111 C C . PHE B 1 183 ? -13.289 5.129 3.506 1 61.09 183 PHE B C 1
ATOM 4113 O O . PHE B 1 183 ? -14.414 5.535 3.801 1 61.09 183 PHE B O 1
ATOM 4120 N N . PHE B 1 184 ? -12.188 5.426 4.102 1 72.31 184 PHE B N 1
ATOM 4121 C CA . PHE B 1 184 ? -12.227 6.18 5.348 1 72.31 184 PHE B CA 1
ATOM 4122 C C . PHE B 1 184 ? -12.883 7.543 5.141 1 72.31 184 PHE B C 1
ATOM 4124 O O . PHE B 1 184 ? -13.766 7.934 5.902 1 72.31 184 PHE B O 1
ATOM 4131 N N . LEU B 1 185 ? -12.586 8.164 4.121 1 79.81 185 LEU B N 1
ATOM 4132 C CA . LEU B 1 185 ? -13.078 9.516 3.846 1 79.81 185 LEU B CA 1
ATOM 4133 C C . LEU B 1 185 ? -14.477 9.469 3.236 1 79.81 185 LEU B C 1
ATOM 4135 O O . LEU B 1 185 ? -15.195 10.469 3.252 1 79.81 185 LEU B O 1
ATOM 4139 N N . GLN B 1 186 ? -14.844 8.242 2.791 1 76.12 186 GLN B N 1
ATOM 4140 C CA . GLN B 1 186 ? -16.109 8.102 2.084 1 76.12 186 GLN B CA 1
ATOM 4141 C C . GLN B 1 186 ? -17.234 7.715 3.041 1 76.12 186 GLN B C 1
ATOM 4143 O O . GLN B 1 186 ? -18.422 7.809 2.695 1 76.12 186 GLN B O 1
ATOM 4148 N N . ILE B 1 187 ? -16.906 7.305 4.117 1 74.81 187 ILE B N 1
ATOM 4149 C CA . ILE B 1 187 ? -17.844 6.656 5.02 1 74.81 187 ILE B CA 1
ATOM 4150 C C . ILE B 1 187 ? -19.016 7.594 5.305 1 74.81 187 ILE B C 1
ATOM 4152 O O . ILE B 1 187 ? -20.172 7.184 5.27 1 74.81 187 ILE B O 1
ATOM 4156 N N . PRO B 1 188 ? -18.797 8.867 5.57 1 81.19 188 PRO B N 1
ATOM 4157 C CA . PRO B 1 188 ? -19.938 9.75 5.812 1 81.19 188 PRO B CA 1
ATOM 4158 C C . PRO B 1 188 ? -20.906 9.797 4.637 1 81.19 188 PRO B C 1
ATOM 4160 O O . PRO B 1 188 ? -22.125 9.766 4.836 1 81.19 188 PRO B O 1
ATOM 4163 N N . SER B 1 189 ? -20.391 9.789 3.484 1 75.62 189 SER B N 1
ATOM 4164 C CA . SER B 1 189 ? -21.234 9.828 2.283 1 75.62 189 SER B CA 1
ATOM 4165 C C . SER B 1 189 ? -22 8.531 2.109 1 75.62 189 SER B C 1
ATOM 4167 O O . SER B 1 189 ? -23.141 8.539 1.64 1 75.62 189 SER B O 1
ATOM 4169 N N . VAL B 1 190 ? -21.359 7.496 2.438 1 68.44 190 VAL B N 1
ATOM 4170 C CA . VAL B 1 190 ? -22.016 6.199 2.344 1 68.44 190 VAL B CA 1
ATOM 4171 C C . VAL B 1 190 ? -23.188 6.148 3.314 1 68.44 190 VAL B C 1
ATOM 4173 O O . VAL B 1 190 ? -24.297 5.723 2.947 1 68.44 190 VAL B O 1
ATOM 4176 N N . ILE B 1 191 ? -23.031 6.598 4.461 1 71.62 191 ILE B N 1
ATOM 4177 C CA . ILE B 1 191 ? -24.062 6.586 5.484 1 71.62 191 ILE B CA 1
ATOM 4178 C C . ILE B 1 191 ? -25.219 7.504 5.062 1 71.62 191 ILE B C 1
ATOM 4180 O O . ILE B 1 191 ? -26.375 7.113 5.109 1 71.62 191 ILE B O 1
ATOM 4184 N N . THR B 1 192 ? -24.875 8.656 4.66 1 75.56 192 THR B N 1
ATOM 4185 C CA . THR B 1 192 ? -25.906 9.609 4.281 1 75.56 192 THR B CA 1
ATOM 4186 C C . THR B 1 192 ? -26.641 9.156 3.021 1 75.56 192 THR B C 1
ATOM 4188 O O . THR B 1 192 ? -27.75 9.602 2.744 1 75.56 192 THR B O 1
ATOM 4191 N N . GLY B 1 193 ? -26 8.344 2.277 1 67.19 193 GLY B N 1
ATOM 4192 C CA . GLY B 1 193 ? -26.641 7.777 1.096 1 67.19 193 GLY B CA 1
ATOM 4193 C C . GLY B 1 193 ? -27.641 6.688 1.42 1 67.19 193 GLY B C 1
ATOM 4194 O O . GLY B 1 193 ? -28.594 6.465 0.669 1 67.19 193 GLY B O 1
ATOM 4195 N N . PHE B 1 194 ? -27.406 6.035 2.537 1 58.62 194 PHE B N 1
ATOM 4196 C CA . PHE B 1 194 ? -28.219 4.863 2.836 1 58.62 194 PHE B CA 1
ATOM 4197 C C . PHE B 1 194 ? -29.203 5.16 3.961 1 58.62 194 PHE B C 1
ATOM 4199 O O . PHE B 1 194 ? -30.219 4.48 4.094 1 58.62 194 PHE B O 1
ATOM 4206 N N . ILE B 1 195 ? -28.797 6.047 4.777 1 62.91 195 ILE B N 1
ATOM 4207 C CA . ILE B 1 195 ? -29.641 6.441 5.91 1 62.91 195 ILE B CA 1
ATOM 4208 C C . ILE B 1 195 ? -30.156 7.859 5.691 1 62.91 195 ILE B C 1
ATOM 4210 O O . ILE B 1 195 ? -29.391 8.773 5.398 1 62.91 195 ILE B O 1
ATOM 4214 N N . SER B 1 196 ? -31.438 7.98 5.73 1 66.19 196 SER B N 1
ATOM 4215 C CA . SER B 1 196 ? -32 9.273 5.336 1 66.19 196 SER B CA 1
ATOM 4216 C C . SER B 1 196 ? -32.375 10.109 6.555 1 66.19 196 SER B C 1
ATOM 4218 O O . SER B 1 196 ? -32.656 11.297 6.43 1 66.19 196 SER B O 1
ATOM 4220 N N . SER B 1 197 ? -32.375 9.469 7.746 1 71.88 197 SER B N 1
ATOM 4221 C CA . SER B 1 197 ? -32.719 10.258 8.922 1 71.88 197 SER B CA 1
ATOM 4222 C C . SER B 1 197 ? -32.125 9.648 10.195 1 71.88 197 SER B C 1
ATOM 4224 O O . SER B 1 197 ? -31.516 8.586 10.148 1 71.88 197 SER B O 1
ATOM 4226 N N . GLY B 1 198 ? -32.125 10.461 11.281 1 72.81 198 GLY B N 1
ATOM 4227 C CA . GLY B 1 198 ? -31.641 9.992 12.57 1 72.81 198 GLY B CA 1
ATOM 4228 C C . GLY B 1 198 ? -30.297 10.586 12.953 1 72.81 198 GLY B C 1
ATOM 4229 O O . GLY B 1 198 ? -29.734 11.398 12.219 1 72.81 198 GLY B O 1
ATOM 4230 N N . HIS B 1 199 ? -29.922 10.289 14.133 1 73.5 199 HIS B N 1
ATOM 4231 C CA . HIS B 1 199 ? -28.719 10.859 14.719 1 73.5 199 HIS B CA 1
ATOM 4232 C C . HIS B 1 199 ? -27.484 10.492 13.898 1 73.5 199 HIS B C 1
ATOM 4234 O O . HIS B 1 199 ? -26.578 11.305 13.734 1 73.5 199 HIS B O 1
ATOM 4240 N N . MET B 1 200 ? -27.438 9.328 13.406 1 72.75 200 MET B N 1
ATOM 4241 C CA . MET B 1 200 ? -26.297 8.883 12.609 1 72.75 200 MET B CA 1
ATOM 4242 C C . MET B 1 200 ? -26.188 9.68 11.312 1 72.75 200 MET B C 1
ATOM 4244 O O . MET B 1 200 ? -25.094 10.039 10.883 1 72.75 200 MET B O 1
ATOM 4248 N N . TYR B 1 201 ? -27.312 9.875 10.781 1 75.25 201 TYR B N 1
ATOM 4249 C CA . TYR B 1 201 ? -27.344 10.68 9.562 1 75.25 201 TYR B CA 1
ATOM 4250 C C . TYR B 1 201 ? -26.828 12.086 9.82 1 75.25 201 TYR B C 1
ATOM 4252 O O . TYR B 1 201 ? -26 12.602 9.062 1 75.25 201 TYR B O 1
ATOM 4260 N N . GLU B 1 202 ? -27.359 12.68 10.859 1 82.12 202 GLU B N 1
ATOM 4261 C CA . GLU B 1 202 ? -26.984 14.055 11.18 1 82.12 202 GLU B CA 1
ATOM 4262 C C . GLU B 1 202 ? -25.484 14.164 11.43 1 82.12 202 GLU B C 1
ATOM 4264 O O . GLU B 1 202 ? -24.844 15.109 10.961 1 82.12 202 GLU B O 1
ATOM 4269 N N . GLU B 1 203 ? -24.953 13.195 12.125 1 81.44 203 GLU B N 1
ATOM 4270 C CA . GLU B 1 203 ? -23.531 13.18 12.414 1 81.44 203 GLU B CA 1
ATOM 4271 C C . GLU B 1 203 ? -22.703 13.008 11.141 1 81.44 203 GLU B C 1
ATOM 4273 O O . GLU B 1 203 ? -21.75 13.75 10.906 1 81.44 203 GLU B O 1
ATOM 4278 N N . ALA B 1 204 ? -23.109 12.086 10.383 1 83.12 204 ALA B N 1
ATOM 4279 C CA . ALA B 1 204 ? -22.422 11.82 9.125 1 83.12 204 ALA B CA 1
ATOM 4280 C C . ALA B 1 204 ? -22.453 13.047 8.219 1 83.12 204 ALA B C 1
ATOM 4282 O O . ALA B 1 204 ? -21.469 13.375 7.559 1 83.12 204 ALA B O 1
ATOM 4283 N N . LYS B 1 205 ? -23.594 13.688 8.258 1 89 205 LYS B N 1
ATOM 4284 C CA . LYS B 1 205 ? -23.766 14.859 7.406 1 89 205 LYS B CA 1
ATOM 4285 C C . LYS B 1 205 ? -22.859 16 7.863 1 89 205 LYS B C 1
ATOM 4287 O O . LYS B 1 205 ? -22.25 16.688 7.035 1 89 205 LYS B O 1
ATOM 4292 N N . ARG B 1 206 ? -22.719 16.188 9.117 1 91 206 ARG B N 1
ATOM 4293 C CA . ARG B 1 206 ? -21.859 17.234 9.664 1 91 206 ARG B CA 1
ATOM 4294 C C . ARG B 1 206 ? -20.406 16.984 9.281 1 91 206 ARG B C 1
ATOM 4296 O O . ARG B 1 206 ? -19.703 17.906 8.875 1 91 206 ARG B O 1
ATOM 4303 N N . ILE B 1 207 ? -20 15.805 9.422 1 91.94 207 ILE B N 1
ATOM 4304 C CA . ILE B 1 207 ? -18.625 15.43 9.078 1 91.94 207 ILE B CA 1
ATOM 4305 C C . ILE B 1 207 ? -18.391 15.648 7.582 1 91.94 207 ILE B C 1
ATOM 4307 O O . ILE B 1 207 ? -17.375 16.219 7.184 1 91.94 207 ILE B O 1
ATOM 4311 N N . GLN B 1 208 ? -19.344 15.203 6.848 1 90.94 208 GLN B N 1
ATOM 4312 C CA . GLN B 1 208 ? -19.25 15.352 5.398 1 90.94 208 GLN B CA 1
ATOM 4313 C C . GLN B 1 208 ? -19.141 16.828 5 1 90.94 208 GLN B C 1
ATOM 4315 O O . GLN B 1 208 ? -18.312 17.188 4.16 1 90.94 208 GLN B O 1
ATOM 4320 N N . ASP B 1 209 ? -19.984 17.609 5.625 1 93.94 209 ASP B N 1
ATOM 4321 C CA . ASP B 1 209 ? -19.984 19.047 5.324 1 93.94 209 ASP B CA 1
ATOM 4322 C C . ASP B 1 209 ? -18.641 19.672 5.645 1 93.94 209 ASP B C 1
ATOM 4324 O O . ASP B 1 209 ? -18.141 20.5 4.883 1 93.94 209 ASP B O 1
ATOM 4328 N N . LEU B 1 210 ? -18.078 19.297 6.711 1 94.56 210 LEU B N 1
ATOM 4329 C CA . LEU B 1 210 ? -16.766 19.844 7.086 1 94.56 210 LEU B CA 1
ATOM 4330 C C . LEU B 1 210 ? -15.703 19.406 6.086 1 94.56 210 LEU B C 1
ATOM 4332 O O . LEU B 1 210 ? -14.906 20.234 5.637 1 94.56 210 LEU B O 1
ATOM 4336 N N . LEU B 1 211 ? -15.711 18.156 5.703 1 93.62 211 LEU B N 1
ATOM 4337 C CA . LEU B 1 211 ? -14.711 17.609 4.789 1 93.62 211 LEU B CA 1
ATOM 4338 C C . LEU B 1 211 ? -14.805 18.266 3.42 1 93.62 211 LEU B C 1
ATOM 4340 O O . LEU B 1 211 ? -13.789 18.438 2.734 1 93.62 211 LEU B O 1
ATOM 4344 N N . GLN B 1 212 ? -15.992 18.672 3.092 1 93.62 212 GLN B N 1
ATOM 4345 C CA . GLN B 1 212 ? -16.219 19.188 1.745 1 93.62 212 GLN B CA 1
ATOM 4346 C C . GLN B 1 212 ? -15.984 20.688 1.683 1 93.62 212 GLN B C 1
ATOM 4348 O O . GLN B 1 212 ? -15.969 21.281 0.599 1 93.62 212 GLN B O 1
ATOM 4353 N N . ASP B 1 213 ? -15.797 21.312 2.797 1 93.81 213 ASP B N 1
ATOM 4354 C CA . ASP B 1 213 ? -15.57 22.766 2.842 1 93.81 213 ASP B CA 1
ATOM 4355 C C . ASP B 1 213 ? -14.094 23.094 2.654 1 93.81 213 ASP B C 1
ATOM 4357 O O . ASP B 1 213 ? -13.297 22.953 3.584 1 93.81 213 ASP B O 1
ATOM 4361 N N . PRO B 1 214 ? -13.711 23.609 1.532 1 91.69 214 PRO B N 1
ATOM 4362 C CA . PRO B 1 214 ? -12.297 23.875 1.262 1 91.69 214 PRO B CA 1
ATOM 4363 C C . PRO B 1 214 ? -11.734 25.016 2.096 1 91.69 214 PRO B C 1
ATOM 4365 O O . PRO B 1 214 ? -10.523 25.203 2.176 1 91.69 214 PRO B O 1
ATOM 4368 N N . ALA B 1 215 ? -12.57 25.781 2.689 1 92.88 215 ALA B N 1
ATOM 4369 C CA . ALA B 1 215 ? -12.117 26.875 3.553 1 92.88 215 ALA B CA 1
ATOM 4370 C C . ALA B 1 215 ? -11.703 26.344 4.926 1 92.88 215 ALA B C 1
ATOM 4372 O O . ALA B 1 215 ? -10.93 26.984 5.641 1 92.88 215 ALA B O 1
ATOM 4373 N N . LYS B 1 216 ? -12.219 25.219 5.25 1 95.06 216 LYS B N 1
ATOM 4374 C CA . LYS B 1 216 ? -11.984 24.688 6.59 1 95.06 216 LYS B CA 1
ATOM 4375 C C . LYS B 1 216 ? -11.07 23.469 6.543 1 95.06 216 LYS B C 1
ATOM 4377 O O . LYS B 1 216 ? -10.336 23.188 7.496 1 95.06 216 LYS B O 1
ATOM 4382 N N . THR B 1 217 ? -11.141 22.781 5.445 1 95.81 217 THR B N 1
ATOM 4383 C CA . THR B 1 217 ? -10.453 21.484 5.387 1 95.81 217 THR B CA 1
ATOM 4384 C C . THR B 1 217 ? -9.406 21.484 4.277 1 95.81 217 THR B C 1
ATOM 4386 O O . THR B 1 217 ? -9.672 21.938 3.164 1 95.81 217 THR B O 1
ATOM 4389 N N . ALA B 1 218 ? -8.227 21.062 4.641 1 95.75 218 ALA B N 1
ATOM 4390 C CA . ALA B 1 218 ? -7.184 20.781 3.666 1 95.75 218 ALA B CA 1
ATOM 4391 C C . ALA B 1 218 ? -6.922 19.281 3.578 1 95.75 218 ALA B C 1
ATOM 4393 O O . ALA B 1 218 ? -6.578 18.641 4.578 1 95.75 218 ALA B O 1
ATOM 4394 N N . LEU B 1 219 ? -7.117 18.75 2.393 1 94.5 219 LEU B N 1
ATOM 4395 C CA . LEU B 1 219 ? -6.82 17.344 2.145 1 94.5 219 LEU B CA 1
ATOM 4396 C C . LEU B 1 219 ? -5.531 17.203 1.342 1 94.5 219 LEU B C 1
ATOM 4398 O O . LEU B 1 219 ? -5.473 17.594 0.176 1 94.5 219 LEU B O 1
ATOM 4402 N N . ASN B 1 220 ? -4.559 16.578 1.978 1 95.69 220 ASN B N 1
ATOM 4403 C CA . ASN B 1 220 ? -3.244 16.422 1.359 1 95.69 220 ASN B CA 1
ATOM 4404 C C . ASN B 1 220 ? -2.91 14.953 1.117 1 95.69 220 ASN B C 1
ATOM 4406 O O . ASN B 1 220 ? -3.115 14.109 1.995 1 95.69 220 ASN B O 1
ATOM 4410 N N . LEU B 1 221 ? -2.42 14.742 -0.078 1 94.5 221 LEU B N 1
ATOM 4411 C CA . LEU B 1 221 ? -2.031 13.383 -0.419 1 94.5 221 LEU B CA 1
ATOM 4412 C C . LEU B 1 221 ? -0.513 13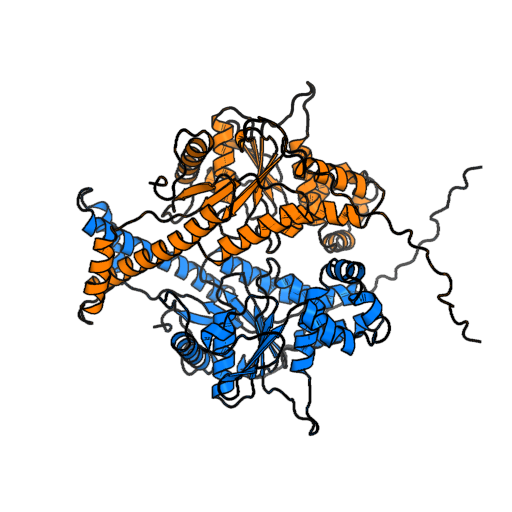.227 -0.404 1 94.5 221 LEU B C 1
ATOM 4414 O O . LEU B 1 221 ? 0.201 14.023 -1.023 1 94.5 221 LEU B O 1
ATOM 4418 N N . VAL B 1 222 ? -0.108 12.203 0.373 1 95.5 222 VAL B N 1
ATOM 4419 C CA . VAL B 1 222 ? 1.316 11.898 0.45 1 95.5 222 VAL B CA 1
ATOM 4420 C C . VAL B 1 222 ? 1.641 10.719 -0.462 1 95.5 222 VAL B C 1
ATOM 4422 O O . VAL B 1 222 ? 0.898 9.734 -0.503 1 95.5 222 VAL B O 1
ATOM 4425 N N . THR B 1 223 ? 2.783 10.844 -1.188 1 94.5 223 THR B N 1
ATOM 4426 C CA . THR B 1 223 ? 3.17 9.789 -2.121 1 94.5 223 THR B CA 1
ATOM 4427 C C . THR B 1 223 ? 4.688 9.617 -2.146 1 94.5 223 THR B C 1
ATOM 4429 O O . THR B 1 223 ? 5.41 10.359 -1.479 1 94.5 223 THR B O 1
ATOM 4432 N N . LEU B 1 224 ? 5.148 8.547 -2.75 1 94.38 224 LEU B N 1
ATOM 4433 C CA . LEU B 1 224 ? 6.535 8.344 -3.152 1 94.38 224 LEU B CA 1
ATOM 4434 C C . LEU B 1 224 ? 6.68 8.43 -4.668 1 94.38 224 LEU B C 1
ATOM 4436 O O . LEU B 1 224 ? 5.742 8.109 -5.402 1 94.38 224 LEU B O 1
ATOM 4440 N N . PRO B 1 225 ? 7.766 8.938 -5.098 1 94.31 225 PRO B N 1
ATOM 4441 C CA . PRO B 1 225 ? 7.945 9 -6.547 1 94.31 225 PRO B CA 1
ATOM 4442 C C . PRO B 1 225 ? 8.219 7.629 -7.168 1 94.31 225 PRO B C 1
ATOM 4444 O O . PRO B 1 225 ? 9.273 7.422 -7.777 1 94.31 225 PRO B O 1
ATOM 4447 N N . GLU B 1 226 ? 7.285 6.824 -7 1 89.88 226 GLU B N 1
ATOM 4448 C CA . GLU B 1 226 ? 7.277 5.457 -7.508 1 89.88 226 GLU B CA 1
ATOM 4449 C C . GLU B 1 226 ? 5.973 5.145 -8.234 1 89.88 226 GLU B C 1
ATOM 4451 O O . GLU B 1 226 ? 4.988 5.871 -8.086 1 89.88 226 GLU B O 1
ATOM 4456 N N . GLU B 1 227 ? 5.969 4.094 -8.906 1 84.88 227 GLU B N 1
ATOM 4457 C CA . GLU B 1 227 ? 4.852 3.791 -9.805 1 84.88 227 GLU B CA 1
ATOM 4458 C C . GLU B 1 227 ? 3.551 3.631 -9.023 1 84.88 227 GLU B C 1
ATOM 4460 O O . GLU B 1 227 ? 2.625 4.43 -9.18 1 84.88 227 GLU B O 1
ATOM 4465 N N . MET B 1 228 ? 3.529 2.732 -8.102 1 82.81 228 MET B N 1
ATOM 4466 C CA . MET B 1 228 ? 2.264 2.402 -7.457 1 82.81 228 MET B CA 1
ATOM 4467 C C . MET B 1 228 ? 1.805 3.537 -6.547 1 82.81 228 MET B C 1
ATOM 4469 O O . MET B 1 228 ? 0.634 3.92 -6.566 1 82.81 228 MET B O 1
ATOM 4473 N N . PRO B 1 229 ? 2.686 4.105 -5.766 1 89.12 229 PRO B N 1
ATOM 4474 C CA . PRO B 1 229 ? 2.244 5.242 -4.953 1 89.12 229 PRO B CA 1
ATOM 4475 C C . PRO B 1 229 ? 1.683 6.387 -5.793 1 89.12 229 PRO B C 1
ATOM 4477 O O . PRO B 1 229 ? 0.645 6.961 -5.449 1 89.12 229 PRO B O 1
ATOM 4480 N N . VAL B 1 230 ? 2.291 6.703 -6.898 1 91.81 230 VAL B N 1
ATOM 4481 C CA . VAL B 1 230 ? 1.838 7.805 -7.742 1 91.81 230 VAL B CA 1
ATOM 4482 C C . VAL B 1 230 ? 0.508 7.441 -8.398 1 91.81 230 VAL B C 1
ATOM 4484 O O . VAL B 1 230 ? -0.43 8.242 -8.398 1 91.81 230 VAL B O 1
ATOM 4487 N N . ASN B 1 231 ? 0.393 6.266 -8.938 1 86.25 231 ASN B N 1
ATOM 4488 C CA . ASN B 1 231 ? -0.857 5.82 -9.547 1 86.25 231 ASN B CA 1
ATOM 4489 C C . ASN B 1 231 ? -2.018 5.895 -8.555 1 86.25 231 ASN B C 1
ATOM 4491 O O . ASN B 1 231 ? -3.09 6.402 -8.891 1 86.25 231 ASN B O 1
ATOM 4495 N N . GLU B 1 232 ? -1.729 5.41 -7.406 1 84.56 232 GLU B N 1
ATOM 4496 C CA . GLU B 1 232 ? -2.771 5.398 -6.387 1 84.56 232 GLU B CA 1
ATOM 4497 C C . GLU B 1 232 ? -3.143 6.816 -5.957 1 84.56 232 GLU B C 1
ATOM 4499 O O . GLU B 1 232 ? -4.309 7.098 -5.672 1 84.56 232 GLU B O 1
ATOM 4504 N N . THR B 1 233 ? -2.15 7.605 -5.863 1 90.19 233 THR B N 1
ATOM 4505 C CA . THR B 1 233 ? -2.396 8.992 -5.496 1 90.19 233 THR B CA 1
ATOM 4506 C C . THR B 1 233 ? -3.279 9.68 -6.535 1 90.19 233 THR B C 1
ATOM 4508 O O . THR B 1 233 ? -4.25 10.359 -6.184 1 90.19 233 THR B O 1
ATOM 4511 N N . LEU B 1 234 ? -3.008 9.477 -7.777 1 89.62 234 LEU B N 1
ATOM 4512 C CA . LEU B 1 234 ? -3.781 10.094 -8.852 1 89.62 234 LEU B CA 1
ATOM 4513 C C . LEU B 1 234 ? -5.203 9.539 -8.883 1 89.62 234 LEU B C 1
ATOM 4515 O O . LEU B 1 234 ? -6.164 10.289 -9.047 1 89.62 234 LEU B O 1
ATOM 4519 N N . MET B 1 235 ? -5.32 8.281 -8.688 1 83.25 235 MET B N 1
ATOM 4520 C CA . MET B 1 235 ? -6.641 7.664 -8.641 1 83.25 235 MET B CA 1
ATOM 4521 C C . MET B 1 235 ? -7.453 8.195 -7.469 1 83.25 235 MET B C 1
ATOM 4523 O O . MET B 1 235 ? -8.648 8.477 -7.605 1 83.25 235 MET B O 1
ATOM 4527 N N . MET B 1 236 ? -6.77 8.289 -6.391 1 85.19 236 MET B N 1
ATOM 4528 C CA . MET B 1 236 ? -7.438 8.781 -5.191 1 85.19 236 MET B CA 1
ATOM 4529 C C . MET B 1 236 ? -7.902 10.219 -5.375 1 85.19 236 MET B C 1
ATOM 4531 O O . MET B 1 236 ? -9.031 10.562 -5.016 1 85.19 236 MET B O 1
ATOM 4535 N N . ARG B 1 237 ? -7.047 10.977 -5.848 1 88.5 237 ARG B N 1
ATOM 4536 C CA . ARG B 1 237 ? -7.402 12.359 -6.113 1 88.5 237 ARG B CA 1
ATOM 4537 C C . ARG B 1 237 ? -8.672 12.453 -6.957 1 88.5 237 ARG B C 1
ATOM 4539 O O . ARG B 1 237 ? -9.594 13.203 -6.629 1 88.5 237 ARG B O 1
ATOM 4546 N N . ASP B 1 238 ? -8.734 11.688 -8.008 1 85.62 238 ASP B N 1
ATOM 4547 C CA . ASP B 1 238 ? -9.883 11.703 -8.906 1 85.62 238 ASP B CA 1
ATOM 4548 C C . ASP B 1 238 ? -11.148 11.211 -8.203 1 85.62 238 ASP B C 1
ATOM 4550 O O . ASP B 1 238 ? -12.219 11.797 -8.352 1 85.62 238 ASP B O 1
ATOM 4554 N N . GLU B 1 239 ? -10.992 10.172 -7.449 1 79.75 239 GLU B N 1
ATOM 4555 C CA . GLU B 1 239 ? -12.141 9.594 -6.754 1 79.75 239 GLU B CA 1
ATOM 4556 C C . GLU B 1 239 ? -12.672 10.547 -5.688 1 79.75 239 GLU B C 1
ATOM 4558 O O . GLU B 1 239 ? -13.891 10.656 -5.496 1 79.75 239 GLU B O 1
ATOM 4563 N N . LEU B 1 240 ? -11.75 11.141 -4.98 1 84.88 240 LEU B N 1
ATOM 4564 C CA . LEU B 1 240 ? -12.148 12.094 -3.949 1 84.88 240 LEU B CA 1
ATOM 4565 C C . LEU B 1 240 ? -12.984 13.227 -4.543 1 84.88 240 LEU B C 1
ATOM 4567 O O . LEU B 1 240 ? -14.016 13.602 -3.98 1 84.88 240 LEU B O 1
ATOM 4571 N N . GLN B 1 241 ? -12.586 13.648 -5.602 1 85.94 241 GLN B N 1
ATOM 4572 C CA . GLN B 1 241 ? -13.281 14.758 -6.242 1 85.94 241 GLN B CA 1
ATOM 4573 C C . GLN B 1 241 ? -14.586 14.289 -6.879 1 85.94 241 GLN B C 1
ATOM 4575 O O . GLN B 1 241 ? -15.648 14.867 -6.621 1 85.94 241 GLN B O 1
ATOM 4580 N N . GLU B 1 242 ? -14.57 13.273 -7.617 1 80.19 242 GLU B N 1
ATOM 4581 C CA . GLU B 1 242 ? -15.703 12.852 -8.438 1 80.19 242 GLU B CA 1
ATOM 4582 C C . GLU B 1 242 ? -16.781 12.195 -7.59 1 80.19 242 GLU B C 1
ATOM 4584 O O . GLU B 1 242 ? -17.984 12.422 -7.812 1 80.19 242 GLU B O 1
ATOM 4589 N N . ARG B 1 243 ? -16.359 11.531 -6.637 1 72 243 ARG B N 1
ATOM 4590 C CA . ARG B 1 243 ? -17.344 10.711 -5.926 1 72 243 ARG B CA 1
ATOM 4591 C C . ARG B 1 243 ? -17.734 11.359 -4.609 1 72 243 ARG B C 1
ATOM 4593 O O . ARG B 1 243 ? -18.859 11.156 -4.125 1 72 243 ARG B O 1
ATOM 4600 N N . MET B 1 244 ? -16.844 12.148 -4.117 1 79.62 244 MET B N 1
ATOM 4601 C CA . MET B 1 244 ? -17.109 12.609 -2.758 1 79.62 244 MET B CA 1
ATOM 4602 C C . MET B 1 244 ? -17.188 14.133 -2.701 1 79.62 244 MET B C 1
ATOM 4604 O O . MET B 1 244 ? -17.562 14.703 -1.675 1 79.62 244 MET B O 1
ATOM 4608 N N . GLY B 1 245 ? -16.812 14.672 -3.717 1 85.5 245 GLY B N 1
ATOM 4609 C CA . GLY B 1 245 ? -16.797 16.125 -3.729 1 85.5 245 GLY B CA 1
ATOM 4610 C C . GLY B 1 245 ? -15.734 16.719 -2.828 1 85.5 245 GLY B C 1
ATOM 4611 O O . GLY B 1 245 ? -15.906 17.812 -2.295 1 85.5 245 GLY B O 1
ATOM 4612 N N . LEU B 1 246 ? -14.758 15.961 -2.602 1 88.88 246 LEU B N 1
ATOM 4613 C CA . LEU B 1 246 ? -13.648 16.438 -1.778 1 88.88 246 LEU B CA 1
ATOM 4614 C C . LEU B 1 246 ? -12.523 16.984 -2.645 1 88.88 246 LEU B C 1
ATOM 4616 O O . LEU B 1 246 ? -12.062 16.328 -3.574 1 88.88 246 LEU B O 1
ATOM 4620 N N . ALA B 1 247 ? -12.18 18.156 -2.303 1 88.94 247 ALA B N 1
ATOM 4621 C CA . ALA B 1 247 ? -11.086 18.766 -3.053 1 88.94 247 ALA B CA 1
ATOM 4622 C C . ALA B 1 247 ? -9.734 18.453 -2.42 1 88.94 247 ALA B C 1
ATOM 4624 O O . ALA B 1 247 ? -9.547 18.625 -1.214 1 88.94 247 ALA B O 1
ATOM 4625 N N . THR B 1 248 ? -8.859 18 -3.236 1 92.69 248 THR B N 1
ATOM 4626 C CA . THR B 1 248 ? -7.484 17.812 -2.785 1 92.69 248 THR B CA 1
ATOM 4627 C C . THR B 1 248 ? -6.742 19.141 -2.758 1 92.69 248 THR B C 1
ATOM 4629 O O . THR B 1 248 ? -6.844 19.938 -3.697 1 92.69 248 THR B O 1
ATOM 4632 N N . THR B 1 249 ? -6.035 19.344 -1.703 1 94.81 249 THR B N 1
ATOM 4633 C CA . THR B 1 249 ? -5.375 20.641 -1.517 1 94.81 249 THR B CA 1
ATOM 4634 C C . THR B 1 249 ? -3.957 20.594 -2.074 1 94.81 249 THR B C 1
ATOM 4636 O O . THR B 1 249 ? -3.502 21.562 -2.689 1 94.81 249 THR B O 1
ATOM 4639 N N . SER B 1 250 ? -3.252 19.547 -1.849 1 95.5 250 SER B N 1
ATOM 4640 C CA . SER B 1 250 ? -1.873 19.438 -2.309 1 95.5 250 SER B CA 1
ATOM 4641 C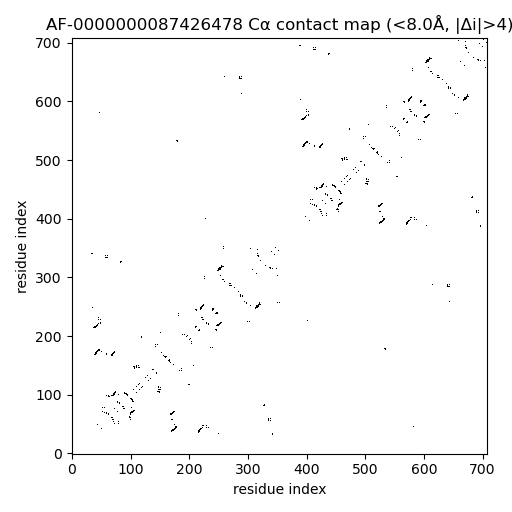 C . SER B 1 250 ? -1.421 17.984 -2.348 1 95.5 250 SER B C 1
ATOM 4643 O O . SER B 1 250 ? -2.102 17.094 -1.819 1 95.5 250 SER B O 1
ATOM 4645 N N . ILE B 1 251 ? -0.307 17.812 -3.008 1 95.94 251 ILE B N 1
ATOM 4646 C CA . ILE B 1 251 ? 0.386 16.531 -3.023 1 95.94 251 ILE B CA 1
ATOM 4647 C C . ILE B 1 251 ? 1.808 16.703 -2.494 1 95.94 251 ILE B C 1
ATOM 4649 O O . ILE B 1 251 ? 2.488 17.672 -2.834 1 95.94 251 ILE B O 1
ATOM 4653 N N . ILE B 1 252 ? 2.18 15.82 -1.628 1 96.62 252 ILE B N 1
ATOM 4654 C CA . ILE B 1 252 ? 3.539 15.82 -1.098 1 96.62 252 ILE B CA 1
ATOM 4655 C C . ILE B 1 252 ? 4.289 14.586 -1.594 1 96.62 252 ILE B C 1
ATOM 4657 O O . ILE B 1 252 ? 3.92 13.461 -1.27 1 96.62 252 ILE B O 1
ATOM 4661 N N . ALA B 1 253 ? 5.336 14.812 -2.387 1 96.62 253 ALA B N 1
ATOM 4662 C CA . ALA B 1 253 ? 6.238 13.742 -2.799 1 96.62 253 ALA B CA 1
ATOM 4663 C C . ALA B 1 253 ? 7.348 13.531 -1.773 1 96.62 253 ALA B C 1
ATOM 4665 O O . ALA B 1 253 ? 8.328 14.281 -1.749 1 96.62 253 ALA B O 1
ATOM 4666 N N . ASN B 1 254 ? 7.16 12.484 -0.993 1 95.19 254 ASN B N 1
ATOM 4667 C CA . ASN B 1 254 ? 8.125 12.156 0.055 1 95.19 254 ASN B CA 1
ATOM 4668 C C . ASN B 1 254 ? 9.219 11.227 -0.461 1 95.19 254 ASN B C 1
ATOM 4670 O O . ASN B 1 254 ? 9.031 10.547 -1.476 1 95.19 254 ASN B O 1
ATOM 4674 N N . GLY B 1 255 ? 10.375 11.305 0.201 1 92.12 255 GLY B N 1
ATOM 4675 C CA . GLY B 1 255 ? 11.445 10.367 -0.082 1 92.12 255 GLY B CA 1
ATOM 4676 C C . GLY B 1 255 ? 12.109 10.602 -1.428 1 92.12 255 GLY B C 1
ATOM 4677 O O . GLY B 1 255 ? 12.461 9.648 -2.125 1 92.12 255 GLY B O 1
ATOM 4678 N N . VAL B 1 256 ? 12.188 11.766 -1.855 1 93 256 VAL B N 1
ATOM 4679 C CA . VAL B 1 256 ? 12.812 12.086 -3.133 1 93 256 VAL B CA 1
ATOM 4680 C C . VAL B 1 256 ? 14.328 11.969 -3.008 1 93 256 VAL B C 1
ATOM 4682 O O . VAL B 1 256 ? 14.945 12.648 -2.182 1 93 256 VAL B O 1
ATOM 4685 N N . TYR B 1 257 ? 14.914 11.117 -3.826 1 86.69 257 TYR B N 1
ATOM 4686 C CA . TYR B 1 257 ? 16.359 10.938 -3.791 1 86.69 257 TYR B CA 1
ATOM 4687 C C . TYR B 1 257 ? 17.078 12.141 -4.387 1 86.69 257 TYR B C 1
ATOM 4689 O O . TYR B 1 257 ? 16.75 12.578 -5.492 1 86.69 257 TYR B O 1
ATOM 4697 N N . PRO B 1 258 ? 18.047 12.594 -3.67 1 81.06 258 PRO B N 1
ATOM 4698 C CA . PRO B 1 258 ? 18.891 13.617 -4.301 1 81.06 258 PRO B CA 1
ATOM 4699 C C . PRO B 1 258 ? 19.781 13.039 -5.395 1 81.06 258 PRO B C 1
ATOM 4701 O O . PRO B 1 258 ? 20.188 11.875 -5.328 1 81.06 258 PRO B O 1
ATOM 4704 N N . PRO B 1 259 ? 20.141 13.859 -6.379 1 78.19 259 PRO B N 1
ATOM 4705 C CA . PRO B 1 259 ? 21.078 13.367 -7.387 1 78.19 259 PRO B CA 1
ATOM 4706 C C . PRO B 1 259 ? 22.484 13.195 -6.844 1 78.19 259 PRO B C 1
ATOM 4708 O O . PRO B 1 259 ? 22.984 14.055 -6.109 1 78.19 259 PRO B O 1
ATOM 4711 N N . LEU B 1 260 ? 23.016 12.016 -6.988 1 80.69 260 LEU B N 1
ATOM 4712 C CA . LEU B 1 260 ? 24.375 11.773 -6.531 1 80.69 260 LEU B CA 1
ATOM 4713 C C . LEU B 1 260 ? 25.391 12.07 -7.633 1 80.69 260 LEU B C 1
ATOM 4715 O O . LEU B 1 260 ? 26.531 12.43 -7.352 1 80.69 260 LEU B O 1
ATOM 4719 N N . PHE B 1 261 ? 24.891 11.836 -8.891 1 85.19 261 PHE B N 1
ATOM 4720 C CA . PHE B 1 261 ? 25.781 11.977 -10.039 1 85.19 261 PHE B CA 1
ATOM 4721 C C . PHE B 1 261 ? 25.125 12.797 -11.141 1 85.19 261 PHE B C 1
ATOM 4723 O O . PHE B 1 261 ? 23.906 12.867 -11.219 1 85.19 261 PHE B O 1
ATOM 4730 N N . SER B 1 262 ? 26 13.484 -11.891 1 85.06 262 SER B N 1
ATOM 4731 C CA . SER B 1 262 ? 25.5 14.094 -13.117 1 85.06 262 SER B CA 1
ATOM 4732 C C . SER B 1 262 ? 25.141 13.031 -14.156 1 85.06 262 SER B C 1
ATOM 4734 O O . SER B 1 262 ? 25.547 11.875 -14.031 1 85.06 262 SER B O 1
ATOM 4736 N N . GLN B 1 263 ? 24.438 13.414 -15.125 1 84.12 263 GLN B N 1
ATOM 4737 C CA . GLN B 1 263 ? 24.062 12.477 -16.172 1 84.12 263 GLN B CA 1
ATOM 4738 C C . GLN B 1 263 ? 25.297 11.898 -16.859 1 84.12 263 GLN B C 1
ATOM 4740 O O . GLN B 1 263 ? 25.344 10.703 -17.156 1 84.12 263 GLN B O 1
ATOM 4745 N N . GLU B 1 264 ? 26.234 12.766 -17.062 1 87.12 264 GLU B N 1
ATOM 4746 C CA . GLU B 1 264 ? 27.469 12.32 -17.688 1 87.12 264 GLU B CA 1
ATOM 4747 C C . GLU B 1 264 ? 28.172 11.273 -16.828 1 87.12 264 GLU B C 1
ATOM 4749 O O . GLU B 1 264 ? 28.719 10.297 -17.359 1 87.12 264 GLU B O 1
ATOM 4754 N N . GLN B 1 265 ? 28.125 11.469 -15.578 1 87.81 265 GLN B N 1
ATOM 4755 C CA . GLN B 1 265 ? 28.75 10.531 -14.648 1 87.81 265 GLN B CA 1
ATOM 4756 C C . GLN B 1 265 ? 28.016 9.195 -14.641 1 87.81 265 GLN B C 1
ATOM 4758 O O . GLN B 1 265 ? 28.641 8.141 -14.578 1 87.81 265 GLN B O 1
ATOM 4763 N N . TYR B 1 266 ? 26.75 9.203 -14.742 1 86.19 266 TYR B N 1
ATOM 4764 C CA . TYR B 1 266 ? 25.984 7.961 -14.781 1 86.19 266 TYR B CA 1
ATOM 4765 C C . TYR B 1 266 ? 26.297 7.168 -16.047 1 86.19 266 TYR B C 1
ATOM 4767 O O . TYR B 1 266 ? 26.422 5.941 -16 1 86.19 266 TYR B O 1
ATOM 4775 N N . ASP B 1 267 ? 26.438 7.891 -17.109 1 87.19 267 ASP B N 1
ATOM 4776 C CA . ASP B 1 267 ? 26.797 7.219 -18.359 1 87.19 267 ASP B CA 1
ATOM 4777 C C . ASP B 1 267 ? 28.141 6.527 -18.234 1 87.19 267 ASP B C 1
ATOM 4779 O O . ASP B 1 267 ? 28.312 5.387 -18.688 1 87.19 267 ASP B O 1
ATOM 4783 N N . TRP B 1 268 ? 28.969 7.266 -17.656 1 89.44 268 TRP B N 1
ATOM 4784 C CA . TRP B 1 268 ? 30.297 6.703 -17.438 1 89.44 268 TRP B CA 1
ATOM 4785 C C . TRP B 1 268 ? 30.234 5.48 -16.531 1 89.44 268 TRP B C 1
ATOM 4787 O O . TRP B 1 268 ? 30.906 4.48 -16.766 1 89.44 268 TRP B O 1
ATOM 4797 N N . ILE B 1 269 ? 29.547 5.523 -15.5 1 88.56 269 ILE B N 1
ATOM 4798 C CA . ILE B 1 269 ? 29.406 4.445 -14.531 1 88.56 269 ILE B CA 1
ATOM 4799 C C . ILE B 1 269 ? 28.844 3.201 -15.219 1 88.56 269 ILE B C 1
ATOM 4801 O O . ILE B 1 269 ? 29.344 2.092 -15.008 1 88.56 269 ILE B O 1
ATOM 4805 N N . ASP B 1 270 ? 27.906 3.352 -16.031 1 86.12 270 ASP B N 1
ATOM 4806 C CA . ASP B 1 270 ? 27.297 2.225 -16.734 1 86.12 270 ASP B CA 1
ATOM 4807 C C . ASP B 1 270 ? 28.312 1.562 -17.688 1 86.12 270 ASP B C 1
ATOM 4809 O O . ASP B 1 270 ? 28.375 0.334 -17.766 1 86.12 270 ASP B O 1
ATOM 4813 N N . GLU B 1 271 ? 29.062 2.441 -18.297 1 88.88 271 GLU B N 1
ATOM 4814 C CA . GLU B 1 271 ? 30.109 1.917 -19.172 1 88.88 271 GLU B CA 1
ATOM 4815 C C . GLU B 1 271 ? 31.172 1.159 -18.391 1 88.88 271 GLU B C 1
ATOM 4817 O O . GLU B 1 271 ? 31.609 0.092 -18.812 1 88.88 271 GLU B O 1
ATOM 4822 N N . ALA B 1 272 ? 31.516 1.688 -17.297 1 87.81 272 ALA B N 1
ATOM 4823 C CA . ALA B 1 272 ? 32.531 1.073 -16.438 1 87.81 272 ALA B CA 1
ATOM 4824 C C . ALA B 1 272 ? 32.031 -0.256 -15.875 1 87.81 272 ALA B C 1
ATOM 4826 O O . ALA B 1 272 ? 32.812 -1.209 -15.75 1 87.81 272 ALA B O 1
ATOM 4827 N N . ARG B 1 273 ? 30.844 -0.284 -15.539 1 85.38 273 ARG B N 1
ATOM 4828 C CA . ARG B 1 273 ? 30.25 -1.499 -15 1 85.38 273 ARG B CA 1
ATOM 4829 C C . ARG B 1 273 ? 30.312 -2.641 -16 1 85.38 273 ARG B C 1
ATOM 4831 O O . ARG B 1 273 ? 30.625 -3.777 -15.641 1 85.38 273 ARG B O 1
ATOM 4838 N N . ASP B 1 274 ? 30.047 -2.33 -17.203 1 84 274 ASP B N 1
ATOM 4839 C CA . ASP B 1 274 ? 30.062 -3.336 -18.266 1 84 274 ASP B CA 1
ATOM 4840 C C . ASP B 1 274 ? 31.484 -3.826 -18.531 1 84 274 ASP B C 1
ATOM 4842 O O . ASP B 1 274 ? 31.672 -4.953 -18.984 1 84 274 ASP B O 1
ATOM 4846 N N . ALA B 1 275 ? 32.438 -2.947 -18.188 1 84.12 275 ALA B N 1
ATOM 4847 C CA . ALA B 1 275 ? 33.812 -3.236 -18.531 1 84.12 275 ALA B CA 1
ATOM 4848 C C . ALA B 1 275 ? 34.562 -3.857 -17.359 1 84.12 275 ALA B C 1
ATOM 4850 O O . ALA B 1 275 ? 35.656 -4.371 -17.5 1 84.12 275 ALA B O 1
ATOM 4851 N N . VAL B 1 276 ? 33.875 -3.787 -16.219 1 80.06 276 VAL B N 1
ATOM 4852 C CA . VAL B 1 276 ? 34.594 -4.188 -15.016 1 80.06 276 VAL B CA 1
ATOM 4853 C C . VAL B 1 276 ? 34.812 -5.695 -15.016 1 80.06 276 VAL B C 1
ATOM 4855 O O . VAL B 1 276 ? 33.938 -6.461 -15.383 1 80.06 276 VAL B O 1
ATOM 4858 N N . ALA B 1 277 ? 35.969 -6.062 -14.594 1 71.81 277 ALA B N 1
ATOM 4859 C CA . ALA B 1 277 ? 36.344 -7.477 -14.539 1 71.81 277 ALA B CA 1
ATOM 4860 C C . ALA B 1 277 ? 35.594 -8.203 -13.43 1 71.81 277 ALA B C 1
ATOM 4862 O O . ALA B 1 277 ? 35.344 -7.637 -12.359 1 71.81 277 ALA B O 1
ATOM 4863 N N . PRO B 1 278 ? 35.094 -9.398 -13.688 1 64.56 278 PRO B N 1
ATOM 4864 C CA . PRO B 1 278 ? 34.312 -10.18 -12.719 1 64.56 278 PRO B CA 1
ATOM 4865 C C . PRO B 1 278 ? 35.031 -10.305 -11.367 1 64.56 278 PRO B C 1
ATOM 4867 O O . PRO B 1 278 ? 34.344 -10.438 -10.336 1 64.56 278 PRO B O 1
ATOM 4870 N N . ASP B 1 279 ? 36.344 -10.195 -11.406 1 66.44 279 ASP B N 1
ATOM 4871 C CA . ASP B 1 279 ? 37.094 -10.453 -10.195 1 66.44 279 ASP B CA 1
ATOM 4872 C C . ASP B 1 279 ? 37.219 -9.203 -9.328 1 66.44 279 ASP B C 1
ATOM 4874 O O . ASP B 1 279 ? 37.719 -9.258 -8.203 1 66.44 279 ASP B O 1
ATOM 4878 N N . SER B 1 280 ? 36.812 -8.133 -9.883 1 75.12 280 SER B N 1
ATOM 4879 C CA . SER B 1 280 ? 36.875 -6.91 -9.086 1 75.12 280 SER B CA 1
ATOM 4880 C C . SER B 1 280 ? 35.594 -6.707 -8.266 1 75.12 280 SER B C 1
ATOM 4882 O O . SER B 1 280 ? 34.812 -5.82 -8.562 1 75.12 280 SER B O 1
ATOM 4884 N N . GLU B 1 281 ? 35.625 -7.414 -7.203 1 76.81 281 GLU B N 1
ATOM 4885 C CA . GLU B 1 281 ? 34.406 -7.492 -6.414 1 76.81 281 GLU B CA 1
ATOM 4886 C C . GLU B 1 281 ? 34.031 -6.141 -5.797 1 76.81 281 GLU B C 1
ATOM 4888 O O . GLU B 1 281 ? 32.906 -5.691 -5.883 1 76.81 281 GLU B O 1
ATOM 4893 N N . LEU B 1 282 ? 35.094 -5.516 -5.312 1 81.12 282 LEU B N 1
ATOM 4894 C CA . LEU B 1 282 ? 34.844 -4.262 -4.613 1 81.12 282 LEU B CA 1
ATOM 4895 C C . LEU B 1 282 ? 34.438 -3.172 -5.59 1 81.12 282 LEU B C 1
ATOM 4897 O O . LEU B 1 282 ? 33.406 -2.488 -5.375 1 81.12 282 LEU B O 1
ATOM 4901 N N . LEU B 1 283 ? 35.219 -3.031 -6.648 1 83.94 283 LEU B N 1
ATOM 4902 C CA . LEU B 1 283 ? 34.906 -2.031 -7.66 1 83.94 283 LEU B CA 1
ATOM 4903 C C . LEU B 1 283 ? 33.562 -2.332 -8.305 1 83.94 283 LEU B C 1
ATOM 4905 O O . LEU B 1 283 ? 32.75 -1.419 -8.539 1 83.94 283 LEU B O 1
ATOM 4909 N N . GLY B 1 284 ? 33.406 -3.543 -8.523 1 84.38 284 GLY B N 1
ATOM 4910 C CA . GLY B 1 284 ? 32.125 -3.955 -9.07 1 84.38 284 GLY B CA 1
ATOM 4911 C C . GLY B 1 284 ? 30.953 -3.6 -8.172 1 84.38 284 GLY B C 1
ATOM 4912 O O . GLY B 1 284 ? 29.922 -3.135 -8.648 1 84.38 284 GLY B O 1
ATOM 4913 N N . GLY B 1 285 ? 31.203 -3.76 -6.953 1 84.69 285 GLY B N 1
ATOM 4914 C CA . GLY B 1 285 ? 30.172 -3.402 -5.984 1 84.69 285 GLY B CA 1
ATOM 4915 C C . GLY B 1 285 ? 29.844 -1.924 -5.992 1 84.69 285 GLY B C 1
ATOM 4916 O O . GLY B 1 285 ? 28.672 -1.549 -5.945 1 84.69 285 GLY B O 1
ATOM 4917 N N . PHE B 1 286 ? 30.828 -1.135 -6.074 1 87.19 286 PHE B N 1
ATOM 4918 C CA . PHE B 1 286 ? 30.625 0.309 -6.109 1 87.19 286 PHE B CA 1
ATOM 4919 C C . PHE B 1 286 ? 29.875 0.72 -7.371 1 87.19 286 PHE B C 1
ATOM 4921 O O . PHE B 1 286 ? 28.953 1.543 -7.316 1 87.19 286 PHE B O 1
ATOM 4928 N N . LEU B 1 287 ? 30.312 0.115 -8.398 1 87.38 287 LEU B N 1
ATOM 4929 C CA . LEU B 1 287 ? 29.672 0.451 -9.672 1 87.38 287 LEU B CA 1
ATOM 4930 C C . LEU B 1 287 ? 28.219 -0.016 -9.688 1 87.38 287 LEU B C 1
ATOM 4932 O O . LEU B 1 287 ? 27.344 0.702 -10.164 1 87.38 287 LEU B O 1
ATOM 4936 N N . ASP B 1 288 ? 28 -1.112 -9.109 1 84.38 288 ASP B N 1
ATOM 4937 C CA . ASP B 1 288 ? 26.641 -1.633 -9.031 1 84.38 288 ASP B CA 1
ATOM 4938 C C . ASP B 1 288 ? 25.766 -0.748 -8.148 1 84.38 288 ASP B C 1
ATOM 4940 O O . ASP B 1 288 ? 24.625 -0.452 -8.5 1 84.38 288 ASP B O 1
ATOM 4944 N N . ALA B 1 289 ? 26.359 -0.358 -7.098 1 86.06 289 ALA B N 1
ATOM 4945 C CA . ALA B 1 289 ? 25.609 0.507 -6.184 1 86.06 289 ALA B CA 1
ATOM 4946 C C . ALA B 1 289 ? 25.281 1.843 -6.84 1 86.06 289 ALA B C 1
ATOM 4948 O O . ALA B 1 289 ? 24.156 2.338 -6.723 1 86.06 289 ALA B O 1
ATOM 4949 N N . ALA B 1 290 ? 26.188 2.354 -7.5 1 87.56 290 ALA B N 1
ATOM 4950 C CA . ALA B 1 290 ? 26 3.639 -8.164 1 87.56 290 ALA B CA 1
ATOM 4951 C C . ALA B 1 290 ? 24.969 3.527 -9.297 1 87.56 290 ALA B C 1
ATOM 4953 O O . ALA B 1 290 ? 24.109 4.387 -9.438 1 87.56 290 ALA B O 1
ATOM 4954 N N . SER B 1 291 ? 25.141 2.492 -10.008 1 83.5 291 SER B N 1
ATOM 4955 C CA . SER B 1 291 ? 24.219 2.268 -11.109 1 83.5 291 SER B CA 1
ATOM 4956 C C . SER B 1 291 ? 22.781 2.094 -10.609 1 83.5 291 SER B C 1
ATOM 4958 O O . SER B 1 291 ? 21.844 2.639 -11.195 1 83.5 291 SER B O 1
ATOM 4960 N N . PHE B 1 292 ? 22.672 1.398 -9.547 1 82.31 292 PHE B N 1
ATOM 4961 C CA . PHE B 1 292 ? 21.359 1.194 -8.953 1 82.31 292 PHE B CA 1
ATOM 4962 C C . PHE B 1 292 ? 20.734 2.523 -8.539 1 82.31 292 PHE B C 1
ATOM 4964 O O . PHE B 1 292 ? 19.562 2.773 -8.805 1 82.31 292 PHE B O 1
ATOM 4971 N N . ARG B 1 293 ? 21.469 3.277 -7.953 1 83.75 293 ARG B N 1
ATOM 4972 C CA . ARG B 1 293 ? 21 4.594 -7.527 1 83.75 293 ARG B CA 1
ATOM 4973 C C . ARG B 1 293 ? 20.562 5.434 -8.727 1 83.75 293 ARG B C 1
ATOM 4975 O O . ARG B 1 293 ? 19.578 6.156 -8.664 1 83.75 293 ARG B O 1
ATOM 4982 N N . GLY B 1 294 ? 21.359 5.383 -9.719 1 82.88 294 GLY B N 1
ATOM 4983 C CA . GLY B 1 294 ? 21 6.105 -10.93 1 82.88 294 GLY B CA 1
ATOM 4984 C C . GLY B 1 294 ? 19.688 5.645 -11.531 1 82.88 294 GLY B C 1
ATOM 4985 O O . GLY B 1 294 ? 18.859 6.465 -11.93 1 82.88 294 GLY B O 1
ATOM 4986 N N . GLN B 1 295 ? 19.516 4.383 -11.57 1 80.94 295 GLN B N 1
ATOM 4987 C CA . GLN B 1 295 ? 18.266 3.818 -12.086 1 80.94 295 GLN B CA 1
ATOM 4988 C C . GLN B 1 295 ? 17.078 4.258 -11.25 1 80.94 295 GLN B C 1
ATOM 4990 O O . GLN B 1 295 ? 16.016 4.562 -11.789 1 80.94 295 GLN B O 1
ATOM 4995 N N . ARG B 1 296 ? 17.25 4.324 -10 1 82.88 296 ARG B N 1
ATOM 4996 C CA . ARG B 1 296 ? 16.188 4.762 -9.109 1 82.88 296 ARG B CA 1
ATOM 4997 C C . ARG B 1 296 ? 15.836 6.227 -9.352 1 82.88 296 ARG B C 1
ATOM 4999 O O . ARG B 1 296 ? 14.664 6.602 -9.312 1 82.88 296 ARG B O 1
ATOM 5006 N N . VAL B 1 297 ? 16.828 6.938 -9.539 1 85.88 297 VAL B N 1
ATOM 5007 C CA . VAL B 1 297 ? 16.609 8.359 -9.773 1 85.88 297 VAL B CA 1
ATOM 5008 C C . VAL B 1 297 ? 15.883 8.562 -11.102 1 85.88 297 VAL B C 1
ATOM 5010 O O . VAL B 1 297 ? 15 9.414 -11.211 1 85.88 297 VAL B O 1
ATOM 5013 N N . ASP B 1 298 ? 16.266 7.785 -12.078 1 85 298 ASP B N 1
ATOM 5014 C CA . ASP B 1 298 ? 15.594 7.875 -13.375 1 85 298 ASP B CA 1
ATOM 5015 C C . ASP B 1 298 ? 14.109 7.555 -13.242 1 85 298 ASP B C 1
ATOM 5017 O O . ASP B 1 298 ? 13.258 8.289 -13.75 1 85 298 ASP B O 1
ATOM 5021 N N . LEU B 1 299 ? 13.852 6.535 -12.578 1 84 299 LEU B N 1
ATOM 5022 C CA . LEU B 1 299 ? 12.469 6.137 -12.367 1 84 299 LEU B CA 1
ATOM 5023 C C . LEU B 1 299 ? 11.711 7.195 -11.562 1 84 299 LEU B C 1
ATOM 5025 O O . LEU B 1 299 ? 10.578 7.547 -11.906 1 84 299 LEU B O 1
ATOM 5029 N N . GLN B 1 300 ? 12.336 7.609 -10.57 1 90.06 300 GLN B N 1
ATOM 5030 C CA . GLN B 1 300 ? 11.773 8.68 -9.75 1 90.06 300 GLN B CA 1
ATOM 5031 C C . GLN B 1 300 ? 11.406 9.891 -10.602 1 90.06 300 GLN B C 1
ATOM 5033 O O . GLN B 1 300 ? 10.328 10.461 -10.445 1 90.06 300 GLN B O 1
ATOM 5038 N N . ASN B 1 301 ? 12.305 10.273 -11.406 1 89.94 301 ASN B N 1
ATOM 5039 C CA . ASN B 1 301 ? 12.078 11.453 -12.234 1 89.94 301 ASN B CA 1
ATOM 5040 C C . ASN B 1 301 ? 10.883 11.266 -13.172 1 89.94 301 ASN B C 1
ATOM 5042 O O . ASN B 1 301 ? 10.125 12.203 -13.414 1 89.94 301 ASN B O 1
ATOM 5046 N N . GLU B 1 302 ? 10.758 10.133 -13.641 1 90.25 302 GLU B N 1
ATOM 5047 C CA . GLU B 1 302 ? 9.617 9.828 -14.5 1 90.25 302 GLU B CA 1
ATOM 5048 C C . GLU B 1 302 ? 8.297 10.047 -13.758 1 90.25 302 GLU B C 1
ATOM 5050 O O . GLU B 1 302 ? 7.375 10.664 -14.297 1 90.25 302 GLU B O 1
ATOM 5055 N N . TYR B 1 303 ? 8.234 9.633 -12.586 1 92.81 303 TYR B N 1
ATOM 5056 C CA . TYR B 1 303 ? 6.977 9.703 -11.844 1 92.81 303 TYR B CA 1
ATOM 5057 C C . TYR B 1 303 ? 6.762 11.094 -11.258 1 92.81 303 TYR B C 1
ATOM 5059 O O . TYR B 1 303 ? 5.625 11.547 -11.117 1 92.81 303 TYR B O 1
ATOM 5067 N N . LEU B 1 304 ? 7.871 11.758 -10.938 1 93.94 304 LEU B N 1
ATOM 5068 C CA . LEU B 1 304 ? 7.73 13.156 -10.547 1 93.94 304 LEU B CA 1
ATOM 5069 C C . LEU B 1 304 ? 7.195 13.992 -11.703 1 93.94 304 LEU B C 1
ATOM 5071 O O . LEU B 1 304 ? 6.332 14.852 -11.5 1 93.94 304 LEU B O 1
ATOM 5075 N N . GLU B 1 305 ? 7.676 13.719 -12.867 1 93.56 305 GLU B N 1
ATOM 5076 C CA . GLU B 1 305 ? 7.188 14.414 -14.047 1 93.56 305 GLU B CA 1
ATOM 5077 C C . GLU B 1 305 ? 5.707 14.125 -14.289 1 93.56 305 GLU B C 1
ATOM 5079 O O . GLU B 1 305 ? 4.945 15.023 -14.648 1 93.56 305 GLU B O 1
ATOM 5084 N N . ARG B 1 306 ? 5.379 12.945 -14.102 1 93.81 306 ARG B N 1
ATOM 5085 C CA . ARG B 1 306 ? 3.977 12.578 -14.25 1 93.81 306 ARG B CA 1
ATOM 5086 C C . ARG B 1 306 ? 3.096 13.359 -13.281 1 93.81 306 ARG B C 1
ATOM 5088 O O . ARG B 1 306 ? 2.037 13.859 -13.664 1 93.81 306 ARG B O 1
ATOM 5095 N N . LEU B 1 307 ? 3.533 13.445 -12.047 1 94.12 307 LEU B N 1
ATOM 5096 C CA . LEU B 1 307 ? 2.789 14.211 -11.062 1 94.12 307 LEU B CA 1
ATOM 5097 C C . LEU B 1 307 ? 2.68 15.672 -11.477 1 94.12 307 LEU B C 1
ATOM 5099 O O . LEU B 1 307 ? 1.597 16.266 -11.43 1 94.12 307 LEU B O 1
ATOM 5103 N N . GLU B 1 308 ? 3.736 16.188 -11.906 1 92.69 308 GLU B N 1
ATOM 5104 C CA . GLU B 1 308 ? 3.783 17.594 -12.297 1 92.69 308 GLU B CA 1
ATOM 5105 C C . GLU B 1 308 ? 2.871 17.875 -13.484 1 92.69 308 GLU B C 1
ATOM 5107 O O . GLU B 1 308 ? 2.24 18.922 -13.562 1 92.69 308 GLU B O 1
ATOM 5112 N N . ASN B 1 309 ? 2.742 16.953 -14.336 1 92.69 309 ASN B N 1
ATOM 5113 C CA . ASN B 1 309 ? 1.984 17.141 -15.57 1 92.69 309 ASN B CA 1
ATOM 5114 C C . ASN B 1 309 ? 0.502 16.844 -15.367 1 92.69 309 ASN B C 1
ATOM 5116 O O . ASN B 1 309 ? -0.353 17.453 -16.016 1 92.69 309 ASN B O 1
ATOM 5120 N N . GLU B 1 310 ? 0.239 15.961 -14.531 1 91.69 310 GLU B N 1
ATOM 5121 C CA . GLU B 1 310 ? -1.132 15.461 -14.469 1 91.69 310 GLU B CA 1
ATOM 5122 C C . GLU B 1 310 ? -1.921 16.156 -13.359 1 91.69 310 GLU B C 1
ATOM 5124 O O . GLU B 1 310 ? -3.15 16.078 -13.32 1 91.69 310 GLU B O 1
ATOM 5129 N N . VAL B 1 311 ? -1.218 16.766 -12.5 1 87.31 311 VAL B N 1
ATOM 5130 C CA . VAL B 1 311 ? -1.961 17.344 -11.383 1 87.31 311 VAL B CA 1
ATOM 5131 C C . VAL B 1 311 ? -1.813 18.859 -11.391 1 87.31 311 VAL B C 1
ATOM 5133 O O . VAL B 1 311 ? -0.729 19.391 -11.664 1 87.31 311 VAL B O 1
ATOM 5136 N N . ASP B 1 312 ? -2.936 19.484 -11.273 1 89 312 ASP B N 1
ATOM 5137 C CA . ASP B 1 312 ? -2.957 20.938 -11.141 1 89 312 ASP B CA 1
ATOM 5138 C C . ASP B 1 312 ? -3.098 21.359 -9.672 1 89 312 ASP B C 1
ATOM 5140 O O . ASP B 1 312 ? -4.078 22 -9.297 1 89 312 ASP B O 1
ATOM 5144 N N . LEU B 1 313 ? -2.244 20.891 -8.875 1 91.81 313 LEU B N 1
ATOM 5145 C CA . LEU B 1 313 ? -2.189 21.172 -7.441 1 91.81 313 LEU B CA 1
ATOM 5146 C C . LEU B 1 313 ? -0.767 21.5 -7.008 1 91.81 313 LEU B C 1
ATOM 5148 O O . LEU B 1 313 ? 0.198 21.109 -7.664 1 91.81 313 LEU B O 1
ATOM 5152 N N . PRO B 1 314 ? -0.695 22.266 -5.938 1 93.12 314 PRO B N 1
ATOM 5153 C CA . PRO B 1 314 ? 0.645 22.438 -5.367 1 93.12 314 PRO B CA 1
ATOM 5154 C C . PRO B 1 314 ? 1.324 21.094 -5.059 1 93.12 314 PRO B C 1
ATOM 5156 O O . PRO B 1 314 ? 0.695 20.188 -4.504 1 93.12 314 PRO B O 1
ATOM 5159 N N . LEU B 1 315 ? 2.555 21.047 -5.52 1 94.62 315 LEU B N 1
ATOM 5160 C CA . LEU B 1 315 ? 3.385 19.875 -5.27 1 94.62 315 LEU B CA 1
ATOM 5161 C C . LEU B 1 315 ? 4.582 20.234 -4.391 1 94.62 315 LEU B C 1
ATOM 5163 O O . LEU B 1 315 ? 5.355 21.125 -4.727 1 94.62 315 LEU B O 1
ATOM 5167 N N . TYR B 1 316 ? 4.672 19.547 -3.246 1 95.12 316 TYR B N 1
ATOM 5168 C CA . TYR B 1 316 ? 5.801 19.734 -2.342 1 95.12 316 TYR B CA 1
ATOM 5169 C C . TYR B 1 316 ? 6.707 18.516 -2.326 1 95.12 316 TYR B C 1
ATOM 5171 O O . TYR B 1 316 ? 6.246 17.391 -2.551 1 95.12 316 TYR B O 1
ATOM 5179 N N . TYR B 1 317 ? 7.988 18.781 -2.051 1 94.88 317 TYR B N 1
ATOM 5180 C CA . TYR B 1 317 ? 8.977 17.703 -2.131 1 94.88 317 TYR B CA 1
ATOM 5181 C C . TYR B 1 317 ? 9.742 17.578 -0.819 1 94.88 317 TYR B C 1
ATOM 5183 O O . TYR B 1 317 ? 10.219 18.562 -0.266 1 94.88 317 TYR B O 1
ATOM 5191 N N . VAL B 1 318 ? 9.789 16.391 -0.334 1 94.56 318 VAL B N 1
ATOM 5192 C CA . VAL B 1 318 ? 10.578 16.062 0.854 1 94.56 318 VAL B CA 1
ATOM 5193 C C . VAL B 1 318 ? 11.664 15.062 0.499 1 94.56 318 VAL B C 1
ATOM 5195 O O . VAL B 1 318 ? 11.367 13.953 0.038 1 94.56 318 VAL B O 1
ATOM 5198 N N . PRO B 1 319 ? 12.898 15.359 0.711 1 90.31 319 PRO B N 1
ATOM 5199 C CA . PRO B 1 319 ? 13.992 14.453 0.35 1 90.31 319 PRO B CA 1
ATOM 5200 C C . PRO B 1 319 ? 14.016 13.188 1.206 1 90.31 319 PRO B C 1
ATOM 5202 O O . PRO B 1 319 ? 13.492 13.188 2.324 1 90.31 319 PRO B O 1
ATOM 5205 N N . TYR B 1 320 ? 14.602 12.227 0.625 1 86.06 320 TYR B N 1
ATOM 5206 C CA . TYR B 1 320 ? 14.875 11.016 1.388 1 86.06 320 TYR B CA 1
ATOM 5207 C C . TYR B 1 320 ? 15.891 11.273 2.494 1 86.06 320 TYR B C 1
ATOM 5209 O O . TYR B 1 320 ? 16.922 11.906 2.26 1 86.06 320 TYR B O 1
ATOM 5217 N N . HIS B 1 321 ? 15.469 10.883 3.67 1 77.81 321 HIS B N 1
ATOM 5218 C CA . HIS B 1 321 ? 16.406 11 4.789 1 77.81 321 HIS B CA 1
ATOM 5219 C C . HIS B 1 321 ? 17.031 9.648 5.125 1 77.81 321 HIS B C 1
ATOM 5221 O O . HIS B 1 321 ? 16.328 8.711 5.508 1 77.81 321 HIS B O 1
ATOM 5227 N N . PHE B 1 322 ? 18.234 9.586 4.914 1 64.38 322 PHE B N 1
ATOM 5228 C CA . PHE B 1 322 ? 19 8.352 5.051 1 64.38 322 PHE B CA 1
ATOM 5229 C C . PHE B 1 322 ? 19.281 8.047 6.516 1 64.38 322 PHE B C 1
ATOM 5231 O O . PHE B 1 322 ? 20.406 8.234 6.984 1 64.38 322 PHE B O 1
ATOM 5238 N N . THR B 1 323 ? 18.266 7.754 7.246 1 67.75 323 THR B N 1
ATOM 5239 C CA . THR B 1 323 ? 18.406 7.367 8.648 1 67.75 323 THR B CA 1
ATOM 5240 C C . THR B 1 323 ? 17.641 6.082 8.938 1 67.75 323 THR B C 1
ATOM 5242 O O . THR B 1 323 ? 16.656 5.773 8.25 1 67.75 323 THR B O 1
ATOM 5245 N N . ASP B 1 324 ? 18.203 5.344 9.781 1 62.12 324 ASP B N 1
ATOM 5246 C CA . ASP B 1 324 ? 17.578 4.082 10.156 1 62.12 324 ASP B CA 1
ATOM 5247 C C . ASP B 1 324 ? 16.25 4.32 10.875 1 62.12 324 ASP B C 1
ATOM 5249 O O . ASP B 1 324 ? 15.32 3.51 10.766 1 62.12 324 ASP B O 1
ATOM 5253 N N . ARG B 1 325 ? 16.344 5.465 11.703 1 73 325 ARG B N 1
ATOM 5254 C CA . ARG B 1 325 ? 15.156 5.812 12.484 1 73 325 ARG B CA 1
ATOM 5255 C C . ARG B 1 325 ? 14.852 7.305 12.383 1 73 325 ARG B C 1
ATOM 5257 O O . ARG B 1 325 ? 15.773 8.133 12.414 1 73 325 ARG B O 1
ATOM 5264 N N . VAL B 1 326 ? 13.57 7.523 12.227 1 83.5 326 VAL B N 1
ATOM 5265 C CA . VAL B 1 326 ? 13.164 8.922 12.188 1 83.5 326 VAL B CA 1
ATOM 5266 C C . VAL B 1 326 ? 13.102 9.484 13.609 1 83.5 326 VAL B C 1
ATOM 5268 O O . VAL B 1 326 ? 12.383 8.961 14.461 1 83.5 326 VAL B O 1
ATOM 5271 N N . THR B 1 327 ? 13.961 10.453 13.875 1 88.81 327 THR B N 1
ATOM 5272 C CA . THR B 1 327 ? 14.016 11.133 15.172 1 88.81 327 THR B CA 1
ATOM 5273 C C . THR B 1 327 ? 13.609 12.594 15.031 1 88.81 327 THR B C 1
ATOM 5275 O O . THR B 1 327 ? 13.273 13.047 13.938 1 88.81 327 THR B O 1
ATOM 5278 N N . PHE B 1 328 ? 13.68 13.273 16.156 1 93 328 PHE B N 1
ATOM 5279 C CA . PHE B 1 328 ? 13.211 14.656 16.203 1 93 328 PHE B CA 1
ATOM 5280 C C . PHE B 1 328 ? 14 15.523 15.227 1 93 328 PHE B C 1
ATOM 5282 O O . PHE B 1 328 ? 13.422 16.344 14.508 1 93 328 PHE B O 1
ATOM 5289 N N . PRO B 1 329 ? 15.297 15.336 15.109 1 92.81 329 PRO B N 1
ATOM 5290 C CA . PRO B 1 329 ? 16.031 16.203 14.18 1 92.81 329 PRO B CA 1
ATOM 5291 C C . PRO B 1 329 ? 15.562 16.047 12.734 1 92.81 329 PRO B C 1
ATOM 5293 O O . PRO B 1 329 ? 15.508 17.031 11.992 1 92.81 329 PRO B O 1
ATOM 5296 N N . VAL B 1 330 ? 15.227 14.875 12.414 1 92.19 330 VAL B N 1
ATOM 5297 C CA . VAL B 1 330 ? 14.742 14.617 11.062 1 92.19 330 VAL B CA 1
ATOM 5298 C C . VAL B 1 330 ? 13.383 15.273 10.859 1 92.19 330 VAL B C 1
ATOM 5300 O O . VAL B 1 330 ? 13.156 15.953 9.859 1 92.19 330 VAL B O 1
ATOM 5303 N N . ILE B 1 331 ? 12.477 15.117 11.836 1 95.25 331 ILE B N 1
ATOM 5304 C CA . ILE B 1 331 ? 11.148 15.711 11.773 1 95.25 331 ILE B CA 1
ATOM 5305 C C . ILE B 1 331 ? 11.266 17.234 11.695 1 95.25 331 ILE B C 1
ATOM 5307 O O . ILE B 1 331 ? 10.578 17.875 10.906 1 95.25 331 ILE B O 1
ATOM 5311 N N . SER B 1 332 ? 12.156 17.703 12.5 1 95.81 332 SER B N 1
ATOM 5312 C CA . SER B 1 332 ? 12.383 19.141 12.547 1 95.81 332 SER B CA 1
ATOM 5313 C C . SER B 1 332 ? 12.844 19.672 11.195 1 95.81 332 SER B C 1
ATOM 5315 O O . SER B 1 332 ? 12.344 20.703 10.719 1 95.81 332 SER B O 1
ATOM 5317 N N . LYS B 1 333 ? 13.742 18.984 10.633 1 94.12 333 LYS B N 1
ATOM 5318 C CA . LYS B 1 333 ? 14.258 19.391 9.328 1 94.12 333 LYS B CA 1
ATOM 5319 C C . LYS B 1 333 ? 13.156 19.359 8.266 1 94.12 333 LYS B C 1
ATOM 5321 O O . LYS B 1 333 ? 13.039 20.281 7.465 1 94.12 333 LYS B O 1
ATOM 5326 N N . ILE B 1 334 ? 12.406 18.328 8.258 1 95.06 334 ILE B N 1
ATOM 5327 C CA . ILE B 1 334 ? 11.32 18.203 7.293 1 95.06 334 ILE B CA 1
ATOM 5328 C C . ILE B 1 334 ? 10.289 19.297 7.52 1 95.06 334 ILE B C 1
ATOM 5330 O O . ILE B 1 334 ? 9.734 19.859 6.562 1 95.06 334 ILE B O 1
ATOM 5334 N N . ALA B 1 335 ? 10.008 19.625 8.789 1 96.69 335 ALA B N 1
ATOM 5335 C CA . ALA B 1 335 ? 9.078 20.703 9.125 1 96.69 335 ALA B CA 1
ATOM 5336 C C . ALA B 1 335 ? 9.523 22.031 8.5 1 96.69 335 ALA B C 1
ATOM 5338 O O . ALA B 1 335 ? 8.719 22.734 7.898 1 96.69 335 ALA B O 1
ATOM 5339 N N . ASP B 1 336 ? 10.797 22.25 8.602 1 94.88 336 ASP B N 1
ATOM 5340 C CA . ASP B 1 336 ? 11.352 23.484 8.055 1 94.88 336 ASP B CA 1
ATOM 5341 C C . ASP B 1 336 ? 11.25 23.5 6.527 1 94.88 336 ASP B C 1
ATOM 5343 O O . ASP B 1 336 ? 10.883 24.516 5.934 1 94.88 336 ASP B O 1
ATOM 5347 N N . GLN B 1 337 ? 11.547 22.453 5.953 1 92.38 337 GLN B N 1
ATOM 5348 C CA . GLN B 1 337 ? 11.523 22.344 4.5 1 92.38 337 GLN B CA 1
ATOM 5349 C C . GLN B 1 337 ? 10.102 22.516 3.961 1 92.38 337 GLN B C 1
ATOM 5351 O O . GLN B 1 337 ? 9.883 23.234 2.988 1 92.38 337 GLN B O 1
ATOM 5356 N N . LEU B 1 338 ? 9.18 21.859 4.574 1 93.38 338 LEU B N 1
ATOM 5357 C CA . LEU B 1 338 ? 7.785 21.969 4.152 1 93.38 338 LEU B CA 1
ATOM 5358 C C . LEU B 1 338 ? 7.273 23.391 4.324 1 93.38 338 LEU B C 1
ATOM 5360 O O . LEU B 1 338 ? 6.609 23.938 3.434 1 93.38 338 LEU B O 1
ATOM 5364 N N . ALA B 1 339 ? 7.594 23.984 5.492 1 93.62 339 ALA B N 1
ATOM 5365 C CA . ALA B 1 339 ? 7.164 25.344 5.762 1 93.62 339 ALA B CA 1
ATOM 5366 C C . ALA B 1 339 ? 7.711 26.312 4.711 1 93.62 339 ALA B C 1
ATOM 5368 O O . ALA B 1 339 ? 6.992 27.203 4.238 1 93.62 339 ALA B O 1
ATOM 5369 N N . ALA B 1 340 ? 8.938 26.094 4.324 1 93.12 340 ALA B N 1
ATOM 5370 C CA . ALA B 1 340 ? 9.578 26.969 3.346 1 93.12 340 ALA B CA 1
ATOM 5371 C C . ALA B 1 340 ? 8.914 26.844 1.975 1 93.12 340 ALA B C 1
ATOM 5373 O O . ALA B 1 340 ? 8.75 27.828 1.26 1 93.12 340 ALA B O 1
ATOM 5374 N N . GLN B 1 341 ? 8.562 25.656 1.666 1 93.38 341 GLN B N 1
ATOM 5375 C CA . GLN B 1 341 ? 7.914 25.422 0.379 1 93.38 341 GLN B CA 1
ATOM 5376 C C . GLN B 1 341 ? 6.484 25.953 0.375 1 93.38 341 GLN B C 1
ATOM 5378 O O . GLN B 1 341 ? 6.062 26.609 -0.586 1 93.38 341 GLN B O 1
ATOM 5383 N N . ILE B 1 342 ? 5.781 25.75 1.464 1 92.06 342 ILE B N 1
ATOM 5384 C CA . ILE B 1 342 ? 4.371 26.109 1.555 1 92.06 342 ILE B CA 1
ATOM 5385 C C . ILE B 1 342 ? 4.227 27.625 1.589 1 92.06 342 ILE B C 1
ATOM 5387 O O . ILE B 1 342 ? 3.305 28.188 0.987 1 92.06 342 ILE B O 1
ATOM 5391 N N . SER B 1 343 ? 5.156 28.281 2.225 1 89.25 343 SER B N 1
ATOM 5392 C CA . SER B 1 343 ? 5.105 29.734 2.354 1 89.25 343 SER B CA 1
ATOM 5393 C C . SER B 1 343 ? 5.578 30.422 1.076 1 89.25 343 SER B C 1
ATOM 5395 O O . SER B 1 343 ? 5.371 31.625 0.898 1 89.25 343 SER B O 1
ATOM 5397 N N . GLY B 1 344 ? 6.266 29.688 0.219 1 87.19 344 GLY B N 1
ATOM 5398 C CA . GLY B 1 344 ? 6.789 30.25 -1.012 1 87.19 344 GLY B CA 1
ATOM 5399 C C . GLY B 1 344 ? 8.219 30.75 -0.881 1 87.19 344 GLY B C 1
ATOM 5400 O O . GLY B 1 344 ? 8.797 31.25 -1.846 1 87.19 344 GLY B O 1
ATOM 5401 N N . GLU B 1 345 ? 8.75 30.625 0.293 1 84.19 345 GLU B N 1
ATOM 5402 C CA . GLU B 1 345 ? 10.148 31.016 0.497 1 84.19 345 GLU B CA 1
ATOM 5403 C C . GLU B 1 345 ? 11.086 30.156 -0.353 1 84.19 345 GLU B C 1
ATOM 5405 O O . GLU B 1 345 ? 12.117 30.656 -0.828 1 84.19 345 GLU B O 1
ATOM 5410 N N . GLN B 1 346 ? 10.781 28.938 -0.468 1 85.06 346 GLN B N 1
ATOM 5411 C CA . GLN B 1 346 ? 11.523 28.016 -1.311 1 85.06 346 GLN B CA 1
ATOM 5412 C C . GLN B 1 346 ? 10.625 27.406 -2.391 1 85.06 346 GLN B C 1
ATOM 5414 O O . GLN B 1 346 ? 9.523 26.938 -2.102 1 85.06 346 GLN B O 1
ATOM 5419 N N . GLU B 1 347 ? 11.141 27.547 -3.529 1 80.5 347 GLU B N 1
ATOM 5420 C CA . GLU B 1 347 ? 10.391 26.922 -4.621 1 80.5 347 GLU B CA 1
ATOM 5421 C C . GLU B 1 347 ? 10.391 25.406 -4.508 1 80.5 347 GLU B C 1
ATOM 5423 O O . GLU B 1 347 ? 11.445 24.797 -4.312 1 80.5 347 GLU B O 1
ATOM 5428 N N . PRO B 1 348 ? 9.234 24.859 -4.555 1 77.62 348 PRO B N 1
ATOM 5429 C CA . PRO B 1 348 ? 9.18 23.406 -4.48 1 77.62 348 PRO B CA 1
ATOM 5430 C C . PRO B 1 348 ? 9.773 22.719 -5.711 1 77.62 348 PRO B C 1
ATOM 5432 O O . PRO B 1 348 ? 9.289 22.938 -6.828 1 77.62 348 PRO B O 1
ATOM 5435 N N . THR B 1 349 ? 10.938 22.109 -5.578 1 73.25 349 THR B N 1
ATOM 5436 C CA . THR B 1 349 ? 11.547 21.344 -6.664 1 73.25 349 THR B CA 1
ATOM 5437 C C . THR B 1 349 ? 12.055 20 -6.156 1 73.25 349 THR B C 1
ATOM 5439 O O . THR B 1 349 ? 12.281 19.828 -4.957 1 73.25 349 THR B O 1
ATOM 5442 N N . ALA B 1 350 ? 11.984 19.141 -7.121 1 65.31 350 ALA B N 1
ATOM 5443 C CA . ALA B 1 350 ? 12.555 17.844 -6.77 1 65.31 350 ALA B CA 1
ATOM 5444 C C . ALA B 1 350 ? 14 17.984 -6.293 1 65.31 350 ALA B C 1
ATOM 5446 O O . ALA B 1 350 ? 14.469 17.203 -5.465 1 65.31 350 ALA B O 1
ATOM 5447 N N . LEU B 1 351 ? 14.625 18.984 -6.855 1 54.69 351 LEU B N 1
ATOM 5448 C CA . LEU B 1 351 ? 16.031 19.266 -6.582 1 54.69 351 LEU B CA 1
ATOM 5449 C C . LEU B 1 351 ? 16.188 20.016 -5.258 1 54.69 351 LEU B C 1
ATOM 5451 O O . LEU B 1 351 ? 17.219 19.875 -4.586 1 54.69 351 LEU B O 1
ATOM 5455 N N . SER B 1 352 ? 15.25 20.953 -5.012 1 45.25 352 SER B N 1
ATOM 5456 C CA . SER B 1 352 ? 15.461 21.812 -3.857 1 45.25 352 SER B CA 1
ATOM 5457 C C . SER B 1 352 ? 15.367 21.031 -2.551 1 45.25 352 SER B C 1
ATOM 5459 O O . SER B 1 352 ? 15.555 21.594 -1.47 1 45.25 352 SER B O 1
ATOM 5461 N N . ALA B 1 353 ? 14.977 19.828 -2.539 1 41.34 353 ALA B N 1
ATOM 5462 C CA . ALA B 1 353 ? 15.094 18.922 -1.391 1 41.34 353 ALA B CA 1
ATOM 5463 C C . ALA B 1 353 ? 16.547 18.781 -0.955 1 41.34 353 ALA B C 1
ATOM 5465 O O . ALA B 1 353 ? 16.859 17.969 -0.081 1 41.34 353 ALA B O 1
ATOM 5466 N N . GLN B 1 354 ? 17.531 19.375 -1.511 1 40.19 354 GLN B N 1
ATOM 5467 C CA . GLN B 1 354 ? 18.922 19.375 -1.07 1 40.19 354 GLN B CA 1
ATOM 5468 C C . GLN B 1 354 ? 19.141 20.375 0.069 1 40.19 354 GLN B C 1
ATOM 5470 O O . GLN B 1 354 ? 18.609 21.484 0.037 1 40.19 354 GLN B O 1
#

Foldseek 3Di:
DPDDPPPDDDPPPPPPDDVPPPPPPPDPDPDQDFCLQAAAEEEDFAPPLCLVLLLLLQQVLCLVVPFQEEEEEEADAFPNCQAQVHPGAEQDWDASDRSYIYHYDWLVSLCVVVVVVQVVVVPCCCVQVVDPVNVVVQVVPPQSSLLSSLLVLLCQLCPADPVGHRPGSHYGYRQDNPPPSVSSLCSLVVCVVVPVDDSSVVSSVSSLVQQLDPSHYEYEYEAELADPRLVRSLVSQVCCCPPRNGHHAEYEHEAQEADPDDPVVLVVLVVCLVVDDPPPVPSNVVSVVNNVVVVVNVSSVVSVVVCVPVDPHYYAYAHRDPDPGNYNVNSNVRSVRVVCCSVVVDPHDSNVND/DPPDPDPDDDPPPPPPDDPPPPPPPPDPPPPQDFCLQAAAEEEDFAPPLCLVLLLLLQQVLCLVVPFQEEEEEEADAFPNCQAQVHPGAEQDWDASDRSYIYHYDWLVSLCVVVVVVQVVPVPCCCVQVVDPVNVVVQVVPP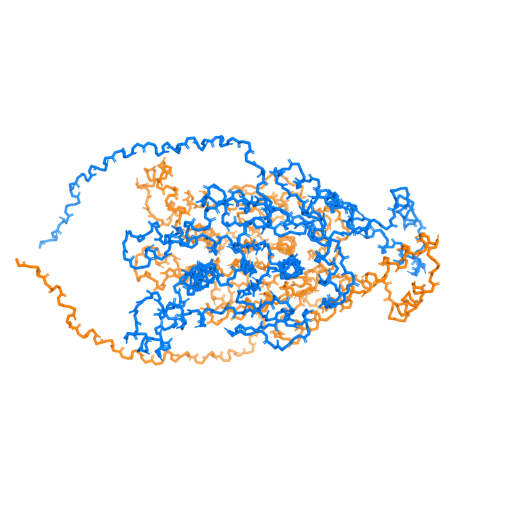QSSLLSSLLVLLCQLCPADPVGHRPGSHYGYRQDNPPPSVSSLCSLVVCVVVPVDDSSVVSSVSSLVQQLDPSHYEYEYEAELADPRLVRSLVSQVCCCPPRNGHHAEYEHEAQEADPDDPVVLVVLVVCLVVPDPPPPPSNVVSVVNNVVVVVNVSSVVSVVVCVPVDPHYYAYAHHDPDPGNYNVNSNVRSVRVVCCSVVVDPHDSNVND

Nearest PDB structures (foldseek):
  6bs5-assembly1_A  TM=8.450E-01  e=4.012E-21  Mycobacterium tuberculosis H37Rv
  3sjb-assembly1_B  TM=7.497E-01  e=1.825E-16  Saccharomyces cerevisiae S288C
  8had-assembly1_B  TM=6.984E-01  e=8.964E-17  Phaeodactylum tricornutum CCAP 1055/1
  8hac-assembly1_A  TM=6.940E-01  e=2.055E-16  Phaeodactylum tricornutum CCAP 1055/1
  7sq0-assembly1_B  TM=7.290E-01  e=5.627E-16  Giardia lamblia ATCC 50803

pLDDT: mean 77.13, std 21.79, range [18.59, 98.25]

InterPro domains:
  IPR016300 Arsenical pump ATPase, ArsA/GET3 [PTHR10803] (35-196)
  IPR025723 ArsA/GET3, Anion-transporting ATPase-like domain [PF02374] (39-193)
  IPR025723 ArsA/GET3, Anion-transporting ATPase-like domain [PF02374] (199-258)
  IPR027417 P-loop containing nucleoside triphosphate hydrolase [G3DSA:3.40.50.300] (27-351)
  IPR027417 P-loop containing nucleoside triphosphate hydrolase [SSF52540] (40-275)